Protein 2OM2 (pdb70)

GO terms:
  GO:0034695 response to prostaglandin E (P, IDA)
  GO:0003924 GTPase activity (F, IDA)
  GO:0003925 G protein activity (F, IDA)
  GO:0043303 mast cell degranulation (P, IDA)
  GO:0045542 positive regulation of cholesterol biosynthetic process (P, IDA)
  GO:0010855 adenylate cyclase inhibitor activity (F, IDA)
  GO:0007186 G protein-coupled receptor signaling pathway (P, IDA)
  GO:0007193 adenylate cyclase-inhibiting G protein-coupled receptor signaling pathway (P, IDA)
  GO:0072678 T cell migration (P, IDA)
  GO:0007218 neuropeptide signaling pathway (P, IDA)
  GO:0070098 chemokine-mediated signaling pathway (P, IDA)
  GO:0031749 D2 dopamine receptor binding (F, IPI)
  GO:0005525 GTP binding (F, IDA)
  GO:0005737 cytoplasm (C, IDA)
  GO:0005813 centrosome (C, IDA)
  GO:0005886 plasma membrane (C, IDA)
  GO:0005938 cell cortex (C, IDA)
  GO:0009898 cytoplasmic side of plasma membrane (C, IDA)
  GO:0030496 midbody (C, IDA)
  GO:0005834 heterotrimeric G-protein complex (C, IDA)

Sequence (710 aa):
GAREVKLLLLGAGESGKSTIVKQMKIIHEAGYSEEECKQYKAVVYSNTIQSIIAIIRAMGRLKIDFGDSARADDARQLFVLAGAAEEGFMTAELAGVIKRLWKDSGVQACFNRSREYQLNDSAAYYLNDLDRIAQPNYIPTQQDVLRTRVKTTGIVETHFTFKDLHFKMFDVGGQRSERKKWIHCFEGVTAIIFCVALSDYDLVLAEDEEMNRMHESMKLFDSICNNKWFTDTSIILFLNKKDLFEEKIKKSPLTICYPEYAGSNTYEEAAAYIQCQFEDLNKRKDTKEIYTHFTCATDTKNVQFVFDAVTDVIIKNNLKDIEGLVELLNRVQSSGAHDQRGLLRKEDLVLPEFLQGAREVKLLLLGAGESGKSTIVKQMKIIHEAGYSEEECKQYKAVVYSNTIQSIIAIIRAMGRLKIDFGDSARADDARQLFVLAGAAEEGFMTAELAGVIKRLWKDSGVQACFNRSREYQLNDSAAYYLNDLDRIAQPNYIPTQQDVLRTRVKTTGIVETHFTFKDLHFKMFDVGGQRSERKKWIHCFEGVTAIIFCVALSDYDLVLAEDEEMNRMHESMKLFDSICNNKWFTDTSIILFLNKKDLFEEKIKKSPLTICYPEYAGSNTYEEAAAYIQCQFEDLNKRKDTKEIYTHFTCATDTKNVQFVFDAVTDVIIKNNDIEGLVELLNRVQSSGAHDQRGLLRKEDLVLPEFLQ

Secondary structure (DSSP, 8-state):
---EEEEEEEESTTSSHHHHHHHHHHHHS----HHHHHTTHHHHHHHHHHHHHHHHHHHHHTT---SSTTHHHHHHHHHHHHHHSPTT---HHHHHHHHHHHH-HHHHHHHTTGGGS---TTHHHHHHTHHHHHSTT----HHHHHH------S-EEEEEESSS-EEEEEE-TTS---HHHHHHHHTT-SEEEEEEEGGGGGPPPPTT-SS-HHHHHHHHHHHHHH-GGGTTSEEEEEEE-HHHHHHHTTTS-GGGT-TT--S-SSHHHHHHHHHHHHHTT-S-TTT--EEEEE--TT-HHHHHHHHHHHHHHHHHHTT-/--HHHHHHHHHHHT-S--S-SSS--TTTTPPPGGG-/---EEEEEEE-STTSSTTHHHHHHHHHHS----HHHHHHTHHHHHHHHHHHHHHHHHHHHHTT---SSTTHHHHHHHHHHHHHH-BTTB--HHHHHHHHHHHHSHHHHHHHTTGGGS---TTHHHHHTTHHHHTSTT----HHHHHT------S-EEEEEEETTEEEEEEE-TTS---HHHHHHHHTT-SEEEEEE-SGGGGPPPPTT-SS-HHHHHHHHHHHHHH-GGGTTSEEEEEE--HHHHHHHTTTS-GGGT-TT--S---HHHHHHHHHHHHHTT-TTTTTS-EEEEE--TT-HHHHHHHHHHHHHHHHHT-/-HHHHHHHHHHHHH-S-SS-SSS--GGGGPPPGGG-

Solvent-accessible surface area: 33095 Å² total; per-residue (Å²): 117,54,81,86,0,26,0,0,0,0,0,12,13,36,1,12,12,47,22,2,14,30,0,0,61,27,34,37,66,108,2,23,58,110,107,66,8,84,118,52,45,24,11,0,10,5,1,0,7,3,0,0,6,12,0,0,60,0,1,21,159,45,170,21,114,29,53,70,102,47,42,22,86,7,0,80,61,0,11,106,42,3,47,87,35,128,110,19,82,6,63,95,91,2,10,21,0,0,79,101,0,29,172,10,77,5,0,51,44,0,46,92,94,32,74,64,12,68,25,5,56,8,0,31,48,0,1,96,44,5,99,84,1,12,87,87,112,9,73,2,65,74,68,0,0,2,44,5,18,68,140,48,111,19,60,55,71,14,112,15,75,38,84,120,8,86,3,70,0,39,4,2,6,35,78,192,4,110,89,146,61,2,38,113,11,6,86,60,18,40,0,0,0,0,2,2,6,0,3,28,2,0,40,74,90,38,187,124,16,134,57,28,44,2,52,8,6,18,93,0,0,41,42,0,4,30,41,159,126,3,58,135,10,4,0,0,0,4,0,5,24,59,53,44,0,95,102,38,5,165,132,8,49,0,60,60,1,1,111,105,23,105,34,49,76,68,49,118,89,0,4,49,53,0,56,65,44,0,48,83,32,10,128,96,129,153,90,20,105,24,31,27,43,50,1,16,4,29,60,37,171,27,3,88,141,4,2,54,27,2,0,66,14,3,63,129,51,69,167,104,144,62,74,33,17,2,116,13,0,21,94,2,5,55,21,9,15,114,93,9,64,16,75,33,137,117,110,14,34,95,53,11,147,85,4,173,126,71,88,112,0,40,0,0,0,0,0,7,8,26,2,10,16,29,21,3,13,27,0,0,48,30,29,33,56,108,6,28,63,114,133,71,7,88,140,54,46,21,9,0,11,4,1,0,5,2,0,0,3,13,0,0,61,0,1,23,162,44,186,25,127,33,41,76,104,55,41,22,86,10,0,82,56,0,11,104,30,5,51,72,34,122,111,18,93,5,48,95,98,2,17,27,0,0,59,103,0,11,137,10,78,5,0,47,42,0,46,111,91,33,69,58,18,59,27,6,60,10,1,31,50,0,1,103,45,3,98,89,0,15,89,103,112,12,69,1,60,73,59,0,0,2,45,8,21,52,120,37,94,34,60,42,67,15,102,13,80,40,84,132,10,87,2,66,0,35,3,0,8,46,74,202,10,111,125,144,110,1,38,124,8,10,78,77,7,43,0,0,0,0,1,2,4,0,2,14,2,4,30,73,75,36,190,124,55,143,46,24,25,3,54,16,4,23,84,0,0,53,37,0,1,46,33,168,119,2,65,146,13,28,0,4,0,4,0,4,26,55,59,55,0,82,103,59,4,140,189,18,51,0,56,71,3,5,110,113,15,102,31,53,70,61,53,122,77,0,3,50,48,0,40,52,32,0,45,68,38,5,155,71,119,153,103,14,58,26,58,32,36,63,1,12,4,27,60,40,172,23,4,95,153,7,2,49,34,3,0,63,28,12,76,140,66,143,136,35,91,30,8,10,89,15,0,23,134,0,4,42,24,1,12,112,61,6,83,0,60,38,117,184,117,2,30,103,67,17,160,82,4,191

Structure (mmCIF, N/CA/C/O backbone):
data_2OM2
#
_entry.id   2OM2
#
_cell.length_a   69.592
_cell.length_b   82.311
_cell.length_c   187.566
_cell.angle_alpha   90.000
_cell.angle_beta   90.000
_cell.angle_gamma   90.000
#
_symmetry.space_group_name_H-M   'P 2 2 21'
#
loop_
_entity.id
_entity.type
_entity.pdbx_description
1 polymer 'Guanine nucleotide-binding protein G(i), alpha-1 subunit'
2 polymer 'Regulator of G-protein signalling 14 GoLoco motif peptide'
3 non-polymer 'MAGNESIUM ION'
4 non-polymer "GUANOSINE-5'-DIPHOSPHATE"
5 water water
#
loop_
_atom_site.group_PDB
_atom_site.id
_atom_site.type_symbol
_atom_site.label_atom_id
_atom_site.label_alt_id
_atom_site.label_comp_id
_atom_site.label_asym_id
_atom_site.label_entity_id
_atom_site.label_seq_id
_atom_site.pdbx_PDB_ins_code
_atom_site.Cartn_x
_atom_site.Cartn_y
_atom_site.Cartn_z
_atom_site.occupancy
_atom_site.B_iso_or_equiv
_atom_site.auth_seq_id
_atom_site.auth_comp_id
_atom_site.auth_asym_id
_atom_site.auth_atom_id
_atom_site.pdbx_PDB_model_num
ATOM 1 N N . GLY A 1 1 ? 19.470 38.543 3.376 1.00 75.52 30 GLY A N 1
ATOM 2 C CA . GLY A 1 1 ? 20.145 38.422 4.703 1.00 75.35 30 GLY A CA 1
ATOM 3 C C . GLY A 1 1 ? 20.113 37.004 5.243 1.00 74.79 30 GLY A C 1
ATOM 4 O O . GLY A 1 1 ? 19.120 36.291 5.078 1.00 75.31 30 GLY A O 1
ATOM 5 N N . ALA A 1 2 ? 21.201 36.595 5.892 1.00 73.44 31 ALA A N 1
ATOM 6 C CA . ALA A 1 2 ? 21.303 35.254 6.459 1.00 71.87 31 ALA A CA 1
ATOM 7 C C . ALA A 1 2 ? 20.352 35.095 7.639 1.00 70.64 31 ALA A C 1
ATOM 8 O O . ALA A 1 2 ? 20.735 35.297 8.795 1.00 70.68 31 ALA A O 1
ATOM 10 N N . ARG A 1 3 ? 19.107 34.734 7.340 1.00 68.69 32 ARG A N 1
ATOM 11 C CA . ARG A 1 3 ? 18.103 34.548 8.379 1.00 65.42 32 ARG A CA 1
ATOM 12 C C . ARG A 1 3 ? 18.494 33.375 9.266 1.00 61.77 32 ARG A C 1
ATOM 13 O O . ARG A 1 3 ? 19.349 32.564 8.903 1.00 60.18 32 ARG A O 1
ATOM 21 N N . GLU A 1 4 ? 17.874 33.296 10.438 1.00 57.69 33 GLU A N 1
ATOM 22 C CA . GLU A 1 4 ? 18.150 32.199 11.347 1.00 53.51 33 GLU A CA 1
ATOM 23 C C . GLU A 1 4 ? 17.199 31.055 11.020 1.00 50.22 33 GLU A C 1
ATOM 24 O O . GLU A 1 4 ? 16.028 31.276 10.713 1.00 47.64 33 GLU A O 1
ATOM 30 N N . VAL A 1 5 ? 17.721 29.836 11.077 1.00 47.24 34 VAL A N 1
ATOM 31 C CA . VAL A 1 5 ? 16.931 28.641 10.823 1.00 43.75 34 VAL A CA 1
ATOM 32 C C . VAL A 1 5 ? 17.017 27.797 12.087 1.00 41.07 34 VAL A C 1
ATOM 33 O O . VAL A 1 5 ? 18.041 27.169 12.362 1.00 38.69 34 VAL A O 1
ATOM 37 N N . LYS A 1 6 ? 15.945 27.811 12.868 1.00 39.18 35 LYS A N 1
ATOM 38 C CA . LYS A 1 6 ? 15.905 27.050 14.107 1.00 37.95 35 LYS A CA 1
ATOM 39 C C . LYS A 1 6 ? 15.335 25.661 13.824 1.00 36.33 35 LYS A C 1
ATOM 40 O O . LYS A 1 6 ? 14.182 25.517 13.418 1.00 36.64 35 LYS A O 1
ATOM 46 N N . LEU A 1 7 ? 16.166 24.647 14.031 1.00 36.42 36 LEU A N 1
ATOM 47 C CA . LEU A 1 7 ? 15.787 23.258 13.794 1.00 34.61 36 LEU A CA 1
ATOM 48 C C . LEU A 1 7 ? 15.639 22.485 15.097 1.00 32.60 36 LEU A C 1
ATOM 49 O O . LEU A 1 7 ? 16.553 22.453 15.919 1.00 31.00 36 LEU A O 1
ATOM 54 N N . LEU A 1 8 ? 14.484 21.859 15.280 1.00 30.68 37 LEU A N 1
ATOM 55 C CA . LEU A 1 8 ? 14.239 21.077 16.480 1.00 30.62 37 LEU A CA 1
ATOM 56 C C . LEU A 1 8 ? 14.136 19.577 16.168 1.00 29.36 37 LEU A C 1
ATOM 57 O O . LEU A 1 8 ? 13.306 19.146 15.362 1.00 28.25 37 LEU A O 1
ATOM 62 N N . LEU A 1 9 ? 15.008 18.790 16.785 1.00 27.49 38 LEU A N 1
ATOM 63 C CA . LEU A 1 9 ? 14.987 17.346 16.597 1.00 27.21 38 LEU A CA 1
ATOM 64 C C . LEU A 1 9 ? 14.088 16.794 17.687 1.00 27.69 38 LEU A C 1
ATOM 65 O O . LEU A 1 9 ? 14.250 17.136 18.861 1.00 30.37 38 LEU A O 1
ATOM 70 N N . LEU A 1 10 ? 13.121 15.971 17.300 1.00 26.22 39 LEU A N 1
ATOM 71 C CA . LEU A 1 10 ? 12.210 15.352 18.256 1.00 24.98 39 LEU A CA 1
ATOM 72 C C . LEU A 1 10 ? 12.157 13.864 17.941 1.00 24.53 39 LEU A C 1
ATOM 73 O O . LEU A 1 10 ? 12.532 13.440 16.844 1.00 24.20 39 LEU A O 1
ATOM 78 N N . GLY A 1 11 ? 11.702 13.070 18.901 1.00 24.17 40 GLY A N 1
ATOM 79 C CA . GLY A 1 11 ? 11.615 11.637 18.688 1.00 23.60 40 GLY A CA 1
ATOM 80 C C . GLY A 1 11 ? 11.961 10.864 19.944 1.00 24.65 40 GLY A C 1
ATOM 81 O O . GLY A 1 11 ? 12.567 11.414 20.869 1.00 24.09 40 GLY A O 1
ATOM 82 N N . ALA A 1 12 ? 11.576 9.591 19.973 1.00 23.64 41 ALA A N 1
ATOM 83 C CA . ALA A 1 12 ? 11.837 8.722 21.117 1.00 20.66 41 ALA A CA 1
ATOM 84 C C . ALA A 1 12 ? 13.319 8.540 21.392 1.00 21.57 41 ALA A C 1
ATOM 85 O O . ALA A 1 12 ? 14.171 8.772 20.525 1.00 19.35 41 ALA A O 1
ATOM 87 N N . GLY A 1 13 ? 13.629 8.119 22.614 1.00 22.50 42 GLY A N 1
ATOM 88 C CA . GLY A 1 13 ? 15.019 7.883 22.954 1.00 20.01 42 GLY A CA 1
ATOM 89 C C . GLY A 1 13 ? 15.545 6.793 22.033 1.00 21.66 42 GLY A C 1
ATOM 90 O O . GLY A 1 13 ? 14.805 5.875 21.665 1.00 20.87 42 GLY A O 1
ATOM 91 N N . GLU A 1 14 ? 16.813 6.915 21.651 1.00 20.95 43 GLU A N 1
ATOM 92 C CA . GLU A 1 14 ? 17.488 5.961 20.781 1.00 23.04 43 GLU A CA 1
ATOM 93 C C . GLU A 1 14 ? 17.043 6.019 19.315 1.00 23.90 43 GLU A C 1
ATOM 94 O O . GLU A 1 14 ? 17.388 5.137 18.529 1.00 25.55 43 GLU A O 1
ATOM 100 N N . SER A 1 15 ? 16.308 7.064 18.940 1.00 22.84 44 SER A N 1
ATOM 101 C CA . SER A 1 15 ? 15.832 7.188 17.565 1.00 21.34 44 SER A CA 1
ATOM 102 C C . SER A 1 15 ? 16.875 7.760 16.602 1.00 21.43 44 SER A C 1
ATOM 103 O O . SER A 1 15 ? 16.684 7.737 15.374 1.00 18.17 44 SER A O 1
ATOM 106 N N . GLY A 1 16 ? 17.976 8.265 17.157 1.00 21.01 45 GLY A N 1
ATOM 107 C CA . GLY A 1 16 ? 19.052 8.805 16.337 1.00 20.43 45 GLY A CA 1
ATOM 108 C C . GLY A 1 16 ? 19.277 10.309 16.385 1.00 23.54 45 GLY A C 1
ATOM 109 O O . GLY A 1 16 ? 20.029 10.846 15.562 1.00 23.94 45 GLY A O 1
ATOM 110 N N . LYS A 1 17 ? 18.654 10.996 17.340 1.00 23.54 46 LYS A N 1
ATOM 111 C CA . LYS A 1 17 ? 18.805 12.452 17.444 1.00 24.71 46 LYS A CA 1
ATOM 112 C C . LYS A 1 17 ? 20.242 12.916 17.695 1.00 26.43 46 LYS A C 1
ATOM 113 O O . LYS A 1 17 ? 20.731 13.828 17.009 1.00 27.29 46 LYS A O 1
ATOM 119 N N . SER A 1 18 ? 20.915 12.298 18.667 1.00 23.77 47 SER A N 1
ATOM 120 C CA . SER A 1 18 ? 22.301 12.660 18.989 1.00 25.98 47 SER A CA 1
ATOM 121 C C . SER A 1 18 ? 23.204 12.442 17.780 1.00 25.99 47 SER A C 1
ATOM 122 O O . SER A 1 18 ? 24.109 13.240 17.511 1.00 26.76 47 SER A O 1
ATOM 125 N N . THR A 1 19 ? 22.955 11.345 17.069 1.00 24.96 48 THR A N 1
ATOM 126 C CA . THR A 1 19 ? 23.736 10.983 15.896 1.00 25.35 48 THR A CA 1
ATOM 127 C C . THR A 1 19 ? 23.616 12.022 14.787 1.00 26.51 48 THR A C 1
ATOM 128 O O . THR A 1 19 ? 24.609 12.371 14.155 1.00 26.51 48 THR A O 1
ATOM 132 N N . ILE A 1 20 ? 22.401 12.508 14.551 1.00 27.87 49 ILE A N 1
ATOM 133 C CA . ILE A 1 20 ? 22.181 13.520 13.527 1.00 28.80 49 ILE A CA 1
ATOM 134 C C . ILE A 1 20 ? 22.978 14.782 13.862 1.00 29.91 49 ILE A C 1
ATOM 135 O O . ILE A 1 20 ? 23.551 15.417 12.981 1.00 31.28 49 ILE A O 1
ATOM 140 N N . VAL A 1 21 ? 23.016 15.136 15.142 1.00 31.63 50 VAL A N 1
ATOM 141 C CA . VAL A 1 21 ? 23.755 16.309 15.585 1.00 31.83 50 VAL A CA 1
ATOM 142 C C . VAL A 1 21 ? 25.244 16.158 15.269 1.00 33.45 50 VAL A C 1
ATOM 143 O O . VAL A 1 21 ? 25.877 17.083 14.755 1.00 33.10 50 VAL A O 1
ATOM 147 N N . LYS A 1 22 ? 25.804 14.990 15.567 1.00 34.29 51 LYS A N 1
ATOM 148 C CA . LYS A 1 22 ? 27.219 14.756 15.300 1.00 34.63 51 LYS A CA 1
ATOM 149 C C . LYS A 1 22 ? 27.520 14.699 13.803 1.00 34.61 51 LYS A C 1
ATOM 150 O O . LYS A 1 22 ? 28.641 14.981 13.378 1.00 33.33 51 LYS A O 1
ATOM 156 N N . GLN A 1 23 ? 26.525 14.336 13.000 1.00 34.52 52 GLN A N 1
ATOM 157 C CA . GLN A 1 23 ? 26.736 14.280 11.561 1.00 34.44 52 GLN A CA 1
ATOM 158 C C . GLN A 1 23 ? 26.863 15.713 11.038 1.00 34.86 52 GLN A C 1
ATOM 159 O O . GLN A 1 23 ? 27.677 15.987 10.166 1.00 34.89 52 GLN A O 1
ATOM 165 N N . MET A 1 24 ? 26.070 16.629 11.588 1.00 35.93 53 MET A N 1
ATOM 166 C CA . MET A 1 24 ? 26.135 18.027 11.175 1.00 36.96 53 MET A CA 1
ATOM 167 C C . MET A 1 24 ? 27.541 18.560 11.427 1.00 39.90 53 MET A C 1
ATOM 168 O O . MET A 1 24 ? 28.110 19.272 10.596 1.00 38.52 53 MET A O 1
ATOM 173 N N . LYS A 1 25 ? 28.099 18.212 12.581 1.00 42.29 54 LYS A N 1
ATOM 174 C CA . LYS A 1 25 ? 29.443 18.647 12.931 1.00 44.60 54 LYS A CA 1
ATOM 175 C C . LYS A 1 25 ? 30.458 18.090 11.940 1.00 44.96 54 LYS A C 1
ATOM 176 O O . LYS A 1 25 ? 31.388 18.788 11.533 1.00 45.80 54 LYS A O 1
ATOM 182 N N . ILE A 1 26 ? 30.274 16.831 11.555 1.00 43.78 55 ILE A N 1
ATOM 183 C CA . ILE A 1 26 ? 31.175 16.176 10.611 1.00 43.75 55 ILE A CA 1
ATOM 184 C C . ILE A 1 26 ? 31.005 16.699 9.188 1.00 44.73 55 ILE A C 1
ATOM 185 O O . ILE A 1 26 ? 31.976 16.832 8.443 1.00 45.35 55 ILE A O 1
ATOM 190 N N . ILE A 1 27 ? 29.768 17.000 8.818 1.00 45.09 56 ILE A N 1
ATOM 191 C CA . ILE A 1 27 ? 29.470 17.469 7.473 1.00 46.61 56 ILE A CA 1
ATOM 192 C C . ILE A 1 27 ? 29.598 18.973 7.246 1.00 47.74 56 ILE A C 1
ATOM 193 O O . ILE A 1 27 ? 30.239 19.400 6.287 1.00 47.49 56 ILE A O 1
ATOM 198 N N . HIS A 1 28 ? 28.997 19.775 8.120 1.00 48.99 57 HIS A N 1
ATOM 199 C CA . HIS A 1 28 ? 29.033 21.225 7.956 1.00 50.22 57 HIS A CA 1
ATOM 200 C C . HIS A 1 28 ? 29.941 21.992 8.908 1.00 50.80 57 HIS A C 1
ATOM 201 O O . HIS A 1 28 ? 29.892 23.218 8.956 1.00 50.95 57 HIS A O 1
ATOM 208 N N . GLU A 1 29 ? 30.765 21.277 9.664 1.00 52.25 58 GLU A N 1
ATOM 209 C CA . GLU A 1 29 ? 31.685 21.918 10.594 1.00 52.74 58 GLU A CA 1
ATOM 210 C C . GLU A 1 29 ? 33.076 21.306 10.425 1.00 53.40 58 GLU A C 1
ATOM 211 O O . GLU A 1 29 ? 33.380 20.725 9.378 1.00 53.18 58 GLU A O 1
ATOM 217 N N . ALA A 1 30 ? 33.919 21.429 11.443 1.00 54.51 59 ALA A N 1
ATOM 218 C CA . ALA A 1 30 ? 35.278 20.895 11.361 1.00 56.50 59 ALA A CA 1
ATOM 219 C C . ALA A 1 30 ? 35.334 19.382 11.541 1.00 56.84 59 ALA A C 1
ATOM 220 O O . ALA A 1 30 ? 36.310 18.739 11.155 1.00 57.30 59 ALA A O 1
ATOM 222 N N . GLY A 1 31 ? 34.284 18.812 12.119 1.00 56.60 60 GLY A N 1
ATOM 223 C CA . GLY A 1 31 ? 34.275 17.380 12.337 1.00 57.02 60 GLY A CA 1
ATOM 224 C C . GLY A 1 31 ? 35.169 17.029 13.510 1.00 57.16 60 GLY A C 1
ATOM 225 O O . GLY A 1 31 ? 35.217 17.766 14.497 1.00 56.67 60 GLY A O 1
ATOM 226 N N . TYR A 1 32 ? 35.882 15.912 13.409 1.00 57.31 61 TYR A N 1
ATOM 227 C CA . TYR A 1 32 ? 36.764 15.487 14.489 1.00 58.12 61 TYR A CA 1
ATOM 228 C C . TYR A 1 32 ? 38.200 15.271 14.033 1.00 58.96 61 TYR A C 1
ATOM 229 O O . TYR A 1 32 ? 38.457 14.535 13.081 1.00 58.63 61 TYR A O 1
ATOM 238 N N . SER A 1 33 ? 39.131 15.921 14.721 1.00 60.48 62 SER A N 1
ATOM 239 C CA . SER A 1 33 ? 40.548 15.783 14.412 1.00 62.14 62 SER A CA 1
ATOM 240 C C . SER A 1 33 ? 41.029 14.528 15.130 1.00 63.52 62 SER A C 1
ATOM 241 O O . SER A 1 33 ? 40.364 14.040 16.047 1.00 63.21 62 SER A O 1
ATOM 244 N N . GLU A 1 34 ? 42.182 14.010 14.722 1.00 65.09 63 GLU A N 1
ATOM 245 C CA . GLU A 1 34 ? 42.717 12.808 15.345 1.00 66.61 63 GLU A CA 1
ATOM 246 C C . GLU A 1 34 ? 42.917 13.017 16.840 1.00 66.56 63 GLU A C 1
ATOM 247 O O . GLU A 1 34 ? 42.740 12.092 17.635 1.00 66.92 63 GLU A O 1
ATOM 253 N N . GLU A 1 35 ? 43.279 14.238 17.220 1.00 66.09 64 GLU A N 1
ATOM 254 C CA . GLU A 1 35 ? 43.498 14.561 18.623 1.00 65.31 64 GLU A CA 1
ATOM 255 C C . GLU A 1 35 ? 42.186 14.474 19.391 1.00 64.79 64 GLU A C 1
ATOM 256 O O . GLU A 1 35 ? 42.157 14.074 20.560 1.00 63.88 64 GLU A O 1
ATOM 262 N N . GLU A 1 36 ? 41.100 14.855 18.727 1.00 63.56 65 GLU A N 1
ATOM 263 C CA . GLU A 1 36 ? 39.781 14.807 19.341 1.00 62.58 65 GLU A CA 1
ATOM 264 C C . GLU A 1 36 ? 39.326 13.357 19.434 1.00 61.00 65 GLU A C 1
ATOM 265 O O . GLU A 1 36 ? 38.720 12.949 20.424 1.00 60.37 65 GLU A O 1
ATOM 271 N N . CYS A 1 37 ? 39.632 12.583 18.396 1.00 58.87 66 CYS A N 1
ATOM 272 C CA . CYS A 1 37 ? 39.265 11.176 18.354 1.00 57.44 66 CYS A CA 1
ATOM 273 C C . CYS A 1 37 ? 39.884 10.406 19.518 1.00 57.21 66 CYS A C 1
ATOM 274 O O . CYS A 1 37 ? 39.200 9.634 20.191 1.00 56.44 66 CYS A O 1
ATOM 277 N N . LYS A 1 38 ? 41.175 10.621 19.759 1.00 56.96 67 LYS A N 1
ATOM 278 C CA . LYS A 1 38 ? 41.859 9.934 20.848 1.00 56.52 67 LYS A CA 1
ATOM 279 C C . LYS A 1 38 ? 41.117 10.159 22.161 1.00 55.71 67 LYS A C 1
ATOM 280 O O . LYS A 1 38 ? 41.122 9.306 23.046 1.00 55.69 67 LYS A O 1
ATOM 286 N N . GLN A 1 39 ? 40.472 11.313 22.277 1.00 54.86 68 GLN A N 1
ATOM 287 C CA . GLN A 1 39 ? 39.735 11.651 23.487 1.00 54.85 68 GLN A CA 1
ATOM 288 C C . GLN A 1 39 ? 38.542 10.731 23.733 1.00 53.20 68 GLN A C 1
ATOM 289 O O . GLN A 1 39 ? 38.086 10.592 24.870 1.00 52.44 68 GLN A O 1
ATOM 295 N N . TYR A 1 40 ? 38.036 10.105 22.672 1.00 51.13 69 TYR A N 1
ATOM 296 C CA . TYR A 1 40 ? 36.881 9.216 22.799 1.00 51.03 69 TYR A CA 1
ATOM 297 C C . TYR A 1 40 ? 37.216 7.762 23.116 1.00 49.91 69 TYR A C 1
ATOM 298 O O . TYR A 1 40 ? 36.313 6.947 23.308 1.00 50.64 69 TYR A O 1
ATOM 307 N N . LYS A 1 41 ? 38.502 7.432 23.177 1.00 47.94 70 LYS A N 1
ATOM 308 C CA . LYS A 1 41 ? 38.897 6.061 23.468 1.00 46.75 70 LYS A CA 1
ATOM 309 C C . LYS A 1 41 ? 38.240 5.534 24.750 1.00 44.02 70 LYS A C 1
ATOM 310 O O . LYS A 1 41 ? 37.797 4.388 24.803 1.00 42.52 70 LYS A O 1
ATOM 316 N N . ALA A 1 42 ? 38.153 6.377 25.771 1.00 41.52 71 ALA A N 1
ATOM 317 C CA . ALA A 1 42 ? 37.559 5.966 27.038 1.00 40.53 71 ALA A CA 1
ATOM 318 C C . ALA A 1 42 ? 36.060 5.665 26.946 1.00 40.08 71 ALA A C 1
ATOM 319 O O . ALA A 1 42 ? 35.582 4.704 27.550 1.00 39.63 71 ALA A O 1
ATOM 321 N N . VAL A 1 43 ? 35.314 6.480 26.201 1.00 38.74 72 VAL A N 1
ATOM 322 C CA . VAL A 1 43 ? 33.875 6.248 26.067 1.00 36.63 72 VAL A CA 1
ATOM 323 C C . VAL A 1 43 ? 33.644 5.053 25.137 1.00 35.38 72 VAL A C 1
ATOM 324 O O . VAL A 1 43 ? 32.668 4.319 25.288 1.00 33.92 72 VAL A O 1
ATOM 328 N N . VAL A 1 44 ? 34.552 4.855 24.185 1.00 35.21 73 VAL A N 1
ATOM 329 C CA . VAL A 1 44 ? 34.451 3.723 23.269 1.00 35.37 73 VAL A CA 1
ATOM 330 C C . VAL A 1 44 ? 34.519 2.429 24.085 1.00 35.90 73 VAL A C 1
ATOM 331 O O . VAL A 1 44 ? 33.714 1.517 23.889 1.00 34.96 73 VAL A O 1
ATOM 335 N N . TYR A 1 45 ? 35.478 2.361 25.007 1.00 35.60 74 TYR A N 1
ATOM 336 C CA . TYR A 1 45 ? 35.634 1.182 25.852 1.00 35.21 74 TYR A CA 1
ATOM 337 C C . TYR A 1 45 ? 34.487 1.062 26.847 1.00 34.71 74 TYR A C 1
ATOM 338 O O . TYR A 1 45 ? 34.022 -0.039 27.147 1.00 34.37 74 TYR A O 1
ATOM 347 N N . SER A 1 46 ? 34.035 2.193 27.371 1.00 34.32 75 SER A N 1
ATOM 348 C CA . SER A 1 46 ? 32.938 2.165 28.325 1.00 34.08 75 SER A CA 1
ATOM 349 C C . SER A 1 46 ? 31.685 1.615 27.634 1.00 32.33 75 SER A C 1
ATOM 350 O O . SER A 1 46 ? 31.009 0.731 28.161 1.00 31.64 75 SER A O 1
ATOM 353 N N . ASN A 1 47 ? 31.394 2.135 26.446 1.00 30.73 76 ASN A N 1
ATOM 354 C CA . ASN A 1 47 ? 30.233 1.697 25.669 1.00 27.94 76 ASN A CA 1
ATOM 355 C C . ASN A 1 47 ? 30.360 0.224 25.297 1.00 28.14 76 ASN A C 1
ATOM 356 O O . ASN A 1 47 ? 29.381 -0.523 25.317 1.00 25.66 76 ASN A O 1
ATOM 361 N N . THR A 1 48 ? 31.573 -0.189 24.943 1.00 29.92 77 THR A N 1
ATOM 362 C CA . THR A 1 48 ? 31.810 -1.577 24.580 1.00 29.40 77 THR A CA 1
ATOM 363 C C . THR A 1 48 ? 31.484 -2.494 25.763 1.00 29.68 77 THR A C 1
ATOM 364 O O . THR A 1 48 ? 30.785 -3.493 25.609 1.00 28.47 77 THR A O 1
ATOM 368 N N . ILE A 1 49 ? 31.974 -2.136 26.947 1.00 30.42 78 ILE A N 1
ATOM 369 C CA . ILE A 1 49 ? 31.740 -2.928 28.156 1.00 30.62 78 ILE A CA 1
ATOM 370 C C . ILE A 1 49 ? 30.283 -2.875 28.622 1.00 30.84 78 ILE A C 1
ATOM 371 O O . ILE A 1 49 ? 29.735 -3.876 29.089 1.00 28.58 78 ILE A O 1
ATOM 376 N N . GLN A 1 50 ? 29.659 -1.707 28.507 1.00 29.74 79 GLN A N 1
ATOM 377 C CA . GLN A 1 50 ? 28.266 -1.570 28.916 1.00 30.79 79 GLN A CA 1
ATOM 378 C C . GLN A 1 50 ? 27.418 -2.500 28.052 1.00 28.93 79 GLN A C 1
ATOM 379 O O . GLN A 1 50 ? 26.465 -3.123 28.532 1.00 27.72 79 GLN A O 1
ATOM 385 N N . SER A 1 51 ? 27.791 -2.604 26.780 1.00 27.96 80 SER A N 1
ATOM 386 C CA . SER A 1 51 ? 27.077 -3.448 25.828 1.00 27.79 80 SER A CA 1
ATOM 387 C C . SER A 1 51 ? 27.128 -4.928 26.191 1.00 27.92 80 SER A C 1
ATOM 388 O O . SER A 1 51 ? 26.087 -5.583 26.262 1.00 26.80 80 SER A O 1
ATOM 391 N N . ILE A 1 52 ? 28.329 -5.459 26.422 1.00 27.81 81 ILE A N 1
ATOM 392 C CA . ILE A 1 52 ? 28.443 -6.871 26.771 1.00 28.29 81 ILE A CA 1
ATOM 393 C C . ILE A 1 52 ? 27.754 -7.137 28.109 1.00 25.71 81 ILE A C 1
ATOM 394 O O . ILE A 1 52 ? 27.146 -8.187 28.291 1.00 27.06 81 ILE A O 1
ATOM 399 N N . ILE A 1 53 ? 27.838 -6.189 29.040 1.00 25.54 82 ILE A N 1
ATOM 400 C CA . ILE A 1 53 ? 27.176 -6.338 30.341 1.00 25.87 82 ILE A CA 1
ATOM 401 C C . ILE A 1 53 ? 25.641 -6.376 30.178 1.00 26.25 82 ILE A C 1
ATOM 402 O O . ILE A 1 53 ? 24.952 -7.147 30.843 1.00 26.17 82 ILE A O 1
ATOM 407 N N . ALA A 1 54 ? 25.111 -5.535 29.297 1.00 27.15 83 ALA A N 1
ATOM 408 C CA . ALA A 1 54 ? 23.670 -5.499 29.063 1.00 27.35 83 ALA A CA 1
ATOM 409 C C . ALA A 1 54 ? 23.188 -6.881 28.611 1.00 27.49 83 ALA A C 1
ATOM 410 O O . ALA A 1 54 ? 22.186 -7.396 29.105 1.00 27.07 83 ALA A O 1
ATOM 412 N N . ILE A 1 55 ? 23.911 -7.475 27.666 1.00 27.01 84 ILE A N 1
ATOM 413 C CA . ILE A 1 55 ? 23.573 -8.801 27.162 1.00 28.18 84 ILE A CA 1
ATOM 414 C C . ILE A 1 55 ? 23.671 -9.859 28.277 1.00 29.61 84 ILE A C 1
ATOM 415 O O . ILE A 1 55 ? 22.820 -10.744 28.382 1.00 28.38 84 ILE A O 1
ATOM 420 N N . ILE A 1 56 ? 24.703 -9.759 29.113 1.00 31.53 85 ILE A N 1
ATOM 421 C CA . ILE A 1 56 ? 24.885 -10.708 30.213 1.00 33.68 85 ILE A CA 1
ATOM 422 C C . ILE A 1 56 ? 23.716 -10.621 31.190 1.00 33.68 85 ILE A C 1
ATOM 423 O O . ILE A 1 56 ? 23.178 -11.641 31.620 1.00 35.40 85 ILE A O 1
ATOM 428 N N . ARG A 1 57 ? 23.326 -9.400 31.543 1.00 34.73 86 ARG A N 1
ATOM 429 C CA . ARG A 1 57 ? 22.207 -9.203 32.460 1.00 34.39 86 ARG A CA 1
ATOM 430 C C . ARG A 1 57 ? 20.933 -9.833 31.894 1.00 32.19 86 ARG A C 1
ATOM 431 O O . ARG A 1 57 ? 20.172 -10.458 32.628 1.00 31.45 86 ARG A O 1
ATOM 439 N N . ALA A 1 58 ? 20.709 -9.674 30.591 1.00 30.49 87 ALA A N 1
ATOM 440 C CA . ALA A 1 58 ? 19.518 -10.225 29.942 1.00 29.57 87 ALA A CA 1
ATOM 441 C C . ALA A 1 58 ? 19.491 -11.759 30.005 1.00 29.87 87 ALA A C 1
ATOM 442 O O . ALA A 1 58 ? 18.422 -12.369 30.116 1.00 27.71 87 ALA A O 1
ATOM 444 N N . MET A 1 59 ? 20.666 -12.378 29.926 1.00 29.08 88 MET A N 1
ATOM 445 C CA . MET A 1 59 ? 20.756 -13.835 29.993 1.00 30.65 88 MET A CA 1
ATOM 446 C C . MET A 1 59 ? 20.200 -14.343 31.321 1.00 29.68 88 MET A C 1
ATOM 447 O O . MET A 1 59 ? 19.560 -15.393 31.373 1.00 29.89 88 MET A O 1
ATOM 452 N N . GLY A 1 60 ? 20.451 -13.587 32.387 1.00 30.32 89 GLY A N 1
ATOM 453 C CA . GLY A 1 60 ? 19.962 -13.966 33.698 1.00 31.29 89 GLY A CA 1
ATOM 454 C C . GLY A 1 60 ? 18.455 -13.798 33.767 1.00 33.33 89 GLY A C 1
ATOM 455 O O . GLY A 1 60 ? 17.752 -14.678 34.255 1.00 31.53 89 GLY A O 1
ATOM 456 N N . ARG A 1 61 ? 17.962 -12.665 33.273 1.00 34.45 90 ARG A N 1
ATOM 457 C CA . ARG A 1 61 ? 16.531 -12.377 33.266 1.00 35.79 90 ARG A CA 1
ATOM 458 C C . ARG A 1 61 ? 15.762 -13.348 32.365 1.00 34.55 90 ARG A C 1
ATOM 459 O O . ARG A 1 61 ? 14.757 -13.922 32.784 1.00 33.80 90 ARG A O 1
ATOM 467 N N . LEU A 1 62 ? 16.238 -13.531 31.133 1.00 34.30 91 LEU A N 1
ATOM 468 C CA . LEU A 1 62 ? 15.599 -14.436 30.169 1.00 33.19 91 LEU A CA 1
ATOM 469 C C . LEU A 1 62 ? 15.944 -15.903 30.417 1.00 32.73 91 LEU A C 1
ATOM 470 O O . LEU A 1 62 ? 15.425 -16.790 29.739 1.00 29.71 91 LEU A O 1
ATOM 475 N N . LYS A 1 63 ? 16.828 -16.154 31.379 1.00 35.08 92 LYS A N 1
ATOM 476 C CA . LYS A 1 63 ? 17.244 -17.518 31.711 1.00 36.41 92 LYS A CA 1
ATOM 477 C C . LYS A 1 63 ? 17.883 -18.226 30.513 1.00 36.53 92 LYS A C 1
ATOM 478 O O . LYS A 1 63 ? 17.443 -19.295 30.091 1.00 35.84 92 LYS A O 1
ATOM 484 N N . ILE A 1 64 ? 18.922 -17.617 29.960 1.00 36.93 93 ILE A N 1
ATOM 485 C CA . ILE A 1 64 ? 19.628 -18.198 28.827 1.00 37.29 93 ILE A CA 1
ATOM 486 C C . ILE A 1 64 ? 21.003 -18.609 29.331 1.00 38.48 93 ILE A C 1
ATOM 487 O O . ILE A 1 64 ? 21.764 -17.772 29.822 1.00 39.79 93 ILE A O 1
ATOM 492 N N . ASP A 1 65 ? 21.322 -19.894 29.221 1.00 38.67 94 ASP A N 1
ATOM 493 C CA . ASP A 1 65 ? 22.613 -20.380 29.692 1.00 40.16 94 ASP A CA 1
ATOM 494 C C . ASP A 1 65 ? 23.729 -20.162 28.682 1.00 37.71 94 ASP A C 1
ATOM 495 O O . ASP A 1 65 ? 23.483 -20.022 27.487 1.00 37.22 94 ASP A O 1
ATOM 500 N N . PHE A 1 66 ? 24.960 -20.133 29.185 1.00 38.04 95 PHE A N 1
ATOM 501 C CA . PHE A 1 66 ? 26.148 -19.964 28.349 1.00 37.46 95 PHE A CA 1
ATOM 502 C C . PHE A 1 66 ? 26.367 -21.246 27.557 1.00 37.99 95 PHE A C 1
ATOM 503 O O . PHE A 1 66 ? 26.042 -22.332 28.038 1.00 39.18 95 PHE A O 1
ATOM 511 N N . GLY A 1 67 ? 26.909 -21.126 26.348 1.00 38.22 96 GLY A N 1
ATOM 512 C CA . GLY A 1 67 ? 27.179 -22.309 25.549 1.00 40.04 96 GLY A CA 1
ATOM 513 C C . GLY A 1 67 ? 28.181 -23.178 26.294 1.00 43.19 96 GLY A C 1
ATOM 514 O O . GLY A 1 67 ? 28.115 -24.408 26.260 1.00 42.34 96 GLY A O 1
ATOM 515 N N . ASP A 1 68 ? 29.113 -22.523 26.984 1.00 45.50 97 ASP A N 1
ATOM 516 C CA . ASP A 1 68 ? 30.132 -23.214 27.764 1.00 46.36 97 ASP A CA 1
ATOM 517 C C . ASP A 1 68 ? 30.066 -22.745 29.210 1.00 46.39 97 ASP A C 1
ATOM 518 O O . ASP A 1 68 ? 30.144 -21.549 29.492 1.00 46.24 97 ASP A O 1
ATOM 523 N N . SER A 1 69 ? 29.934 -23.695 30.126 1.00 45.67 98 SER A N 1
ATOM 524 C CA . SER A 1 69 ? 29.842 -23.384 31.546 1.00 46.27 98 SER A CA 1
ATOM 525 C C . SER A 1 69 ? 30.974 -22.496 32.071 1.00 45.36 98 SER A C 1
ATOM 526 O O . SER A 1 69 ? 30.803 -21.777 33.056 1.00 44.37 98 SER A O 1
ATOM 529 N N . ALA A 1 70 ? 32.129 -22.547 31.417 1.00 45.56 99 ALA A N 1
ATOM 530 C CA . ALA A 1 70 ? 33.281 -21.754 31.838 1.00 46.22 99 ALA A CA 1
ATOM 531 C C . ALA A 1 70 ? 33.050 -20.247 31.738 1.00 45.90 99 ALA A C 1
ATOM 532 O O . ALA A 1 70 ? 33.604 -19.471 32.521 1.00 45.26 99 ALA A O 1
ATOM 534 N N . ARG A 1 71 ? 32.230 -19.837 30.778 1.00 46.18 100 ARG A N 1
ATOM 535 C CA . ARG A 1 71 ? 31.951 -18.419 30.572 1.00 46.00 100 ARG A CA 1
ATOM 536 C C . ARG A 1 71 ? 31.396 -17.713 31.805 1.00 46.55 100 ARG A C 1
ATOM 537 O O . ARG A 1 71 ? 31.486 -16.492 31.917 1.00 47.70 100 ARG A O 1
ATOM 545 N N . ALA A 1 72 ? 30.835 -18.475 32.738 1.00 47.87 101 ALA A N 1
ATOM 546 C CA . ALA A 1 72 ? 30.278 -17.888 33.955 1.00 48.95 101 ALA A CA 1
ATOM 547 C C . ALA A 1 72 ? 31.356 -17.164 34.762 1.00 49.88 101 ALA A C 1
ATOM 548 O O . ALA A 1 72 ? 31.121 -16.082 35.309 1.00 49.47 101 ALA A O 1
ATOM 550 N N . ASP A 1 73 ? 32.536 -17.770 34.844 1.00 50.80 102 ASP A N 1
ATOM 551 C CA . ASP A 1 73 ? 33.639 -17.171 35.582 1.00 50.72 102 ASP A CA 1
ATOM 552 C C . ASP A 1 73 ? 34.132 -15.945 34.826 1.00 49.31 102 ASP A C 1
ATOM 553 O O . ASP A 1 73 ? 34.562 -14.966 35.435 1.00 49.66 102 ASP A O 1
ATOM 558 N N . ASP A 1 74 ? 34.060 -15.997 33.497 1.00 47.66 103 ASP A N 1
ATOM 559 C CA . ASP A 1 74 ? 34.467 -14.859 32.678 1.00 47.50 103 ASP A CA 1
ATOM 560 C C . ASP A 1 74 ? 33.527 -13.689 32.953 1.00 47.20 103 ASP A C 1
ATOM 561 O O . ASP A 1 74 ? 33.970 -12.550 33.114 1.00 46.33 103 ASP A O 1
ATOM 566 N N . ALA A 1 75 ? 32.228 -13.978 33.014 1.00 46.17 104 ALA A N 1
ATOM 567 C CA . ALA A 1 75 ? 31.234 -12.943 33.274 1.00 46.61 104 ALA A CA 1
ATOM 568 C C . ALA A 1 75 ? 31.541 -12.227 34.585 1.00 47.25 104 ALA A C 1
ATOM 569 O O . ALA A 1 75 ? 31.535 -10.999 34.645 1.00 46.91 104 ALA A O 1
ATOM 571 N N . ARG A 1 76 ? 31.805 -12.997 35.637 1.00 48.23 105 ARG A N 1
ATOM 572 C CA . ARG A 1 76 ? 32.124 -12.410 36.932 1.00 50.04 105 ARG A CA 1
ATOM 573 C C . ARG A 1 76 ? 33.414 -11.607 36.815 1.00 50.30 105 ARG A C 1
ATOM 574 O O . ARG A 1 76 ? 33.524 -10.493 37.337 1.00 49.60 105 ARG A O 1
ATOM 582 N N . GLN A 1 77 ? 34.387 -12.184 36.119 1.00 50.54 106 GLN A N 1
ATOM 583 C CA . GLN A 1 77 ? 35.680 -11.540 35.924 1.00 52.01 106 GLN A CA 1
ATOM 584 C C . GLN A 1 77 ? 35.474 -10.241 35.146 1.00 51.07 106 GLN A C 1
ATOM 585 O O . GLN A 1 77 ? 36.133 -9.233 35.406 1.00 51.34 106 GLN A O 1
ATOM 591 N N . LEU A 1 78 ? 34.541 -10.276 34.199 1.00 49.79 107 LEU A N 1
ATOM 592 C CA . LEU A 1 78 ? 34.214 -9.112 33.388 1.00 48.12 107 LEU A CA 1
ATOM 593 C C . LEU A 1 78 ? 33.921 -7.931 34.298 1.00 47.92 107 LEU A C 1
ATOM 594 O O . LEU A 1 78 ? 34.445 -6.834 34.101 1.00 48.13 107 LEU A O 1
ATOM 599 N N . PHE A 1 79 ? 33.092 -8.172 35.307 1.00 47.32 108 PHE A N 1
ATOM 600 C CA . PHE A 1 79 ? 32.704 -7.136 36.254 1.00 47.35 108 PHE A CA 1
ATOM 601 C C . PHE A 1 79 ? 33.833 -6.632 37.153 1.00 47.79 108 PHE A C 1
ATOM 602 O O . PHE A 1 79 ? 33.884 -5.442 37.483 1.00 48.08 108 PHE A O 1
ATOM 610 N N . VAL A 1 80 ? 34.738 -7.520 37.552 1.00 46.89 109 VAL A N 1
ATOM 611 C CA . VAL A 1 80 ? 35.848 -7.104 38.404 1.00 46.61 109 VAL A CA 1
ATOM 612 C C . VAL A 1 80 ? 36.904 -6.361 37.587 1.00 46.10 109 VAL A C 1
ATOM 613 O O . VAL A 1 80 ? 37.344 -5.276 37.972 1.00 45.79 109 VAL A O 1
ATOM 617 N N . LEU A 1 81 ? 37.300 -6.939 36.457 1.00 45.62 110 LEU A N 1
ATOM 618 C CA . LEU A 1 81 ? 38.294 -6.313 35.589 1.00 46.90 110 LEU A CA 1
ATOM 619 C C . LEU A 1 81 ? 37.853 -4.916 35.150 1.00 48.06 110 LEU A C 1
ATOM 620 O O . LEU A 1 81 ? 38.635 -3.964 35.190 1.00 48.40 110 LEU A O 1
ATOM 625 N N . ALA A 1 82 ? 36.597 -4.800 34.730 1.00 48.37 111 ALA A N 1
ATOM 626 C CA . ALA A 1 82 ? 36.056 -3.525 34.283 1.00 49.51 111 ALA A CA 1
ATOM 627 C C . ALA A 1 82 ? 36.054 -2.507 35.415 1.00 50.79 111 ALA A C 1
ATOM 628 O O . ALA A 1 82 ? 36.349 -1.327 35.204 1.00 49.98 111 ALA A O 1
ATOM 630 N N . GLY A 1 83 ? 35.722 -2.970 36.616 1.00 52.01 112 GLY A N 1
ATOM 631 C CA . GLY A 1 83 ? 35.671 -2.085 37.767 1.00 54.37 112 GLY A CA 1
ATOM 632 C C . GLY A 1 83 ? 37.021 -1.577 38.241 1.00 56.27 112 GLY A C 1
ATOM 633 O O . GLY A 1 83 ? 37.093 -0.623 39.019 1.00 55.55 112 GLY A O 1
ATOM 634 N N . ALA A 1 84 ? 38.092 -2.209 37.773 1.00 57.76 113 ALA A N 1
ATOM 635 C CA . ALA A 1 84 ? 39.440 -1.817 38.166 1.00 59.67 113 ALA A CA 1
ATOM 636 C C . ALA A 1 84 ? 40.215 -1.235 36.994 1.00 60.77 113 ALA A C 1
ATOM 637 O O . ALA A 1 84 ? 41.292 -0.668 37.178 1.00 60.96 113 ALA A O 1
ATOM 639 N N . ALA A 1 85 ? 39.666 -1.379 35.791 1.00 61.55 114 ALA A N 1
ATOM 640 C CA . ALA A 1 85 ? 40.317 -0.867 34.592 1.00 62.26 114 ALA A CA 1
ATOM 641 C C . ALA A 1 85 ? 40.368 0.653 34.639 1.00 63.13 114 ALA A C 1
ATOM 642 O O . ALA A 1 85 ? 39.424 1.293 35.104 1.00 63.52 114 ALA A O 1
ATOM 644 N N . GLU A 1 86 ? 41.471 1.232 34.171 1.00 63.23 115 GLU A N 1
ATOM 645 C CA . GLU A 1 86 ? 41.598 2.686 34.161 1.00 63.82 115 GLU A CA 1
ATOM 646 C C . GLU A 1 86 ? 40.917 3.207 32.906 1.00 62.66 115 GLU A C 1
ATOM 647 O O . GLU A 1 86 ? 41.106 2.664 31.817 1.00 62.14 115 GLU A O 1
ATOM 653 N N . GLU A 1 87 ? 40.118 4.256 33.058 1.00 61.93 116 GLU A N 1
ATOM 654 C CA . GLU A 1 87 ? 39.421 4.820 31.915 1.00 61.12 116 GLU A CA 1
ATOM 655 C C . GLU A 1 87 ? 40.419 5.190 30.830 1.00 59.72 116 GLU A C 1
ATOM 656 O O . GLU A 1 87 ? 41.383 5.911 31.087 1.00 58.99 116 GLU A O 1
ATOM 662 N N . GLY A 1 88 ? 40.196 4.675 29.625 1.00 58.24 117 GLY A N 1
ATOM 663 C CA . GLY A 1 88 ? 41.081 4.988 28.519 1.00 56.57 117 GLY A CA 1
ATOM 664 C C . GLY A 1 88 ? 41.916 3.844 27.982 1.00 55.89 117 GLY A C 1
ATOM 665 O O . GLY A 1 88 ? 42.406 3.917 26.855 1.00 56.67 117 GLY A O 1
ATOM 666 N N . PHE A 1 89 ? 42.084 2.783 28.763 1.00 54.45 118 PHE A N 1
ATOM 667 C CA . PHE A 1 89 ? 42.896 1.658 28.310 1.00 52.95 118 PHE A CA 1
ATOM 668 C C . PHE A 1 89 ? 42.222 0.315 28.569 1.00 50.94 118 PHE A C 1
ATOM 669 O O . PHE A 1 89 ? 41.471 0.167 29.530 1.00 49.09 118 PHE A O 1
ATOM 677 N N . MET A 1 90 ? 42.495 -0.658 27.703 1.00 49.97 119 MET A N 1
ATOM 678 C CA . MET A 1 90 ? 41.927 -1.997 27.847 1.00 49.96 119 MET A CA 1
ATOM 679 C C . MET A 1 90 ? 43.021 -3.064 27.851 1.00 48.24 119 MET A C 1
ATOM 680 O O . MET A 1 90 ? 43.722 -3.259 26.858 1.00 46.81 119 MET A O 1
ATOM 685 N N . THR A 1 91 ? 43.149 -3.761 28.974 1.00 47.25 120 THR A N 1
ATOM 686 C CA . THR A 1 91 ? 44.161 -4.803 29.122 1.00 45.72 120 THR A CA 1
ATOM 687 C C . THR A 1 91 ? 43.859 -6.029 28.269 1.00 44.57 120 THR A C 1
ATOM 688 O O . THR A 1 91 ? 42.706 -6.284 27.923 1.00 44.83 120 THR A O 1
ATOM 692 N N . ALA A 1 92 ? 44.903 -6.780 27.932 1.00 42.53 121 ALA A N 1
ATOM 693 C CA . ALA A 1 92 ? 44.751 -7.994 27.139 1.00 42.28 121 ALA A CA 1
ATOM 694 C C . ALA A 1 92 ? 43.851 -8.969 27.897 1.00 41.74 121 ALA A C 1
ATOM 695 O O . ALA A 1 92 ? 43.207 -9.836 27.305 1.00 38.01 121 ALA A O 1
ATOM 697 N N . GLU A 1 93 ? 43.823 -8.818 29.216 1.00 41.44 122 GLU A N 1
ATOM 698 C CA . GLU A 1 93 ? 43.009 -9.675 30.067 1.00 42.58 122 GLU A CA 1
ATOM 699 C C . GLU A 1 93 ? 41.522 -9.404 29.812 1.00 40.61 122 GLU A C 1
ATOM 700 O O . GLU A 1 93 ? 40.766 -10.311 29.450 1.00 39.01 122 GLU A O 1
ATOM 706 N N . LEU A 1 94 ? 41.110 -8.152 29.992 1.00 38.93 123 LEU A N 1
ATOM 707 C CA . LEU A 1 94 ? 39.717 -7.789 29.776 1.00 37.83 123 LEU A CA 1
ATOM 708 C C . LEU A 1 94 ? 39.311 -8.055 28.328 1.00 36.48 123 LEU A C 1
ATOM 709 O O . LEU A 1 94 ? 38.207 -8.533 28.069 1.00 36.13 123 LEU A O 1
ATOM 714 N N . ALA A 1 95 ? 40.204 -7.756 27.389 1.00 34.23 124 ALA A N 1
ATOM 715 C CA . ALA A 1 95 ? 39.913 -7.980 25.975 1.00 34.12 124 ALA A CA 1
ATOM 716 C C . ALA A 1 95 ? 39.559 -9.442 25.740 1.00 34.43 124 ALA A C 1
ATOM 717 O O . ALA A 1 95 ? 38.594 -9.755 25.036 1.00 34.95 124 ALA A O 1
ATOM 719 N N . GLY A 1 96 ? 40.349 -10.339 26.329 1.00 34.04 125 GLY A N 1
ATOM 720 C CA . GLY A 1 96 ? 40.094 -11.759 26.172 1.00 31.94 125 GLY A CA 1
ATOM 721 C C . GLY A 1 96 ? 38.773 -12.165 26.802 1.00 31.66 125 GLY A C 1
ATOM 722 O O . GLY A 1 96 ? 37.996 -12.906 26.207 1.00 30.46 125 GLY A O 1
ATOM 723 N N . VAL A 1 97 ? 38.521 -11.681 28.013 1.00 32.85 126 VAL A N 1
ATOM 724 C CA . VAL A 1 97 ? 37.281 -11.997 28.710 1.00 36.89 126 VAL A CA 1
ATOM 725 C C . VAL A 1 97 ? 36.077 -11.620 27.846 1.00 38.05 126 VAL A C 1
ATOM 726 O O . VAL A 1 97 ? 35.135 -12.401 27.706 1.00 38.58 126 VAL A O 1
ATOM 730 N N . ILE A 1 98 ? 36.121 -10.423 27.264 1.00 37.87 127 ILE A N 1
ATOM 731 C CA . ILE A 1 98 ? 35.040 -9.939 26.419 1.00 36.28 127 ILE A CA 1
ATOM 732 C C . ILE A 1 98 ? 34.933 -10.742 25.128 1.00 37.25 127 ILE A C 1
ATOM 733 O O . ILE A 1 98 ? 33.835 -11.145 24.745 1.00 38.44 127 ILE A O 1
ATOM 738 N N . LYS A 1 99 ? 36.059 -10.982 24.457 1.00 38.14 128 LYS A N 1
ATOM 739 C CA . LYS A 1 99 ? 36.041 -11.762 23.217 1.00 38.08 128 LYS A CA 1
ATOM 740 C C . LYS A 1 99 ? 35.464 -13.167 23.427 1.00 38.11 128 LYS A C 1
ATOM 741 O O . LYS A 1 99 ? 34.735 -13.674 22.573 1.00 38.26 128 LYS A O 1
ATOM 747 N N . ARG A 1 100 ? 35.783 -13.797 24.556 1.00 37.46 129 ARG A N 1
ATOM 748 C CA . ARG A 1 100 ? 35.266 -15.140 24.826 1.00 38.52 129 ARG A CA 1
ATOM 749 C C . ARG A 1 100 ? 33.746 -15.133 25.072 1.00 38.81 129 ARG A C 1
ATOM 750 O O . ARG A 1 100 ? 33.029 -16.019 24.602 1.00 36.72 129 ARG A O 1
ATOM 758 N N . LEU A 1 101 ? 33.264 -14.130 25.802 1.00 38.41 130 LEU A N 1
ATOM 759 C CA . LEU A 1 101 ? 31.836 -14.006 26.080 1.00 38.38 130 LEU A CA 1
ATOM 760 C C . LEU A 1 101 ? 31.054 -13.703 24.796 1.00 38.26 130 LEU A C 1
ATOM 761 O O . LEU A 1 101 ? 30.065 -14.367 24.492 1.00 39.50 130 LEU A O 1
ATOM 766 N N . TRP A 1 102 ? 31.505 -12.704 24.042 1.00 38.48 131 TRP A N 1
ATOM 767 C CA . TRP A 1 102 ? 30.847 -12.318 22.790 1.00 37.40 131 TRP A CA 1
ATOM 768 C C . TRP A 1 102 ? 30.783 -13.508 21.837 1.00 39.09 131 TRP A C 1
ATOM 769 O O . TRP A 1 102 ? 29.859 -13.632 21.032 1.00 40.52 131 TRP A O 1
ATOM 780 N N . LYS A 1 103 ? 31.771 -14.388 21.951 1.00 41.06 132 LYS A N 1
ATOM 781 C CA . LYS A 1 103 ? 31.873 -15.578 21.112 1.00 42.00 132 LYS A CA 1
ATOM 782 C C . LYS A 1 103 ? 30.952 -16.721 21.552 1.00 39.49 132 LYS A C 1
ATOM 783 O O . LYS A 1 103 ? 30.529 -17.534 20.731 1.00 38.38 132 LYS A O 1
ATOM 789 N N . ASP A 1 104 ? 30.652 -16.777 22.846 1.00 38.51 133 ASP A N 1
ATOM 790 C CA . ASP A 1 104 ? 29.792 -17.823 23.403 1.00 38.55 133 ASP A CA 1
ATOM 791 C C . ASP A 1 104 ? 28.447 -17.919 22.680 1.00 37.59 133 ASP A C 1
ATOM 792 O O . ASP A 1 104 ? 27.810 -16.902 22.391 1.00 36.53 133 ASP A O 1
ATOM 797 N N . SER A 1 105 ? 28.016 -19.146 22.394 1.00 37.07 134 SER A N 1
ATOM 798 C CA . SER A 1 105 ? 26.755 -19.375 21.685 1.00 35.54 134 SER A CA 1
ATOM 799 C C . SER A 1 105 ? 25.543 -18.943 22.512 1.00 34.33 134 SER A C 1
ATOM 800 O O . SER A 1 105 ? 24.520 -18.541 21.961 1.00 34.63 134 SER A O 1
ATOM 803 N N . GLY A 1 106 ? 25.662 -19.044 23.831 1.00 34.47 135 GLY A N 1
ATOM 804 C CA . GLY A 1 106 ? 24.577 -18.640 24.708 1.00 34.15 135 GLY A CA 1
ATOM 805 C C . GLY A 1 106 ? 24.437 -17.126 24.668 1.00 34.36 135 GLY A C 1
ATOM 806 O O . GLY A 1 106 ? 23.327 -16.582 24.606 1.00 33.45 135 GLY A O 1
ATOM 807 N N . VAL A 1 107 ? 25.578 -16.445 24.705 1.00 32.28 136 VAL A N 1
ATOM 808 C CA . VAL A 1 107 ? 25.607 -14.993 24.651 1.00 30.76 136 VAL A CA 1
ATOM 809 C C . VAL A 1 107 ? 25.043 -14.542 23.310 1.00 29.13 136 VAL A C 1
ATOM 810 O O . VAL A 1 107 ? 24.265 -13.595 23.247 1.00 28.99 136 VAL A O 1
ATOM 814 N N . GLN A 1 108 ? 25.427 -15.226 22.237 1.00 28.44 137 GLN A N 1
ATOM 815 C CA . GLN A 1 108 ? 24.926 -14.871 20.917 1.00 28.58 137 GLN A CA 1
ATOM 816 C C . GLN A 1 108 ? 23.415 -15.101 20.827 1.00 29.83 137 GLN A C 1
ATOM 817 O O . GLN A 1 108 ? 22.701 -14.325 20.194 1.00 30.17 137 GLN A O 1
ATOM 823 N N . ALA A 1 109 ? 22.931 -16.158 21.472 1.00 29.28 138 ALA A N 1
ATOM 824 C CA . ALA A 1 109 ? 21.508 -16.467 21.463 1.00 29.14 138 ALA A CA 1
ATOM 825 C C . ALA A 1 109 ? 20.747 -15.321 22.118 1.00 29.07 138 ALA A C 1
ATOM 826 O O . ALA A 1 109 ? 19.682 -14.918 21.649 1.00 27.09 138 ALA A O 1
ATOM 828 N N . CYS A 1 110 ? 21.304 -14.795 23.204 1.00 28.29 139 CYS A N 1
ATOM 829 C CA . CYS A 1 110 ? 20.669 -13.689 23.905 1.00 27.74 139 CYS A CA 1
ATOM 830 C C . CYS A 1 110 ? 20.773 -12.433 23.042 1.00 27.53 139 CYS A C 1
ATOM 831 O O . CYS A 1 110 ? 19.822 -11.660 22.936 1.00 27.82 139 CYS A O 1
ATOM 834 N N . PHE A 1 111 ? 21.929 -12.230 22.422 1.00 24.83 140 PHE A N 1
ATOM 835 C CA . PHE A 1 111 ? 22.105 -11.067 21.567 1.00 24.97 140 PHE A CA 1
ATOM 836 C C . PHE A 1 111 ? 21.050 -11.073 20.467 1.00 23.82 140 PHE A C 1
ATOM 837 O O . PHE A 1 111 ? 20.513 -10.030 20.113 1.00 23.35 140 PHE A O 1
ATOM 845 N N . ASN A 1 112 ? 20.760 -12.254 19.927 1.00 24.49 141 ASN A N 1
ATOM 846 C CA . ASN A 1 112 ? 19.778 -12.365 18.855 1.00 26.14 141 ASN A CA 1
ATOM 847 C C . ASN A 1 112 ? 18.322 -12.204 19.300 1.00 26.19 141 ASN A C 1
ATOM 848 O O . ASN A 1 112 ? 17.417 -12.099 18.470 1.00 25.66 141 ASN A O 1
ATOM 853 N N . ARG A 1 113 ? 18.100 -12.167 20.608 1.00 24.37 142 ARG A N 1
ATOM 854 C CA . ARG A 1 113 ? 16.760 -11.968 21.140 1.00 23.78 142 ARG A CA 1
ATOM 855 C C . ARG A 1 113 ? 16.688 -10.586 21.800 1.00 24.10 142 ARG A C 1
ATOM 856 O O . ARG A 1 113 ? 15.911 -10.364 22.726 1.00 24.42 142 ARG A O 1
ATOM 864 N N . SER A 1 114 ? 17.506 -9.659 21.311 1.00 24.54 143 SER A N 1
ATOM 865 C CA . SER A 1 114 ? 17.556 -8.304 21.856 1.00 24.52 143 SER A CA 1
ATOM 866 C C . SER A 1 114 ? 16.212 -7.576 21.841 1.00 24.13 143 SER A C 1
ATOM 867 O O . SER A 1 114 ? 16.031 -6.606 22.584 1.00 24.24 143 SER A O 1
ATOM 870 N N . ARG A 1 115 ? 15.273 -8.026 21.010 1.00 22.24 144 ARG A N 1
ATOM 871 C CA . ARG A 1 115 ? 13.958 -7.377 20.962 1.00 22.76 144 ARG A CA 1
ATOM 872 C C . ARG A 1 115 ? 13.243 -7.517 22.307 1.00 20.91 144 ARG A C 1
ATOM 873 O O . ARG A 1 115 ? 12.330 -6.753 22.615 1.00 20.28 144 ARG A O 1
ATOM 881 N N . GLU A 1 116 ? 13.670 -8.491 23.105 1.00 21.76 145 GLU A N 1
ATOM 882 C CA . GLU A 1 116 ? 13.067 -8.748 24.416 1.00 22.37 145 GLU A CA 1
ATOM 883 C C . GLU A 1 116 ? 13.572 -7.879 25.564 1.00 21.27 145 GLU A C 1
ATOM 884 O O . GLU A 1 116 ? 13.002 -7.883 26.654 1.00 22.99 145 GLU A O 1
ATOM 890 N N . TYR A 1 117 ? 14.649 -7.146 25.330 1.00 21.05 146 TYR A N 1
ATOM 891 C CA . TYR A 1 117 ? 15.182 -6.247 26.345 1.00 21.14 146 TYR A CA 1
ATOM 892 C C . TYR A 1 117 ? 15.627 -4.996 25.612 1.00 20.87 146 TYR A C 1
ATOM 893 O O . TYR A 1 117 ? 15.228 -4.798 24.467 1.00 23.13 146 TYR A O 1
ATOM 902 N N . GLN A 1 118 ? 16.422 -4.141 26.241 1.00 23.14 147 GLN A N 1
ATOM 903 C CA . GLN A 1 118 ? 16.849 -2.914 25.574 1.00 26.14 147 GLN A CA 1
ATOM 904 C C . GLN A 1 118 ? 18.358 -2.815 25.389 1.00 26.40 147 GLN A C 1
ATOM 905 O O . GLN A 1 118 ? 19.081 -2.411 26.302 1.00 30.03 147 GLN A O 1
ATOM 911 N N . LEU A 1 119 ? 18.831 -3.176 24.200 1.00 23.39 148 LEU A N 1
ATOM 912 C CA . LEU A 1 119 ? 20.262 -3.144 23.907 1.00 22.49 148 LEU A CA 1
ATOM 913 C C . LEU A 1 119 ? 20.589 -2.035 22.914 1.00 20.85 148 LEU A C 1
ATOM 914 O O . LEU A 1 119 ? 19.995 -1.964 21.839 1.00 20.67 148 LEU A O 1
ATOM 919 N N . ASN A 1 120 ? 21.541 -1.175 23.263 1.00 21.89 149 ASN A N 1
ATOM 920 C CA . ASN A 1 120 ? 21.913 -0.074 22.376 1.00 23.27 149 ASN A CA 1
ATOM 921 C C . ASN A 1 120 ? 22.418 -0.615 21.037 1.00 24.49 149 ASN A C 1
ATOM 922 O O . ASN A 1 120 ? 23.018 -1.694 20.972 1.00 24.36 149 ASN A O 1
ATOM 927 N N . ASP A 1 121 ? 22.169 0.141 19.973 1.00 23.83 150 ASP A N 1
ATOM 928 C CA . ASP A 1 121 ? 22.570 -0.270 18.633 1.00 25.25 150 ASP A CA 1
ATOM 929 C C . ASP A 1 121 ? 24.031 -0.062 18.261 1.00 25.25 150 ASP A C 1
ATOM 930 O O . ASP A 1 121 ? 24.398 -0.181 17.093 1.00 27.01 150 ASP A O 1
ATOM 935 N N . SER A 1 122 ? 24.870 0.245 19.242 1.00 26.24 151 SER A N 1
ATOM 936 C CA . SER A 1 122 ? 26.293 0.404 18.968 1.00 27.57 151 SER A CA 1
ATOM 937 C C . SER A 1 122 ? 27.014 -0.844 19.484 1.00 28.20 151 SER A C 1
ATOM 938 O O . SER A 1 122 ? 28.191 -1.061 19.192 1.00 29.33 151 SER A O 1
ATOM 941 N N . ALA A 1 123 ? 26.289 -1.665 20.240 1.00 27.52 152 ALA A N 1
ATOM 942 C CA . ALA A 1 123 ? 26.841 -2.885 20.822 1.00 29.03 152 ALA A CA 1
ATOM 943 C C . ALA A 1 123 ? 27.564 -3.779 19.813 1.00 29.91 152 ALA A C 1
ATOM 944 O O . ALA A 1 123 ? 28.741 -4.094 19.988 1.00 27.37 152 ALA A O 1
ATOM 946 N N . ALA A 1 124 ? 26.855 -4.189 18.765 1.00 31.27 153 ALA A N 1
ATOM 947 C CA . ALA A 1 124 ? 27.437 -5.050 17.733 1.00 33.67 153 ALA A CA 1
ATOM 948 C C . ALA A 1 124 ? 28.613 -4.370 17.033 1.00 34.40 153 ALA A C 1
ATOM 949 O O . ALA A 1 124 ? 29.649 -4.991 16.807 1.00 36.28 153 ALA A O 1
ATOM 951 N N . TYR A 1 125 ? 28.439 -3.097 16.691 1.00 35.71 154 TYR A N 1
ATOM 952 C CA . TYR A 1 125 ? 29.474 -2.320 16.012 1.00 35.89 154 TYR A CA 1
ATOM 953 C C . TYR A 1 125 ? 30.828 -2.457 16.708 1.00 35.54 154 TYR A C 1
ATOM 954 O O . TYR A 1 125 ? 31.834 -2.790 16.082 1.00 35.68 154 TYR A O 1
ATOM 963 N N . TYR A 1 126 ? 30.849 -2.191 18.006 1.00 35.26 155 TYR A N 1
ATOM 964 C CA . TYR A 1 126 ? 32.078 -2.290 18.772 1.00 35.64 155 TYR A CA 1
ATOM 965 C C . TYR A 1 126 ? 32.489 -3.734 19.070 1.00 37.77 155 TYR A C 1
ATOM 966 O O . TYR A 1 126 ? 33.647 -4.115 18.860 1.00 38.20 155 TYR A O 1
ATOM 975 N N . LEU A 1 127 ? 31.548 -4.532 19.565 1.00 35.84 156 LEU A N 1
ATOM 976 C CA . LEU A 1 127 ? 31.846 -5.917 19.913 1.00 37.61 156 LEU A CA 1
ATOM 977 C C . LEU A 1 127 ? 32.448 -6.753 18.782 1.00 37.99 156 LEU A C 1
ATOM 978 O O . LEU A 1 127 ? 33.264 -7.632 19.037 1.00 37.73 156 LEU A O 1
ATOM 983 N N . ASN A 1 128 ? 32.058 -6.484 17.541 1.00 40.58 157 ASN A N 1
ATOM 984 C CA . ASN A 1 128 ? 32.609 -7.229 16.411 1.00 43.90 157 ASN A CA 1
ATOM 985 C C . ASN A 1 128 ? 34.024 -6.760 16.051 1.00 46.42 157 ASN A C 1
ATOM 986 O O . ASN A 1 128 ? 34.805 -7.516 15.470 1.00 48.06 157 ASN A O 1
ATOM 991 N N . ASP A 1 129 ? 34.352 -5.519 16.403 1.00 47.96 158 ASP A N 1
ATOM 992 C CA . ASP A 1 129 ? 35.668 -4.959 16.102 1.00 49.45 158 ASP A CA 1
ATOM 993 C C . ASP A 1 129 ? 36.630 -4.988 17.285 1.00 50.12 158 ASP A C 1
ATOM 994 O O . ASP A 1 129 ? 37.509 -4.131 17.395 1.00 51.18 158 ASP A O 1
ATOM 999 N N . LEU A 1 130 ? 36.477 -5.973 18.165 1.00 51.18 159 LEU A N 1
ATOM 1000 C CA . LEU A 1 130 ? 37.351 -6.079 19.329 1.00 51.87 159 LEU A CA 1
ATOM 1001 C C . LEU A 1 130 ? 38.823 -6.230 18.952 1.00 52.79 159 LEU A C 1
ATOM 1002 O O . LEU A 1 130 ? 39.702 -5.886 19.740 1.00 52.37 159 LEU A O 1
ATOM 1007 N N . ASP A 1 131 ? 39.096 -6.750 17.757 1.00 53.60 160 ASP A N 1
ATOM 1008 C CA . ASP A 1 131 ? 40.480 -6.910 17.324 1.00 54.87 160 ASP A CA 1
ATOM 1009 C C . ASP A 1 131 ? 41.118 -5.528 17.236 1.00 54.76 160 ASP A C 1
ATOM 1010 O O . ASP A 1 131 ? 42.120 -5.242 17.895 1.00 54.88 160 ASP A O 1
ATOM 1015 N N . ARG A 1 132 ? 40.507 -4.671 16.426 1.00 54.22 161 ARG A N 1
ATOM 1016 C CA . ARG A 1 132 ? 40.972 -3.308 16.214 1.00 52.57 161 ARG A CA 1
ATOM 1017 C C . ARG A 1 132 ? 40.923 -2.436 17.471 1.00 52.28 161 ARG A C 1
ATOM 1018 O O . ARG A 1 132 ? 41.917 -1.819 17.842 1.00 52.53 161 ARG A O 1
ATOM 1026 N N . ILE A 1 133 ? 39.770 -2.405 18.132 1.00 52.47 162 ILE A N 1
ATOM 1027 C CA . ILE A 1 133 ? 39.571 -1.582 19.324 1.00 51.27 162 ILE A CA 1
ATOM 1028 C C . ILE A 1 133 ? 40.416 -1.927 20.551 1.00 50.71 162 ILE A C 1
ATOM 1029 O O . ILE A 1 133 ? 40.865 -1.032 21.275 1.00 49.15 162 ILE A O 1
ATOM 1034 N N . ALA A 1 134 ? 40.626 -3.218 20.792 1.00 51.97 163 ALA A N 1
ATOM 1035 C CA . ALA A 1 134 ? 41.392 -3.669 21.957 1.00 53.81 163 ALA A CA 1
ATOM 1036 C C . ALA A 1 134 ? 42.884 -3.310 21.949 1.00 54.24 163 ALA A C 1
ATOM 1037 O O . ALA A 1 134 ? 43.465 -3.034 23.002 1.00 53.96 163 ALA A O 1
ATOM 1039 N N . GLN A 1 135 ? 43.497 -3.319 20.769 1.00 54.96 164 GLN A N 1
ATOM 1040 C CA . GLN A 1 135 ? 44.918 -3.005 20.636 1.00 56.57 164 GLN A CA 1
ATOM 1041 C C . GLN A 1 135 ? 45.304 -1.729 21.379 1.00 57.22 164 GLN A C 1
ATOM 1042 O O . GLN A 1 135 ? 44.644 -0.698 21.252 1.00 57.73 164 GLN A O 1
ATOM 1048 N N . PRO A 1 136 ? 46.394 -1.784 22.162 1.00 57.67 165 PRO A N 1
ATOM 1049 C CA . PRO A 1 136 ? 46.883 -0.638 22.939 1.00 57.27 165 PRO A CA 1
ATOM 1050 C C . PRO A 1 136 ? 47.202 0.614 22.112 1.00 56.53 165 PRO A C 1
ATOM 1051 O O . PRO A 1 136 ? 47.209 1.724 22.641 1.00 56.14 165 PRO A O 1
ATOM 1055 N N . ASN A 1 137 ? 47.464 0.438 20.820 1.00 56.35 166 ASN A N 1
ATOM 1056 C CA . ASN A 1 137 ? 47.761 1.576 19.951 1.00 56.14 166 ASN A CA 1
ATOM 1057 C C . ASN A 1 137 ? 46.508 2.021 19.192 1.00 54.44 166 ASN A C 1
ATOM 1058 O O . ASN A 1 137 ? 46.591 2.661 18.139 1.00 54.06 166 ASN A O 1
ATOM 1063 N N . TYR A 1 138 ? 45.347 1.686 19.748 1.00 51.57 167 TYR A N 1
ATOM 1064 C CA . TYR A 1 138 ? 44.065 2.023 19.140 1.00 46.99 167 TYR A CA 1
ATOM 1065 C C . TYR A 1 138 ? 43.754 3.514 19.084 1.00 44.79 167 TYR A C 1
ATOM 1066 O O . TYR A 1 138 ? 43.866 4.226 20.077 1.00 44.07 167 TYR A O 1
ATOM 1075 N N . ILE A 1 139 ? 43.365 3.977 17.902 1.00 44.43 168 ILE A N 1
ATOM 1076 C CA . ILE A 1 139 ? 42.988 5.371 17.707 1.00 43.40 168 ILE A CA 1
ATOM 1077 C C . ILE A 1 139 ? 41.598 5.348 17.085 1.00 40.89 168 ILE A C 1
ATOM 1078 O O . ILE A 1 139 ? 41.433 4.947 15.933 1.00 40.12 168 ILE A O 1
ATOM 1083 N N . PRO A 1 140 ? 40.578 5.764 17.847 1.00 39.61 169 PRO A N 1
ATOM 1084 C CA . PRO A 1 140 ? 39.195 5.785 17.359 1.00 38.77 169 PRO A CA 1
ATOM 1085 C C . PRO A 1 140 ? 39.050 6.548 16.045 1.00 38.96 169 PRO A C 1
ATOM 1086 O O . PRO A 1 140 ? 39.521 7.677 15.921 1.00 38.38 169 PRO A O 1
ATOM 1090 N N . THR A 1 141 ? 38.408 5.926 15.062 1.00 39.69 170 THR A N 1
ATOM 1091 C CA . THR A 1 141 ? 38.190 6.579 13.777 1.00 40.67 170 THR A CA 1
ATOM 1092 C C . THR A 1 141 ? 37.017 7.549 13.917 1.00 41.70 170 THR A C 1
ATOM 1093 O O . THR A 1 141 ? 36.390 7.633 14.976 1.00 41.82 170 THR A O 1
ATOM 1097 N N . GLN A 1 142 ? 36.719 8.285 12.855 1.00 42.32 171 GLN A N 1
ATOM 1098 C CA . GLN A 1 142 ? 35.614 9.231 12.904 1.00 43.17 171 GLN A CA 1
ATOM 1099 C C . GLN A 1 142 ? 34.307 8.465 13.082 1.00 42.57 171 GLN A C 1
ATOM 1100 O O . GLN A 1 142 ? 33.420 8.888 13.822 1.00 42.76 171 GLN A O 1
ATOM 1106 N N . GLN A 1 143 ? 34.198 7.327 12.405 1.00 41.45 172 GLN A N 1
ATOM 1107 C CA . GLN A 1 143 ? 33.004 6.511 12.508 1.00 40.97 172 GLN A CA 1
ATOM 1108 C C . GLN A 1 143 ? 32.865 5.982 13.936 1.00 40.51 172 GLN A C 1
ATOM 1109 O O . GLN A 1 143 ? 31.759 5.912 14.469 1.00 40.02 172 GLN A O 1
ATOM 1115 N N . ASP A 1 144 ? 33.986 5.619 14.558 1.00 39.45 173 ASP A N 1
ATOM 1116 C CA . ASP A 1 144 ? 33.956 5.117 15.930 1.00 38.76 173 ASP A CA 1
ATOM 1117 C C . ASP A 1 144 ? 33.399 6.197 16.852 1.00 38.42 173 ASP A C 1
ATOM 1118 O O . ASP A 1 144 ? 32.553 5.926 17.703 1.00 37.31 173 ASP A O 1
ATOM 1123 N N . VAL A 1 145 ? 33.884 7.423 16.677 1.00 38.45 174 VAL A N 1
ATOM 1124 C CA . VAL A 1 145 ? 33.441 8.554 17.488 1.00 38.98 174 VAL A CA 1
ATOM 1125 C C . VAL A 1 145 ? 31.946 8.795 17.288 1.00 38.84 174 VAL A C 1
ATOM 1126 O O . VAL A 1 145 ? 31.215 9.090 18.235 1.00 38.96 174 VAL A O 1
ATOM 1130 N N . LEU A 1 146 ? 31.501 8.658 16.044 1.00 38.38 175 LEU A N 1
ATOM 1131 C CA . LEU A 1 146 ? 30.098 8.855 15.699 1.00 37.42 175 LEU A CA 1
ATOM 1132 C C . LEU A 1 146 ? 29.235 7.869 16.472 1.00 35.97 175 LEU A C 1
ATOM 1133 O O . LEU A 1 146 ? 28.146 8.210 16.933 1.00 35.81 175 LEU A O 1
ATOM 1138 N N . ARG A 1 147 ? 29.744 6.648 16.617 1.00 34.64 176 ARG A N 1
ATOM 1139 C CA . ARG A 1 147 ? 29.045 5.580 17.321 1.00 32.49 176 ARG A CA 1
ATOM 1140 C C . ARG A 1 147 ? 29.088 5.675 18.843 1.00 31.95 176 ARG A C 1
ATOM 1141 O O . ARG A 1 147 ? 28.404 4.922 19.530 1.00 30.42 176 ARG A O 1
ATOM 1149 N N . THR A 1 148 ? 29.893 6.577 19.384 1.00 32.88 177 THR A N 1
ATOM 1150 C CA . THR A 1 148 ? 29.954 6.683 20.835 1.00 34.41 177 THR A CA 1
ATOM 1151 C C . THR A 1 148 ? 28.625 7.190 21.378 1.00 34.24 177 THR A C 1
ATOM 1152 O O . THR A 1 148 ? 27.854 7.849 20.677 1.00 31.55 177 THR A O 1
ATOM 1156 N N . ARG A 1 149 ? 28.360 6.850 22.631 1.00 34.09 178 ARG A N 1
ATOM 1157 C CA . ARG A 1 149 ? 27.144 7.262 23.308 1.00 36.56 178 ARG A CA 1
ATOM 1158 C C . ARG A 1 149 ? 27.649 7.975 24.551 1.00 40.07 178 ARG A C 1
ATOM 1159 O O . ARG A 1 149 ? 28.404 7.391 25.321 1.00 39.73 178 ARG A O 1
ATOM 1167 N N . VAL A 1 150 ? 27.262 9.236 24.733 1.00 43.75 179 VAL A N 1
ATOM 1168 C CA . VAL A 1 150 ? 27.710 10.002 25.894 1.00 47.88 179 VAL A CA 1
ATOM 1169 C C . VAL A 1 150 ? 26.584 10.505 26.786 1.00 51.40 179 VAL A C 1
ATOM 1170 O O . VAL A 1 150 ? 25.407 10.403 26.444 1.00 51.17 179 VAL A O 1
ATOM 1174 N N . LYS A 1 151 ? 26.972 11.050 27.936 1.00 57.43 180 LYS A N 1
ATOM 1175 C CA . LYS A 1 151 ? 26.041 11.591 28.927 1.00 62.86 180 LYS A CA 1
ATOM 1176 C C . LYS A 1 151 ? 25.314 12.820 28.383 1.00 65.03 180 LYS A C 1
ATOM 1177 O O . LYS A 1 151 ? 25.945 13.829 28.061 1.00 64.67 180 LYS A O 1
ATOM 1183 N N . THR A 1 152 ? 23.990 12.736 28.301 1.00 68.23 181 THR A N 1
ATOM 1184 C CA . THR A 1 152 ? 23.168 13.837 27.798 1.00 71.20 181 THR A CA 1
ATOM 1185 C C . THR A 1 152 ? 22.743 14.769 28.934 1.00 71.66 181 THR A C 1
ATOM 1186 O O . THR A 1 152 ? 21.720 14.540 29.584 1.00 72.19 181 THR A O 1
ATOM 1190 N N . THR A 1 153 ? 23.522 15.821 29.167 1.00 71.33 182 THR A N 1
ATOM 1191 C CA . THR A 1 153 ? 23.211 16.768 30.235 1.00 70.81 182 THR A CA 1
ATOM 1192 C C . THR A 1 153 ? 22.538 18.041 29.718 1.00 69.53 182 THR A C 1
ATOM 1193 O O . THR A 1 153 ? 23.209 18.970 29.264 1.00 69.54 182 THR A O 1
ATOM 1197 N N . GLY A 1 154 ? 21.210 18.077 29.795 1.00 67.56 183 GLY A N 1
ATOM 1198 C CA . GLY A 1 154 ? 20.474 19.241 29.336 1.00 63.60 183 GLY A CA 1
ATOM 1199 C C . GLY A 1 154 ? 20.371 19.306 27.825 1.00 61.15 183 GLY A C 1
ATOM 1200 O O . GLY A 1 154 ? 20.844 18.414 27.122 1.00 60.31 183 GLY A O 1
ATOM 1201 N N . ILE A 1 155 ? 19.753 20.370 27.325 1.00 58.79 184 ILE A N 1
ATOM 1202 C CA . ILE A 1 155 ? 19.583 20.551 25.890 1.00 56.83 184 ILE A CA 1
ATOM 1203 C C . ILE A 1 155 ? 20.918 20.634 25.166 1.00 55.41 184 ILE A C 1
ATOM 1204 O O . ILE A 1 155 ? 21.840 21.309 25.619 1.00 55.95 184 ILE A O 1
ATOM 1209 N N . VAL A 1 156 ? 21.013 19.932 24.043 1.00 53.36 185 VAL A N 1
ATOM 1210 C CA . VAL A 1 156 ? 22.220 19.926 23.235 1.00 51.84 185 VAL A CA 1
ATOM 1211 C C . VAL A 1 156 ? 21.969 20.797 22.013 1.00 52.80 185 VAL A C 1
ATOM 1212 O O . VAL A 1 156 ? 20.841 20.886 21.524 1.00 51.60 185 VAL A O 1
ATOM 1216 N N . GLU A 1 157 ? 23.021 21.436 21.518 1.00 53.80 186 GLU A N 1
ATOM 1217 C CA . GLU A 1 157 ? 22.883 22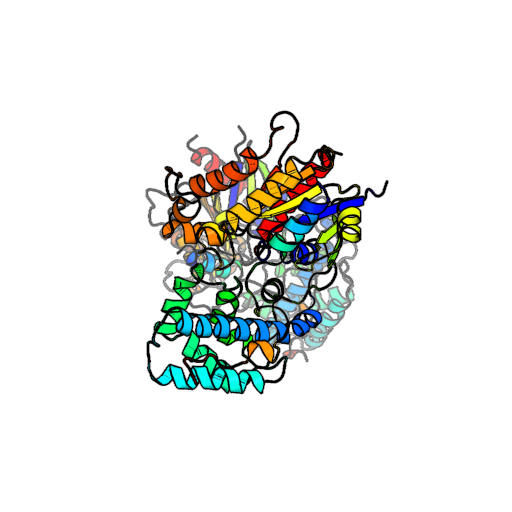.314 20.367 1.00 54.46 186 GLU A CA 1
ATOM 1218 C C . GLU A 1 157 ? 24.141 22.341 19.508 1.00 54.04 186 GLU A C 1
ATOM 1219 O O . GLU A 1 157 ? 25.239 22.040 19.980 1.00 55.06 186 GLU A O 1
ATOM 1225 N N . THR A 1 158 ? 23.974 22.700 18.239 1.00 52.30 187 THR A N 1
ATOM 1226 C CA . THR A 1 158 ? 25.098 22.794 17.323 1.00 50.95 187 THR A CA 1
ATOM 1227 C C . THR A 1 158 ? 24.842 23.903 16.309 1.00 50.93 187 THR A C 1
ATOM 1228 O O . THR A 1 158 ? 23.716 24.093 15.846 1.00 49.06 187 THR A O 1
ATOM 1232 N N . HIS A 1 159 ? 25.897 24.638 15.980 1.00 52.80 188 HIS A N 1
ATOM 1233 C CA . HIS A 1 159 ? 25.815 25.749 15.040 1.00 53.99 188 HIS A CA 1
ATOM 1234 C C . HIS A 1 159 ? 26.513 25.411 13.743 1.00 52.17 188 HIS A C 1
ATOM 1235 O O . HIS A 1 159 ? 27.500 24.687 13.741 1.00 52.39 188 HIS A O 1
ATOM 1242 N N . PHE A 1 160 ? 26.009 25.950 12.642 1.00 50.58 189 PHE A N 1
ATOM 1243 C CA . PHE A 1 160 ? 26.637 25.733 11.350 1.00 50.91 189 PHE A CA 1
ATOM 1244 C C . PHE A 1 160 ? 25.915 26.493 10.256 1.00 52.01 189 PHE A C 1
ATOM 1245 O O . PHE A 1 160 ? 24.702 26.686 10.311 1.00 53.00 189 PHE A O 1
ATOM 1253 N N . THR A 1 161 ? 26.680 26.954 9.275 1.00 54.19 190 THR A N 1
ATOM 1254 C CA . THR A 1 161 ? 26.117 27.693 8.159 1.00 56.01 190 THR A CA 1
ATOM 1255 C C . THR A 1 161 ? 26.112 26.797 6.935 1.00 56.42 190 THR A C 1
ATOM 1256 O O . THR A 1 161 ? 27.101 26.132 6.628 1.00 55.80 190 THR A O 1
ATOM 1260 N N . PHE A 1 162 ? 24.983 26.778 6.243 1.00 57.86 191 PHE A N 1
ATOM 1261 C CA . PHE A 1 162 ? 24.833 25.958 5.053 1.00 59.39 191 PHE A CA 1
ATOM 1262 C C . PHE A 1 162 ? 23.940 26.726 4.090 1.00 59.99 191 PHE A C 1
ATOM 1263 O O . PHE A 1 162 ? 22.820 27.102 4.436 1.00 60.29 191 PHE A O 1
ATOM 1271 N N . LYS A 1 163 ? 24.452 26.976 2.891 1.00 60.94 192 LYS A N 1
ATOM 1272 C CA . LYS A 1 163 ? 23.704 27.713 1.884 1.00 62.18 192 LYS A CA 1
ATOM 1273 C C . LYS A 1 163 ? 23.233 29.056 2.446 1.00 62.19 192 LYS A C 1
ATOM 1274 O O . LYS A 1 163 ? 22.052 29.395 2.384 1.00 61.68 192 LYS A O 1
ATOM 1280 N N . ASP A 1 164 ? 24.181 29.807 2.998 1.00 62.81 193 ASP A N 1
ATOM 1281 C CA . ASP A 1 164 ? 23.926 31.124 3.579 1.00 63.57 193 ASP A CA 1
ATOM 1282 C C . ASP A 1 164 ? 22.768 31.185 4.563 1.00 62.82 193 ASP A C 1
ATOM 1283 O O . ASP A 1 164 ? 22.008 32.157 4.593 1.00 63.12 193 ASP A O 1
ATOM 1288 N N . LEU A 1 165 ? 22.646 30.140 5.372 1.00 60.97 194 LEU A N 1
ATOM 1289 C CA . LEU A 1 165 ? 21.607 30.068 6.386 1.00 59.19 194 LEU A CA 1
ATOM 1290 C C . LEU A 1 165 ? 22.289 29.742 7.709 1.00 57.51 194 LEU A C 1
ATOM 1291 O O . LEU A 1 165 ? 23.177 28.892 7.760 1.00 56.55 194 LEU A O 1
ATOM 1296 N N . HIS A 1 166 ? 21.892 30.436 8.771 1.00 56.51 195 HIS A N 1
ATOM 1297 C CA . HIS A 1 166 ? 22.462 30.192 10.093 1.00 55.72 195 HIS A CA 1
ATOM 1298 C C . HIS A 1 166 ? 21.627 29.141 10.817 1.00 53.01 195 HIS A C 1
ATOM 1299 O O . HIS A 1 166 ? 20.628 29.468 11.463 1.00 52.19 195 HIS A O 1
ATOM 1306 N N . PHE A 1 167 ? 22.036 27.880 10.702 1.00 49.85 196 PHE A N 1
ATOM 1307 C CA . PHE A 1 167 ? 21.314 26.788 11.343 1.00 47.17 196 PHE A CA 1
ATOM 1308 C C . PHE A 1 167 ? 21.613 26.655 12.825 1.00 45.99 196 PHE A C 1
ATOM 1309 O O . PHE A 1 167 ? 22.765 26.692 13.247 1.00 44.35 196 PHE A O 1
ATOM 1317 N N . LYS A 1 168 ? 20.555 26.498 13.608 1.00 46.22 197 LYS A N 1
ATOM 1318 C CA . LYS A 1 168 ? 20.674 26.292 15.045 1.00 45.64 197 LYS A CA 1
ATOM 1319 C C . LYS A 1 168 ? 19.858 25.027 15.317 1.00 44.13 197 LYS A C 1
ATOM 1320 O O . LYS A 1 168 ? 18.628 25.072 15.384 1.00 42.25 197 LYS A O 1
ATOM 1326 N N . MET A 1 169 ? 20.554 23.899 15.446 1.00 43.26 198 MET A N 1
ATOM 1327 C CA . MET A 1 169 ? 19.914 22.602 15.678 1.00 41.61 198 MET A CA 1
ATOM 1328 C C . MET A 1 169 ? 19.841 22.240 17.159 1.00 40.21 198 MET A C 1
ATOM 1329 O O . MET A 1 169 ? 20.864 22.102 17.823 1.00 40.54 198 MET A O 1
ATOM 1334 N N . PHE A 1 170 ? 18.622 22.078 17.664 1.00 38.79 199 PHE A N 1
ATOM 1335 C CA . PHE A 1 170 ? 18.391 21.742 19.070 1.00 38.25 199 PHE A CA 1
ATOM 1336 C C . PHE A 1 170 ? 17.880 20.314 19.287 1.00 37.27 199 PHE A C 1
ATOM 1337 O O . PHE A 1 170 ? 17.087 19.795 18.495 1.00 36.40 199 PHE A O 1
ATOM 1345 N N . ASP A 1 171 ? 18.327 19.701 20.381 1.00 36.09 200 ASP A N 1
ATOM 1346 C CA . ASP A 1 171 ? 17.913 18.355 20.771 1.00 34.76 200 ASP A CA 1
ATOM 1347 C C . ASP A 1 171 ? 17.751 18.303 22.289 1.00 36.05 200 ASP A C 1
ATOM 1348 O O . ASP A 1 171 ? 18.733 18.222 23.023 1.00 36.80 200 ASP A O 1
ATOM 1353 N N . VAL A 1 172 ? 16.507 18.366 22.751 1.00 38.07 201 VAL A N 1
ATOM 1354 C CA . VAL A 1 172 ? 16.206 18.309 24.178 1.00 41.31 201 VAL A CA 1
ATOM 1355 C C . VAL A 1 172 ? 16.492 16.898 24.675 1.00 44.01 201 VAL A C 1
ATOM 1356 O O . VAL A 1 172 ? 16.937 16.693 25.804 1.00 43.36 201 VAL A O 1
ATOM 1360 N N . GLY A 1 173 ? 16.214 15.942 23.794 1.00 47.29 202 GLY A N 1
ATOM 1361 C CA . GLY A 1 173 ? 16.400 14.525 24.050 1.00 50.82 202 GLY A CA 1
ATOM 1362 C C . GLY A 1 173 ? 16.806 14.021 25.417 1.00 53.18 202 GLY A C 1
ATOM 1363 O O . GLY A 1 173 ? 17.875 14.358 25.926 1.00 57.46 202 GLY A O 1
ATOM 1364 N N . GLY A 1 174 ? 15.949 13.194 26.008 1.00 54.35 203 GLY A N 1
ATOM 1365 C CA . GLY A 1 174 ? 16.248 12.610 27.303 1.00 55.74 203 GLY A CA 1
ATOM 1366 C C . GLY A 1 174 ? 15.951 13.462 28.521 1.00 57.61 203 GLY A C 1
ATOM 1367 O O . GLY A 1 174 ? 15.119 13.099 29.351 1.00 56.56 203 GLY A O 1
ATOM 1368 N N . GLN A 1 175 ? 16.644 14.590 28.635 1.00 59.84 204 GLN A N 1
ATOM 1369 C CA . GLN A 1 175 ? 16.459 15.490 29.764 1.00 61.86 204 GLN A CA 1
ATOM 1370 C C . GLN A 1 175 ? 14.995 15.895 29.909 1.00 61.79 204 GLN A C 1
ATOM 1371 O O . GLN A 1 175 ? 14.470 16.657 29.097 1.00 61.12 204 GLN A O 1
ATOM 1377 N N . ARG A 1 176 ? 14.338 15.373 30.942 1.00 62.29 205 ARG A N 1
ATOM 1378 C CA . ARG A 1 176 ? 12.935 15.693 31.189 1.00 63.12 205 ARG A CA 1
ATOM 1379 C C . ARG A 1 176 ? 12.792 17.203 31.340 1.00 62.15 205 ARG A C 1
ATOM 1380 O O . ARG A 1 176 ? 13.453 17.816 32.181 1.00 61.30 205 ARG A O 1
ATOM 1388 N N . SER A 1 177 ? 11.927 17.798 30.526 1.00 60.84 206 SER A N 1
ATOM 1389 C CA . SER A 1 177 ? 11.730 19.238 30.567 1.00 60.11 206 SER A CA 1
ATOM 1390 C C . SER A 1 177 ? 10.329 19.667 30.984 1.00 60.04 206 SER A C 1
ATOM 1391 O O . SER A 1 177 ? 9.350 18.950 30.772 1.00 60.02 206 SER A O 1
ATOM 1394 N N . GLU A 1 178 ? 10.256 20.852 31.583 1.00 60.17 207 GLU A N 1
ATOM 1395 C CA . GLU A 1 178 ? 9.003 21.431 32.054 1.00 59.86 207 GLU A CA 1
ATOM 1396 C C . GLU A 1 178 ? 8.320 22.203 30.928 1.00 57.77 207 GLU A C 1
ATOM 1397 O O . GLU A 1 178 ? 8.978 22.678 30.005 1.00 55.64 207 GLU A O 1
ATOM 1403 N N . ARG A 1 179 ? 6.998 22.324 31.022 1.00 56.78 208 ARG A N 1
ATOM 1404 C CA . ARG A 1 179 ? 6.193 23.020 30.023 1.00 56.49 208 ARG A CA 1
ATOM 1405 C C . ARG A 1 179 ? 6.839 24.313 29.525 1.00 55.72 208 ARG A C 1
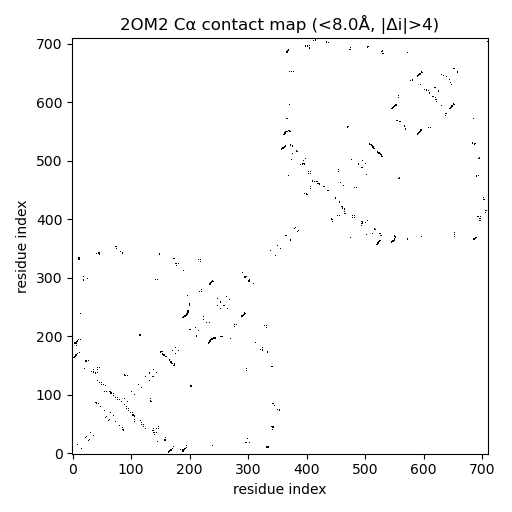ATOM 1406 O O . ARG A 1 179 ? 6.859 24.583 28.323 1.00 54.62 208 ARG A O 1
ATOM 1414 N N . LYS A 1 180 ? 7.373 25.101 30.453 1.00 54.53 209 LYS A N 1
ATOM 1415 C CA . LYS A 1 180 ? 8.023 26.368 30.120 1.00 54.01 209 LYS A CA 1
ATOM 1416 C C . LYS A 1 180 ? 9.179 26.169 29.144 1.00 51.94 209 LYS A C 1
ATOM 1417 O O . LYS A 1 180 ? 9.261 26.829 28.106 1.00 51.41 209 LYS A O 1
ATOM 1423 N N . LYS A 1 181 ? 10.077 25.259 29.502 1.00 50.31 210 LYS A N 1
ATOM 1424 C CA . LYS A 1 181 ? 11.247 24.952 28.692 1.00 49.16 210 LYS A CA 1
ATOM 1425 C C . LYS A 1 181 ? 10.839 24.538 27.272 1.00 46.49 210 LYS A C 1
ATOM 1426 O O . LYS A 1 181 ? 11.418 25.012 26.293 1.00 44.95 210 LYS A O 1
ATOM 1432 N N . TRP A 1 182 ? 9.834 23.670 27.164 1.00 43.93 211 TRP A N 1
ATOM 1433 C CA . TRP A 1 182 ? 9.361 23.212 25.858 1.00 43.02 211 TRP A CA 1
ATOM 1434 C C . TRP A 1 182 ? 8.791 24.351 25.011 1.00 42.67 211 TRP A C 1
ATOM 1435 O O . TRP A 1 182 ? 9.077 24.445 23.814 1.00 39.95 211 TRP A O 1
ATOM 1446 N N . ILE A 1 183 ? 7.983 25.209 25.630 1.00 42.24 212 ILE A N 1
ATOM 1447 C CA . ILE A 1 183 ? 7.402 26.342 24.920 1.00 42.80 212 ILE A CA 1
ATOM 1448 C C . ILE A 1 183 ? 8.527 27.180 24.328 1.00 42.26 212 ILE A C 1
ATOM 1449 O O . ILE A 1 183 ? 8.437 27.646 23.192 1.00 41.54 212 ILE A O 1
ATOM 1454 N N . HIS A 1 184 ? 9.588 27.367 25.109 1.00 41.88 213 HIS A N 1
ATOM 1455 C CA . HIS A 1 184 ? 10.725 28.152 24.657 1.00 43.05 213 HIS A CA 1
ATOM 1456 C C . HIS A 1 184 ? 11.429 27.460 23.502 1.00 41.60 213 HIS A C 1
ATOM 1457 O O . HIS A 1 184 ? 11.906 28.112 22.579 1.00 41.98 213 HIS A O 1
ATOM 1464 N N . CYS A 1 185 ? 11.489 26.135 23.553 1.00 41.14 214 CYS A N 1
ATOM 1465 C CA . CYS A 1 185 ? 12.122 25.373 22.489 1.00 41.25 214 CYS A CA 1
ATOM 1466 C C . CYS A 1 185 ? 11.330 25.525 21.193 1.00 39.69 214 CYS A C 1
ATOM 1467 O O . CYS A 1 185 ? 11.907 25.733 20.126 1.00 39.35 214 CYS A O 1
ATOM 1470 N N . PHE A 1 186 ? 10.008 25.431 21.302 1.00 38.67 215 PHE A N 1
ATOM 1471 C CA . PHE A 1 186 ? 9.109 25.540 20.152 1.00 39.23 215 PHE A CA 1
ATOM 1472 C C . PHE A 1 186 ? 9.055 26.929 19.516 1.00 38.71 215 PHE A C 1
ATOM 1473 O O . PHE A 1 186 ? 9.118 27.053 18.296 1.00 38.04 215 PHE A O 1
ATOM 1481 N N . GLU A 1 187 ? 8.930 27.969 20.337 1.00 38.84 216 GLU A N 1
ATOM 1482 C CA . GLU A 1 187 ? 8.877 29.336 19.823 1.00 38.23 216 GLU A CA 1
ATOM 1483 C C . GLU A 1 187 ? 10.077 29.599 18.924 1.00 37.13 216 GLU A C 1
ATOM 1484 O O . GLU A 1 187 ? 11.222 29.412 19.334 1.00 37.09 216 GLU A O 1
ATOM 1490 N N . GLY A 1 188 ? 9.807 30.019 17.694 1.00 35.48 217 GLY A N 1
ATOM 1491 C CA . GLY A 1 188 ? 10.876 30.304 16.759 1.00 35.42 217 GLY A CA 1
ATOM 1492 C C . GLY A 1 188 ? 11.284 29.131 15.882 1.00 37.43 217 GLY A C 1
ATOM 1493 O O . GLY A 1 188 ? 12.092 29.303 14.969 1.00 37.86 217 GLY A O 1
ATOM 1494 N N . VAL A 1 189 ? 10.736 27.943 16.132 1.00 35.91 218 VAL A N 1
ATOM 1495 C CA . VAL A 1 189 ? 11.117 26.787 15.325 1.00 36.88 218 VAL A CA 1
ATOM 1496 C C . VAL A 1 189 ? 10.718 26.969 13.862 1.00 36.14 218 VAL A C 1
ATOM 1497 O O . VAL A 1 189 ? 9.571 27.299 13.548 1.00 36.27 218 VAL A O 1
ATOM 1501 N N . THR A 1 190 ? 11.686 26.771 12.974 1.00 34.99 219 THR A N 1
ATOM 1502 C CA . THR A 1 190 ? 11.463 26.913 11.540 1.00 36.76 219 THR A CA 1
ATOM 1503 C C . THR A 1 190 ? 11.145 25.553 10.921 1.00 35.87 219 THR A C 1
ATOM 1504 O O . THR A 1 190 ? 10.469 25.459 9.897 1.00 34.88 219 THR A O 1
ATOM 1508 N N . ALA A 1 191 ? 11.643 24.498 11.554 1.00 34.44 220 ALA A N 1
ATOM 1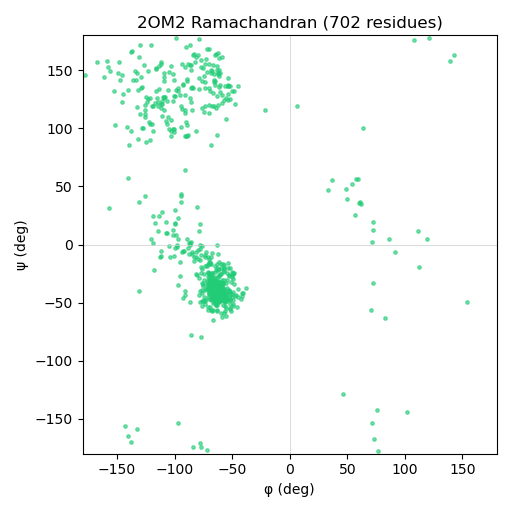509 C CA . ALA A 1 191 ? 11.424 23.150 11.060 1.00 32.86 220 ALA A CA 1
ATOM 1510 C C . ALA A 1 191 ? 11.688 22.134 12.154 1.00 32.36 220 ALA A C 1
ATOM 1511 O O . ALA A 1 191 ? 12.577 22.307 12.994 1.00 30.75 220 ALA A O 1
ATOM 1513 N N . ILE A 1 192 ? 10.890 21.077 12.130 1.00 30.99 221 ILE A N 1
ATOM 1514 C CA . ILE A 1 192 ? 10.992 19.995 13.088 1.00 29.39 221 ILE A CA 1
ATOM 1515 C C . ILE A 1 192 ? 11.402 18.726 12.361 1.00 29.88 221 ILE A C 1
ATOM 1516 O O . ILE A 1 192 ? 10.773 18.333 11.370 1.00 28.06 221 ILE A O 1
ATOM 1521 N N . ILE A 1 193 ? 12.473 18.102 12.841 1.00 29.98 222 ILE A N 1
ATOM 1522 C CA . ILE A 1 193 ? 12.933 16.847 12.275 1.00 28.39 222 ILE A CA 1
ATOM 1523 C C . ILE A 1 193 ? 12.567 15.770 13.287 1.00 28.24 222 ILE A C 1
ATOM 1524 O O . ILE A 1 193 ? 13.216 15.625 14.331 1.00 29.56 222 ILE A O 1
ATOM 1529 N N . PHE A 1 194 ? 11.507 15.033 12.973 1.00 25.69 223 PHE A N 1
ATOM 1530 C CA . PHE A 1 194 ? 11.009 13.969 13.833 1.00 24.40 223 PHE A CA 1
ATOM 1531 C C . PHE A 1 194 ? 11.653 12.640 13.471 1.00 24.07 223 PHE A C 1
ATOM 1532 O O . PHE A 1 194 ? 11.413 12.105 12.390 1.00 22.39 223 PHE A O 1
ATOM 1540 N N . CYS A 1 195 ? 12.461 12.110 14.386 1.00 22.18 224 CYS A N 1
ATOM 1541 C CA . CYS A 1 195 ? 13.151 10.849 14.172 1.00 24.37 224 CYS A CA 1
ATOM 1542 C C . CYS A 1 195 ? 12.395 9.643 14.701 1.00 24.65 224 CYS A C 1
ATOM 1543 O O . CYS A 1 195 ? 11.827 9.672 15.799 1.00 25.97 224 CYS A O 1
ATOM 1546 N N . VAL A 1 196 ? 12.406 8.576 13.907 1.00 23.13 225 VAL A N 1
ATOM 1547 C CA . VAL A 1 196 ? 11.745 7.322 14.255 1.00 20.77 225 VAL A CA 1
ATOM 1548 C C . VAL A 1 196 ? 12.715 6.158 14.011 1.00 20.32 225 VAL A C 1
ATOM 1549 O O . VAL A 1 196 ? 13.351 6.093 12.968 1.00 20.11 225 VAL A O 1
ATOM 1553 N N . ALA A 1 197 ? 12.840 5.249 14.971 1.00 18.42 226 ALA A N 1
ATOM 1554 C CA . ALA A 1 197 ? 13.707 4.089 14.780 1.00 18.71 226 ALA A CA 1
ATOM 1555 C C . ALA A 1 197 ? 12.818 3.009 14.167 1.00 19.12 226 ALA A C 1
ATOM 1556 O O . ALA A 1 197 ? 11.989 2.436 14.863 1.00 18.62 226 ALA A O 1
ATOM 1558 N N . LEU A 1 198 ? 12.977 2.755 12.864 1.00 18.57 227 LEU A N 1
ATOM 1559 C CA . LEU A 1 198 ? 12.169 1.749 12.169 1.00 20.27 227 LEU A CA 1
ATOM 1560 C C . LEU A 1 198 ? 12.326 0.379 12.805 1.00 19.78 227 LEU A C 1
ATOM 1561 O O . LEU A 1 198 ? 11.365 -0.385 12.893 1.00 20.02 227 LEU A O 1
ATOM 1566 N N . SER A 1 199 ? 13.542 0.075 13.251 1.00 21.12 228 SER A N 1
ATOM 1567 C CA . SER A 1 199 ? 13.842 -1.220 13.859 1.00 22.30 228 SER A CA 1
ATOM 1568 C C . SER A 1 199 ? 13.154 -1.457 15.204 1.00 22.53 228 SER A C 1
ATOM 1569 O O . SER A 1 199 ? 13.214 -2.556 15.750 1.00 22.33 228 SER A O 1
ATOM 1572 N N . ASP A 1 200 ? 12.500 -0.431 15.736 1.00 20.93 229 ASP A N 1
ATOM 1573 C CA . ASP A 1 200 ? 11.792 -0.570 17.009 1.00 20.95 229 ASP A CA 1
ATOM 1574 C C . ASP A 1 200 ? 10.459 -1.288 16.837 1.00 20.42 229 ASP A C 1
ATOM 1575 O O . ASP A 1 200 ? 9.769 -1.557 17.823 1.00 21.23 229 ASP A O 1
ATOM 1580 N N . TYR A 1 201 ? 10.094 -1.605 15.593 1.00 18.68 230 TYR A N 1
ATOM 1581 C CA . TYR A 1 201 ? 8.804 -2.251 15.325 1.00 16.35 230 TYR A CA 1
ATOM 1582 C C . TYR A 1 201 ? 8.604 -3.621 15.973 1.00 16.50 230 TYR A C 1
ATOM 1583 O O . TYR A 1 201 ? 7.465 -4.025 16.227 1.00 18.40 230 TYR A O 1
ATOM 1592 N N . ASP A 1 202 ? 9.687 -4.345 16.226 1.00 14.06 231 ASP A N 1
ATOM 1593 C CA . ASP A 1 202 ? 9.553 -5.667 16.821 1.00 15.74 231 ASP A CA 1
ATOM 1594 C C . ASP A 1 202 ? 9.844 -5.736 18.329 1.00 16.83 231 ASP A C 1
ATOM 1595 O O . ASP A 1 202 ? 9.965 -6.831 18.883 1.00 16.42 231 ASP A O 1
ATOM 1600 N N . LEU A 1 203 ? 9.936 -4.583 18.990 1.00 16.82 232 LEU A N 1
ATOM 1601 C CA . LEU A 1 203 ? 10.225 -4.553 20.426 1.00 19.09 232 LEU A CA 1
ATOM 1602 C C . LEU A 1 203 ? 9.086 -5.085 21.295 1.00 18.51 232 LEU A C 1
ATOM 1603 O O . LEU A 1 203 ? 7.926 -4.710 21.132 1.00 20.57 232 LEU A O 1
ATOM 1608 N N . VAL A 1 204 ? 9.427 -5.965 22.222 1.00 21.71 233 VAL A N 1
ATOM 1609 C CA . VAL A 1 204 ? 8.439 -6.540 23.129 1.00 22.78 233 VAL A CA 1
ATOM 1610 C C . VAL A 1 204 ? 7.895 -5.442 24.028 1.00 24.59 233 VAL A C 1
ATOM 1611 O O . VAL A 1 204 ? 8.630 -4.568 24.468 1.00 26.83 233 VAL A O 1
ATOM 1615 N N . LEU A 1 205 ? 6.593 -5.485 24.276 1.00 27.86 234 LEU A N 1
ATOM 1616 C CA . LEU A 1 205 ? 5.923 -4.500 25.116 1.00 31.65 234 LEU A CA 1
ATOM 1617 C C . LEU A 1 205 ? 6.502 -4.507 26.539 1.00 33.13 234 LEU A C 1
ATOM 1618 O O . LEU A 1 205 ? 6.769 -5.569 27.104 1.00 32.99 234 LEU A O 1
ATOM 1623 N N . ALA A 1 206 ? 6.720 -3.322 27.102 1.00 34.74 235 ALA A N 1
ATOM 1624 C CA . ALA A 1 206 ? 7.248 -3.197 28.460 1.00 38.52 235 ALA A CA 1
ATOM 1625 C C . ALA A 1 206 ? 6.107 -3.418 29.461 1.00 39.81 235 ALA A C 1
ATOM 1626 O O . ALA A 1 206 ? 4.936 -3.336 29.099 1.00 39.28 235 ALA A O 1
ATOM 1628 N N . GLU A 1 207 ? 6.443 -3.683 30.720 1.00 44.79 236 GLU A N 1
ATOM 1629 C CA . GLU A 1 207 ? 5.418 -3.937 31.735 1.00 48.85 236 GLU A CA 1
ATOM 1630 C C . GLU A 1 207 ? 4.395 -2.806 31.876 1.00 49.21 236 GLU A C 1
ATOM 1631 O O . GLU A 1 207 ? 3.192 -3.051 31.990 1.00 47.78 236 GLU A O 1
ATOM 1637 N N . ASP A 1 208 ? 4.867 -1.566 31.838 1.00 50.94 237 ASP A N 1
ATOM 1638 C CA . ASP A 1 208 ? 3.977 -0.427 32.020 1.00 53.60 237 ASP A CA 1
ATOM 1639 C C . ASP A 1 208 ? 3.492 0.314 30.775 1.00 53.21 237 ASP A C 1
ATOM 1640 O O . ASP A 1 208 ? 3.028 1.453 30.889 1.00 54.07 237 ASP A O 1
ATOM 1645 N N . GLU A 1 209 ? 3.589 -0.291 29.592 1.00 50.94 238 GLU A N 1
ATOM 1646 C CA . GLU A 1 209 ? 3.114 0.417 28.407 1.00 49.45 238 GLU A CA 1
ATOM 1647 C C . GLU A 1 209 ? 1.899 -0.211 27.741 1.00 46.91 238 GLU A C 1
ATOM 1648 O O . GLU A 1 209 ? 1.821 -1.422 27.541 1.00 45.62 238 GLU A O 1
ATOM 1654 N N . GLU A 1 210 ? 0.940 0.647 27.419 1.00 46.34 239 GLU A N 1
ATOM 1655 C CA . GLU A 1 210 ? -0.304 0.240 26.783 1.00 45.86 239 GLU A CA 1
ATOM 1656 C C . GLU A 1 210 ? -0.105 -0.075 25.300 1.00 42.80 239 GLU A C 1
ATOM 1657 O O . GLU A 1 210 ? -0.743 -0.979 24.765 1.00 44.39 239 GLU A O 1
ATOM 1663 N N . MET A 1 211 ? 0.781 0.667 24.640 1.00 38.57 240 MET A N 1
ATOM 1664 C CA . MET A 1 211 ? 1.046 0.450 23.219 1.00 34.32 240 MET A CA 1
ATOM 1665 C C . MET A 1 211 ? 2.534 0.255 22.940 1.00 30.87 240 MET A C 1
ATOM 1666 O O . MET A 1 211 ? 3.378 0.735 23.699 1.00 30.29 240 MET A O 1
ATOM 1671 N N . ASN A 1 212 ? 2.859 -0.443 21.853 1.00 26.15 241 ASN A N 1
ATOM 1672 C CA . ASN A 1 212 ? 4.260 -0.681 21.513 1.00 23.05 241 ASN A CA 1
ATOM 1673 C C . ASN A 1 212 ? 4.988 0.632 21.206 1.00 19.83 241 ASN A C 1
ATOM 1674 O O . ASN A 1 212 ? 4.354 1.658 20.986 1.00 18.40 241 ASN A O 1
ATOM 1679 N N . ARG A 1 213 ? 6.319 0.592 21.212 1.00 18.93 242 ARG A N 1
ATOM 1680 C CA . ARG A 1 213 ? 7.144 1.774 20.961 1.00 21.49 242 ARG A CA 1
ATOM 1681 C C . ARG A 1 213 ? 6.783 2.533 19.681 1.00 22.90 242 ARG A C 1
ATOM 1682 O O . ARG A 1 213 ? 6.759 3.766 19.671 1.00 20.17 242 ARG A O 1
ATOM 1690 N N . MET A 1 214 ? 6.510 1.794 18.608 1.00 21.85 243 MET A N 1
ATOM 1691 C CA . MET A 1 214 ? 6.167 2.410 17.334 1.00 23.28 243 MET A CA 1
ATOM 1692 C C . MET A 1 214 ? 4.885 3.227 17.438 1.00 23.51 243 MET A C 1
ATOM 1693 O O . MET A 1 214 ? 4.809 4.337 16.922 1.00 23.61 243 MET A O 1
ATOM 1698 N N . HIS A 1 215 ? 3.873 2.689 18.108 1.00 24.26 244 HIS A N 1
ATOM 1699 C CA . HIS A 1 215 ? 2.626 3.430 18.243 1.00 26.20 244 HIS A CA 1
ATOM 1700 C C . HIS A 1 215 ? 2.741 4.627 19.181 1.00 26.84 244 HIS A C 1
ATOM 1701 O O . HIS A 1 215 ? 2.014 5.607 19.026 1.00 27.48 244 HIS A O 1
ATOM 1708 N N . GLU A 1 216 ? 3.651 4.555 20.149 1.00 26.63 245 GLU A N 1
ATOM 1709 C CA . GLU A 1 216 ? 3.862 5.679 21.051 1.00 26.66 245 GLU A CA 1
ATOM 1710 C C . GLU A 1 216 ? 4.479 6.795 20.210 1.00 25.88 245 GLU A C 1
ATOM 1711 O O . GLU A 1 216 ? 4.141 7.967 20.357 1.00 25.18 245 GLU A O 1
ATOM 1717 N N . SER A 1 217 ? 5.392 6.413 19.323 1.00 23.67 246 SER A N 1
ATOM 1718 C CA . SER A 1 217 ? 6.050 7.366 18.446 1.00 23.57 246 SER A CA 1
ATOM 1719 C C . SER A 1 217 ? 5.003 7.981 17.510 1.00 22.75 246 SER A C 1
ATOM 1720 O O . SER A 1 217 ? 5.018 9.188 17.247 1.00 22.90 246 SER A O 1
ATOM 1723 N N . MET A 1 218 ? 4.085 7.152 17.025 1.00 20.89 247 MET A N 1
ATOM 1724 C CA . MET A 1 218 ? 3.024 7.636 16.146 1.00 22.94 247 MET A CA 1
ATOM 1725 C C . MET A 1 218 ? 2.118 8.623 16.880 1.00 23.18 247 MET A C 1
ATOM 1726 O O . MET A 1 218 ? 1.685 9.631 16.310 1.00 21.19 247 MET A O 1
ATOM 1731 N N . LYS A 1 219 ? 1.840 8.329 18.147 1.00 24.86 248 LYS A N 1
ATOM 1732 C CA . LYS A 1 219 ? 0.976 9.179 18.952 1.00 25.64 248 LYS A CA 1
ATOM 1733 C C . LYS A 1 219 ? 1.573 10.582 19.057 1.00 24.72 248 LYS A C 1
ATOM 1734 O O . LYS A 1 219 ? 0.873 11.575 18.905 1.00 25.86 248 LYS A O 1
ATOM 1740 N N . LEU A 1 220 ? 2.872 10.651 19.309 1.00 25.50 249 LEU A N 1
ATOM 1741 C CA . LEU A 1 220 ? 3.576 11.922 19.417 1.00 24.74 249 LEU A CA 1
ATOM 1742 C C . LEU A 1 220 ? 3.656 12.644 18.070 1.00 26.80 249 LEU A C 1
ATOM 1743 O O . LEU A 1 220 ? 3.485 13.862 18.002 1.00 26.90 249 LEU A O 1
ATOM 1748 N N . PHE A 1 221 ? 3.935 11.903 16.999 1.00 26.66 250 PHE A N 1
ATOM 1749 C CA . PHE A 1 221 ? 4.021 12.524 15.680 1.00 27.88 250 PHE A CA 1
ATOM 1750 C C . PHE A 1 221 ? 2.664 13.108 15.308 1.00 28.33 250 PHE A C 1
ATOM 1751 O O . PHE A 1 221 ? 2.572 14.130 14.630 1.00 28.32 250 PHE A O 1
ATOM 1759 N N . ASP A 1 222 ? 1.612 12.441 15.762 1.00 30.30 251 ASP A N 1
ATOM 1760 C CA . ASP A 1 222 ? 0.251 12.878 15.500 1.00 31.03 251 ASP A CA 1
ATOM 1761 C C . ASP A 1 222 ? -0.009 14.244 16.156 1.00 32.54 251 ASP A C 1
ATOM 1762 O O . ASP A 1 222 ? -0.548 15.152 15.517 1.00 29.82 251 ASP A O 1
ATOM 1767 N N . SER A 1 223 ? 0.387 14.391 17.422 1.00 32.15 252 SER A N 1
ATOM 1768 C CA . SER A 1 223 ? 0.184 15.649 18.141 1.00 32.81 252 SER A CA 1
ATOM 1769 C C . SER A 1 223 ? 0.986 16.767 17.499 1.00 32.27 252 SER A C 1
ATOM 1770 O O . SER A 1 223 ? 0.487 17.879 17.318 1.00 32.98 252 SER A O 1
ATOM 1773 N N . ILE A 1 224 ? 2.233 16.465 17.151 1.00 31.36 253 ILE A N 1
ATOM 1774 C CA . ILE A 1 224 ? 3.115 17.448 16.543 1.00 30.97 253 ILE A CA 1
ATOM 1775 C C . ILE A 1 224 ? 2.694 17.998 15.178 1.00 33.80 253 ILE A C 1
ATOM 1776 O O . ILE A 1 224 ? 2.567 19.215 15.010 1.00 34.20 253 ILE A O 1
ATOM 1781 N N . CYS A 1 225 ? 2.494 17.122 14.197 1.00 35.05 254 CYS A N 1
ATOM 1782 C CA . CYS A 1 225 ? 2.143 17.596 12.860 1.00 36.64 254 CYS A CA 1
ATOM 1783 C C . CYS A 1 225 ? 0.741 18.178 12.721 1.00 35.78 254 CYS A C 1
ATOM 1784 O O . CYS A 1 225 ? 0.493 18.975 11.820 1.00 35.67 254 CYS A O 1
ATOM 1787 N N . ASN A 1 226 ? -0.181 17.792 13.595 1.00 34.76 255 ASN A N 1
ATOM 1788 C CA . ASN A 1 226 ? -1.529 18.343 13.510 1.00 37.39 255 ASN A CA 1
ATOM 1789 C C . ASN A 1 226 ? -1.725 19.569 14.408 1.00 38.49 255 ASN A C 1
ATOM 1790 O O . ASN A 1 226 ? -2.764 20.227 14.351 1.00 38.22 255 ASN A O 1
ATOM 1795 N N . ASN A 1 227 ? -0.724 19.879 15.228 1.00 40.99 256 ASN A N 1
ATOM 1796 C CA . ASN A 1 227 ? -0.800 21.031 16.122 1.00 43.79 256 ASN A CA 1
ATOM 1797 C C . ASN A 1 227 ? -0.728 22.324 15.314 1.00 44.35 256 ASN A C 1
ATOM 1798 O O . ASN A 1 227 ? 0.256 22.583 14.620 1.00 43.35 256 ASN A O 1
ATOM 1803 N N . LYS A 1 228 ? -1.784 23.126 15.423 1.00 46.38 257 LYS A N 1
ATOM 1804 C CA . LYS A 1 228 ? -1.918 24.402 14.713 1.00 47.14 257 LYS A CA 1
ATOM 1805 C C . LYS A 1 228 ? -0.693 25.310 14.805 1.00 44.90 257 LYS A C 1
ATOM 1806 O O . LYS A 1 228 ? -0.377 26.032 13.864 1.00 44.84 257 LYS A O 1
ATOM 1812 N N . TRP A 1 229 ? -0.004 25.270 15.937 1.00 44.24 258 TRP A N 1
ATOM 1813 C CA . TRP A 1 229 ? 1.172 26.107 16.146 1.00 44.14 258 TRP A CA 1
ATOM 1814 C C . TRP A 1 229 ? 2.298 25.879 15.136 1.00 43.22 258 TRP A C 1
ATOM 1815 O O . TRP A 1 229 ? 3.154 26.749 14.955 1.00 41.99 258 TRP A O 1
ATOM 1826 N N . PHE A 1 230 ? 2.299 24.723 14.473 1.00 42.89 259 PHE A N 1
ATOM 1827 C CA . PHE A 1 230 ? 3.352 24.409 13.506 1.00 42.98 259 PHE A CA 1
ATOM 1828 C C . PHE A 1 230 ? 2.890 24.464 12.048 1.00 44.33 259 PHE A C 1
ATOM 1829 O O . PHE A 1 230 ? 3.617 24.056 11.140 1.00 44.58 259 PHE A O 1
ATOM 1837 N N . THR A 1 231 ? 1.683 24.980 11.837 1.00 45.41 260 THR A N 1
ATOM 1838 C CA . THR A 1 231 ? 1.090 25.102 10.509 1.00 45.68 260 THR A CA 1
ATOM 1839 C C . THR A 1 231 ? 2.072 25.543 9.429 1.00 45.70 260 THR A C 1
ATOM 1840 O O . THR A 1 231 ? 2.050 25.026 8.312 1.00 46.29 260 THR A O 1
ATOM 1844 N N . ASP A 1 232 ? 2.928 26.499 9.768 1.00 46.18 261 ASP A N 1
ATOM 1845 C CA . ASP A 1 232 ? 3.912 27.032 8.832 1.00 46.59 261 ASP A CA 1
ATOM 1846 C C . ASP A 1 232 ? 5.280 26.370 8.950 1.00 45.85 261 ASP A C 1
ATOM 1847 O O . ASP A 1 232 ? 6.130 26.513 8.067 1.00 47.01 261 ASP A O 1
ATOM 1852 N N . THR A 1 233 ? 5.493 25.655 10.049 1.00 43.26 262 THR A N 1
ATOM 1853 C CA . THR A 1 233 ? 6.758 24.972 10.283 1.00 40.08 262 THR A CA 1
ATOM 1854 C C . THR A 1 233 ? 6.886 23.742 9.379 1.00 37.67 262 THR A C 1
ATOM 1855 O O . THR A 1 233 ? 5.913 23.017 9.163 1.00 36.86 262 THR A O 1
ATOM 1859 N N . SER A 1 234 ? 8.083 23.519 8.843 1.00 34.51 263 SER A N 1
ATOM 1860 C CA . SER A 1 234 ? 8.328 22.369 7.982 1.00 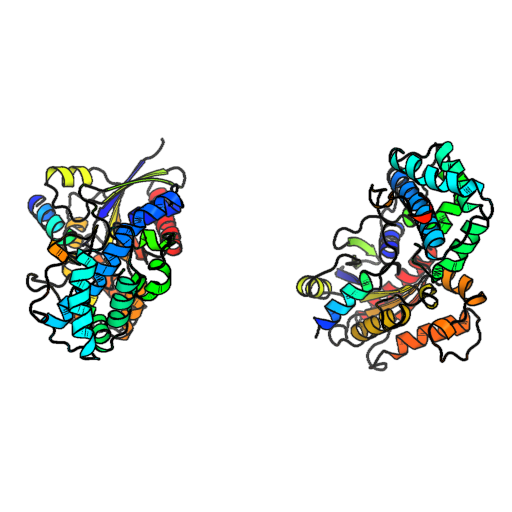35.16 263 SER A CA 1
ATOM 1861 C C . SER A 1 234 ? 8.458 21.099 8.828 1.00 34.14 263 SER A C 1
ATOM 1862 O O . SER A 1 234 ? 9.360 20.983 9.655 1.00 32.43 263 SER A O 1
ATOM 1865 N N . ILE A 1 235 ? 7.555 20.149 8.615 1.00 31.08 264 ILE A N 1
ATOM 1866 C CA . ILE A 1 235 ? 7.591 18.898 9.360 1.00 29.97 264 ILE A CA 1
ATOM 1867 C C . ILE A 1 235 ? 8.356 17.828 8.569 1.00 28.75 264 ILE A C 1
ATOM 1868 O O . ILE A 1 235 ? 7.823 17.240 7.626 1.00 25.19 264 ILE A O 1
ATOM 1873 N N . ILE A 1 236 ? 9.612 17.600 8.947 1.00 28.71 265 ILE A N 1
ATOM 1874 C CA . ILE A 1 236 ? 10.447 16.598 8.289 1.00 27.93 265 ILE A CA 1
ATOM 1875 C C . ILE A 1 236 ? 10.392 15.305 9.103 1.00 28.37 265 ILE A C 1
ATOM 1876 O O . ILE A 1 236 ? 10.547 15.328 10.327 1.00 26.90 265 ILE A O 1
ATOM 1881 N N . LEU A 1 237 ? 10.166 14.182 8.426 1.00 26.19 266 LEU A N 1
ATOM 1882 C CA . LEU A 1 237 ? 10.093 12.893 9.105 1.00 25.00 266 LEU A CA 1
ATOM 1883 C C . LEU A 1 237 ? 11.243 11.988 8.679 1.00 26.29 266 LEU A C 1
ATOM 1884 O O . LEU A 1 237 ? 11.391 11.670 7.494 1.00 25.08 266 LEU A O 1
ATOM 1889 N N . PHE A 1 238 ? 12.068 11.589 9.643 1.00 24.96 267 PHE A N 1
ATOM 1890 C CA . PHE A 1 238 ? 13.188 10.695 9.367 1.00 25.35 267 PHE A CA 1
ATOM 1891 C C . PHE A 1 238 ? 12.851 9.283 9.835 1.00 25.82 267 PHE A C 1
ATOM 1892 O O . PHE A 1 238 ? 12.804 9.019 11.040 1.00 26.07 267 PHE A O 1
ATOM 1900 N N . LEU A 1 239 ? 12.586 8.387 8.889 1.00 24.05 268 LEU A N 1
ATOM 1901 C CA . LEU A 1 239 ? 12.313 6.993 9.229 1.00 23.27 268 LEU A CA 1
ATOM 1902 C C . LEU A 1 239 ? 13.716 6.426 9.213 1.00 21.06 268 LEU A C 1
ATOM 1903 O O . LEU A 1 239 ? 14.252 6.066 8.163 1.00 20.90 268 LEU A O 1
ATOM 1908 N N . ASN A 1 240 ? 14.307 6.400 10.406 1.00 18.23 269 ASN A N 1
ATOM 1909 C CA . ASN A 1 240 ? 15.689 6.000 10.621 1.00 16.16 269 ASN A CA 1
ATOM 1910 C C . ASN A 1 240 ? 15.972 4.514 10.905 1.00 16.52 269 ASN A C 1
ATOM 1911 O O . ASN A 1 240 ? 15.059 3.734 11.123 1.00 16.95 269 ASN A O 1
ATOM 1916 N N . LYS A 1 241 ? 17.255 4.148 10.895 1.00 15.80 270 LYS A N 1
ATOM 1917 C CA . LYS A 1 241 ? 17.699 2.772 11.124 1.00 21.03 270 LYS A CA 1
ATOM 1918 C C . LYS A 1 241 ? 17.125 1.843 10.068 1.00 21.17 270 LYS A C 1
ATOM 1919 O O . LYS A 1 241 ? 16.771 0.700 10.356 1.00 18.83 270 LYS A O 1
ATOM 1925 N N . LYS A 1 242 ? 17.034 2.349 8.840 1.00 22.30 271 LYS A N 1
ATOM 1926 C CA . LYS A 1 242 ? 16.491 1.559 7.740 1.00 23.42 271 LYS A CA 1
ATOM 1927 C C . LYS A 1 242 ? 17.366 0.336 7.511 1.00 22.03 271 LYS A C 1
ATOM 1928 O O . LYS A 1 242 ? 16.881 -0.692 7.066 1.00 24.60 271 LYS A O 1
ATOM 1934 N N . ASP A 1 243 ? 18.650 0.459 7.840 1.00 20.56 272 ASP A N 1
ATOM 1935 C CA . ASP A 1 243 ? 19.608 -0.631 7.689 1.00 22.59 272 ASP A CA 1
ATOM 1936 C C . ASP A 1 243 ? 19.319 -1.778 8.674 1.00 23.86 272 ASP A C 1
ATOM 1937 O O . ASP A 1 243 ? 19.447 -2.959 8.331 1.00 23.60 272 ASP A O 1
ATOM 1942 N N . LEU A 1 244 ? 18.927 -1.431 9.896 1.00 22.67 273 LEU A N 1
ATOM 1943 C CA . LEU A 1 244 ? 18.607 -2.444 10.906 1.00 21.83 273 LEU A CA 1
ATOM 1944 C C . LEU A 1 244 ? 17.235 -3.043 10.588 1.00 20.30 273 LEU A C 1
ATOM 1945 O O . LEU A 1 244 ? 17.010 -4.246 10.716 1.00 20.07 273 LEU A O 1
ATOM 1950 N N . PHE A 1 245 ? 16.313 -2.191 10.161 1.00 21.80 274 PHE A N 1
ATOM 1951 C CA . PHE A 1 245 ? 14.975 -2.647 9.811 1.00 22.73 274 PHE A CA 1
ATOM 1952 C C . PHE A 1 245 ? 15.088 -3.718 8.719 1.00 24.87 274 PHE A C 1
ATOM 1953 O O . PHE A 1 245 ? 14.492 -4.790 8.820 1.00 22.16 274 PHE A O 1
ATOM 1961 N N . GLU A 1 246 ? 15.872 -3.413 7.685 1.00 25.54 275 GLU A N 1
ATOM 1962 C CA . GLU A 1 246 ? 16.071 -4.320 6.560 1.00 28.33 275 GLU A CA 1
ATOM 1963 C C . GLU A 1 246 ? 16.610 -5.677 7.002 1.00 27.79 275 GLU A C 1
ATOM 1964 O O . GLU A 1 246 ? 16.212 -6.706 6.472 1.00 26.27 275 GLU A O 1
ATOM 1970 N N . GLU A 1 247 ? 17.532 -5.668 7.957 1.00 29.63 276 GLU A N 1
ATOM 1971 C CA . GLU A 1 247 ? 18.106 -6.906 8.469 1.00 33.14 276 GLU A CA 1
ATOM 1972 C C . GLU A 1 247 ? 17.084 -7.687 9.284 1.00 31.23 276 GLU A C 1
ATOM 1973 O O . GLU A 1 247 ? 17.051 -8.910 9.231 1.00 32.80 276 GLU A O 1
ATOM 1979 N N . LYS A 1 248 ? 16.252 -6.970 10.030 1.00 32.14 277 LYS A N 1
ATOM 1980 C CA . LYS A 1 248 ? 15.237 -7.586 10.887 1.00 32.67 277 LYS A CA 1
ATOM 1981 C C . LYS A 1 248 ? 14.002 -8.120 10.174 1.00 30.95 277 LYS A C 1
ATOM 1982 O O . LYS A 1 248 ? 13.493 -9.189 10.519 1.00 30.29 277 LYS A O 1
ATOM 1988 N N . ILE A 1 249 ? 13.507 -7.357 9.205 1.00 28.76 278 ILE A N 1
ATOM 1989 C CA . ILE A 1 249 ? 12.287 -7.720 8.504 1.00 29.61 278 ILE A CA 1
ATOM 1990 C C . ILE A 1 249 ? 12.307 -9.150 8.001 1.00 32.60 278 ILE A C 1
ATOM 1991 O O . ILE A 1 249 ? 11.260 -9.778 7.850 1.00 33.34 278 ILE A O 1
ATOM 1996 N N . LYS A 1 250 ? 13.505 -9.670 7.772 1.00 35.78 279 LYS A N 1
ATOM 1997 C CA . LYS A 1 250 ? 13.660 -11.037 7.309 1.00 40.50 279 LYS A CA 1
ATOM 1998 C C . LYS A 1 250 ? 13.113 -12.050 8.320 1.00 41.24 279 LYS A C 1
ATOM 1999 O O . LYS A 1 250 ? 12.347 -12.945 7.956 1.00 41.96 279 LYS A O 1
ATOM 2005 N N . LYS A 1 251 ? 13.480 -11.892 9.589 1.00 40.42 280 LYS A N 1
ATOM 2006 C CA . LYS A 1 251 ? 13.039 -12.822 10.629 1.00 39.67 280 LYS A CA 1
ATOM 2007 C C . LYS A 1 251 ? 11.824 -12.413 11.470 1.00 36.74 280 LYS A C 1
ATOM 2008 O O . LYS A 1 251 ? 11.033 -13.269 11.860 1.00 38.34 280 LYS A O 1
ATOM 2014 N N . SER A 1 252 ? 11.672 -11.124 11.760 1.00 32.11 281 SER A N 1
ATOM 2015 C CA . SER A 1 252 ? 10.543 -10.671 12.568 1.00 27.67 281 SER A CA 1
ATOM 2016 C C . SER A 1 252 ? 9.498 -9.963 11.718 1.00 24.12 281 SER A C 1
ATOM 2017 O O . SER A 1 252 ? 9.713 -8.850 11.266 1.00 26.31 281 SER A O 1
ATOM 2020 N N . PRO A 1 253 ? 8.338 -10.590 11.517 1.00 23.36 282 PRO A N 1
ATOM 2021 C CA . PRO A 1 253 ? 7.270 -9.990 10.711 1.00 21.35 282 PRO A CA 1
ATOM 2022 C C . PRO A 1 253 ? 6.753 -8.681 11.298 1.00 22.76 282 PRO A C 1
ATOM 2023 O O . PRO A 1 253 ? 6.703 -8.504 12.529 1.00 20.74 282 PRO A O 1
ATOM 2027 N N . LEU A 1 254 ? 6.361 -7.774 10.405 1.00 19.14 283 LEU A N 1
ATOM 2028 C CA . LEU A 1 254 ? 5.853 -6.468 10.781 1.00 20.54 283 LEU A CA 1
ATOM 2029 C C . LEU A 1 254 ? 4.542 -6.624 11.534 1.00 21.35 283 LEU A C 1
ATOM 2030 O O . LEU A 1 254 ? 4.083 -5.718 12.237 1.00 21.22 283 LEU A O 1
ATOM 2035 N N . THR A 1 255 ? 3.944 -7.789 11.365 1.00 21.55 284 THR A N 1
ATOM 2036 C CA . THR A 1 255 ? 2.685 -8.100 12.005 1.00 24.45 284 THR A CA 1
ATOM 2037 C C . THR A 1 255 ? 2.832 -8.054 13.541 1.00 24.38 284 THR A C 1
ATOM 2038 O O . THR A 1 255 ? 1.845 -8.003 14.270 1.00 23.00 284 THR A O 1
ATOM 2042 N N . ILE A 1 256 ? 4.074 -8.052 14.020 1.00 23.06 285 ILE A N 1
ATOM 2043 C CA . ILE A 1 256 ? 4.358 -7.954 15.449 1.00 24.03 285 ILE A CA 1
ATOM 2044 C C . ILE A 1 256 ? 3.932 -6.567 15.935 1.00 25.38 285 ILE A C 1
ATOM 2045 O O . ILE A 1 256 ? 3.420 -6.403 17.046 1.00 24.30 285 ILE A O 1
ATOM 2050 N N . CYS A 1 257 ? 4.162 -5.568 15.087 1.00 23.82 286 CYS A N 1
ATOM 2051 C CA . CYS A 1 257 ? 3.860 -4.183 15.415 1.00 23.96 286 CYS A CA 1
ATOM 2052 C C . CYS A 1 257 ? 2.461 -3.735 14.997 1.00 25.35 286 CYS A C 1
ATOM 2053 O O . CYS A 1 257 ? 1.794 -2.986 15.713 1.00 26.61 286 CYS A O 1
ATOM 2056 N N . TYR A 1 258 ? 2.043 -4.188 13.820 1.00 26.21 287 TYR A N 1
ATOM 2057 C CA . TYR A 1 258 ? 0.743 -3.865 13.248 1.00 26.07 287 TYR A CA 1
ATOM 2058 C C . TYR A 1 258 ? 0.066 -5.197 12.950 1.00 28.04 287 TYR A C 1
ATOM 2059 O O . TYR A 1 258 ? 0.185 -5.730 11.846 1.00 28.40 287 TYR A O 1
ATOM 2068 N N . PRO A 1 259 ? -0.657 -5.752 13.933 1.00 28.83 288 PRO A N 1
ATOM 2069 C CA . PRO A 1 259 ? -1.328 -7.036 13.718 1.00 28.26 288 PRO A CA 1
ATOM 2070 C C . PRO A 1 259 ? -2.188 -7.091 12.467 1.00 28.86 288 PRO A C 1
ATOM 2071 O O . PRO A 1 259 ? -2.462 -8.171 11.957 1.00 28.70 288 PRO A O 1
ATOM 2075 N N . GLU A 1 260 ? -2.588 -5.937 11.944 1.00 29.72 289 GLU A N 1
ATOM 2076 C CA . GLU A 1 260 ? -3.432 -5.945 10.757 1.00 31.10 289 GLU A CA 1
ATOM 2077 C C . GLU A 1 260 ? -2.681 -5.984 9.425 1.00 31.80 289 GLU A C 1
ATOM 2078 O O . GLU A 1 260 ? -3.295 -6.164 8.370 1.00 33.02 289 GLU A O 1
ATOM 2084 N N . TYR A 1 261 ? -1.358 -5.841 9.466 1.00 30.26 290 TYR A N 1
ATOM 2085 C CA . TYR A 1 261 ? -0.561 -5.852 8.237 1.00 28.05 290 TYR A CA 1
ATOM 2086 C C . TYR A 1 261 ? -0.730 -7.141 7.449 1.00 28.31 290 TYR A C 1
ATOM 2087 O O . TYR A 1 261 ? -0.444 -8.230 7.950 1.00 25.94 290 TYR A O 1
ATOM 2096 N N . ALA A 1 262 ? -1.179 -7.010 6.205 1.00 30.12 291 ALA A N 1
ATOM 2097 C CA . ALA A 1 262 ? -1.384 -8.169 5.341 1.00 32.94 291 ALA A CA 1
ATOM 2098 C C . ALA A 1 262 ? -0.430 -8.179 4.142 1.00 33.80 291 ALA A C 1
ATOM 2099 O O . ALA A 1 262 ? -0.610 -8.961 3.210 1.00 33.90 291 ALA A O 1
ATOM 2101 N N . GLY A 1 263 ? 0.585 -7.320 4.166 1.00 33.18 292 GLY A N 1
ATOM 2102 C CA . GLY A 1 263 ? 1.519 -7.271 3.052 1.00 30.74 292 GLY A CA 1
ATOM 2103 C C . GLY A 1 263 ? 2.622 -8.306 3.157 1.00 30.73 292 GLY A C 1
ATOM 2104 O O . GLY A 1 263 ? 2.616 -9.148 4.058 1.00 30.11 292 GLY A O 1
ATOM 2105 N N . SER A 1 264 ? 3.575 -8.249 2.235 1.00 28.64 293 SER A N 1
ATOM 2106 C CA . SER A 1 264 ? 4.684 -9.191 2.250 1.00 28.94 293 SER A CA 1
ATOM 2107 C C . SER A 1 264 ? 5.755 -8.709 3.218 1.00 28.34 293 SER A C 1
ATOM 2108 O O . SER A 1 264 ? 5.774 -7.543 3.617 1.00 27.54 293 SER A O 1
ATOM 2111 N N . ASN A 1 265 ? 6.657 -9.604 3.588 1.00 29.80 294 ASN A N 1
ATOM 2112 C CA . ASN A 1 265 ? 7.712 -9.229 4.504 1.00 31.21 294 ASN A CA 1
ATOM 2113 C C . ASN A 1 265 ? 9.002 -8.799 3.814 1.00 31.59 294 ASN A C 1
ATOM 2114 O O . ASN A 1 265 ? 10.099 -9.183 4.218 1.00 33.12 294 ASN A O 1
ATOM 2119 N N . THR A 1 266 ? 8.864 -8.002 2.760 1.00 29.19 295 THR A N 1
ATOM 2120 C CA . THR A 1 266 ? 10.031 -7.480 2.068 1.00 27.57 295 THR A CA 1
ATOM 2121 C C . THR A 1 266 ? 10.295 -6.119 2.720 1.00 27.87 295 THR A C 1
ATOM 2122 O O . THR A 1 266 ? 9.389 -5.507 3.296 1.00 23.90 295 THR A O 1
ATOM 2126 N N . TYR A 1 267 ? 11.539 -5.665 2.649 1.00 26.17 296 TYR A N 1
ATOM 2127 C CA . TYR A 1 267 ? 11.902 -4.377 3.205 1.00 25.53 296 TYR A CA 1
ATOM 2128 C C . TYR A 1 267 ? 10.974 -3.308 2.633 1.00 24.19 296 TYR A C 1
ATOM 2129 O O . TYR A 1 267 ? 10.432 -2.473 3.362 1.00 20.97 296 TYR A O 1
ATOM 2138 N N . GLU A 1 268 ? 10.794 -3.361 1.314 1.00 21.79 297 GLU A N 1
ATOM 2139 C CA . GLU A 1 268 ? 9.977 -2.403 0.575 1.00 20.18 297 GLU A CA 1
ATOM 2140 C C . GLU A 1 268 ? 8.524 -2.225 1.025 1.00 20.08 297 GLU A C 1
ATOM 2141 O O . GLU A 1 268 ? 8.083 -1.101 1.280 1.00 19.45 297 GLU A O 1
ATOM 2147 N N . GLU A 1 269 ? 7.769 -3.315 1.097 1.00 19.53 298 GLU A N 1
ATOM 2148 C CA . GLU A 1 269 ? 6.378 -3.201 1.500 1.00 22.16 298 GLU A CA 1
ATOM 2149 C C . GLU A 1 269 ? 6.190 -2.876 2.971 1.00 20.32 298 GLU A C 1
ATOM 2150 O O . GLU A 1 269 ? 5.240 -2.186 3.328 1.00 19.11 298 GLU A O 1
ATOM 2156 N N . ALA A 1 270 ? 7.093 -3.369 3.815 1.00 20.52 299 ALA A N 1
ATOM 2157 C CA . ALA A 1 270 ? 7.000 -3.128 5.250 1.00 20.90 299 ALA A CA 1
ATOM 2158 C C . ALA A 1 270 ? 7.303 -1.667 5.526 1.00 19.78 299 ALA A C 1
ATOM 2159 O O . ALA A 1 270 ? 6.570 -0.997 6.253 1.00 20.75 299 ALA A O 1
ATOM 2161 N N . ALA A 1 271 ? 8.381 -1.174 4.927 1.00 21.69 300 ALA A N 1
ATOM 2162 C CA . ALA A 1 271 ? 8.777 0.222 5.087 1.00 20.10 300 ALA A CA 1
ATOM 2163 C C . ALA A 1 271 ? 7.686 1.141 4.561 1.00 20.77 300 ALA A C 1
ATOM 2164 O O . ALA A 1 271 ? 7.304 2.109 5.227 1.00 21.58 300 ALA A O 1
ATOM 2166 N N . ALA A 1 272 ? 7.177 0.845 3.366 1.00 19.42 301 ALA A N 1
ATOM 2167 C CA . ALA A 1 272 ? 6.112 1.668 2.785 1.00 19.88 301 ALA A CA 1
ATOM 2168 C C . ALA A 1 272 ? 4.914 1.690 3.725 1.00 20.20 301 ALA A C 1
ATOM 2169 O O . ALA A 1 272 ? 4.295 2.729 3.946 1.00 20.99 301 ALA A O 1
ATOM 2171 N N . TYR A 1 273 ? 4.579 0.528 4.270 1.00 18.93 302 TYR A N 1
ATOM 2172 C CA . TYR A 1 273 ? 3.440 0.453 5.170 1.00 20.32 302 TYR A CA 1
ATOM 2173 C C . TYR A 1 273 ? 3.654 1.388 6.366 1.00 18.87 302 TYR A C 1
ATOM 2174 O O . TYR A 1 273 ? 2.732 2.072 6.795 1.00 21.26 302 TYR A O 1
ATOM 2183 N N . ILE A 1 274 ? 4.870 1.412 6.905 1.00 17.75 303 ILE A N 1
ATOM 2184 C CA . ILE A 1 274 ? 5.170 2.281 8.038 1.00 18.00 303 ILE A CA 1
ATOM 2185 C C . ILE A 1 274 ? 5.125 3.761 7.622 1.00 19.63 303 ILE A C 1
ATOM 2186 O O . ILE A 1 274 ? 4.640 4.602 8.384 1.00 21.04 303 ILE A O 1
ATOM 2191 N N . GLN A 1 275 ? 5.617 4.081 6.423 1.00 19.43 304 GLN A N 1
ATOM 2192 C CA . GLN A 1 275 ? 5.571 5.466 5.948 1.00 21.45 304 GLN A CA 1
ATOM 2193 C C . GLN A 1 275 ? 4.115 5.937 5.916 1.00 20.88 304 GLN A C 1
ATOM 2194 O O . GLN A 1 275 ? 3.805 7.050 6.354 1.00 22.61 304 GLN A O 1
ATOM 2200 N N . CYS A 1 276 ? 3.225 5.086 5.409 1.00 18.59 305 CYS A N 1
ATOM 2201 C CA . CYS A 1 276 ? 1.807 5.419 5.337 1.00 20.84 305 CYS A CA 1
ATOM 2202 C C . CYS A 1 276 ? 1.150 5.565 6.713 1.00 21.42 305 CYS A C 1
ATOM 2203 O O . CYS A 1 276 ? 0.312 6.444 6.914 1.00 19.60 305 CYS A O 1
ATOM 2206 N N . GLN A 1 277 ? 1.514 4.697 7.655 1.00 22.28 306 GLN A N 1
ATOM 2207 C CA . GLN A 1 277 ? 0.944 4.779 8.999 1.00 21.26 306 GLN A CA 1
ATOM 2208 C C . GLN A 1 277 ? 1.208 6.158 9.605 1.00 20.75 306 GLN A C 1
ATOM 2209 O O . GLN A 1 277 ? 0.304 6.781 10.143 1.00 23.47 306 GLN A O 1
ATOM 2215 N N . PHE A 1 278 ? 2.442 6.637 9.511 1.00 21.16 307 PHE A N 1
ATOM 2216 C CA . PHE A 1 278 ? 2.772 7.949 10.042 1.00 21.29 307 PHE A CA 1
ATOM 2217 C C . PHE A 1 278 ? 2.134 9.091 9.231 1.00 24.08 307 PHE A C 1
ATOM 2218 O O . PHE A 1 278 ? 1.448 9.948 9.796 1.00 22.82 307 PHE A O 1
ATOM 2226 N N . GLU A 1 279 ? 2.359 9.103 7.916 1.00 22.95 308 GLU A N 1
ATOM 2227 C CA . GLU A 1 279 ? 1.818 10.158 7.059 1.00 23.70 308 GLU A CA 1
ATOM 2228 C C . GLU A 1 279 ? 0.294 10.281 7.084 1.00 25.35 308 GLU A C 1
ATOM 2229 O O . GLU A 1 279 ? -0.237 11.385 6.972 1.00 25.21 308 GLU A O 1
ATOM 2235 N N . ASP A 1 280 ? -0.409 9.166 7.248 1.00 26.62 309 ASP A N 1
ATOM 2236 C CA . ASP A 1 280 ? -1.871 9.199 7.282 1.00 27.87 309 ASP A CA 1
ATOM 2237 C C . ASP A 1 280 ? -2.454 9.853 8.533 1.00 28.21 309 ASP A C 1
ATOM 2238 O O . ASP A 1 280 ? -3.650 10.139 8.585 1.00 29.46 309 ASP A O 1
ATOM 2243 N N . LEU A 1 281 ? -1.621 10.078 9.543 1.00 28.97 310 LEU A N 1
ATOM 2244 C CA . LEU A 1 281 ? -2.072 10.725 10.775 1.00 28.93 310 LEU A CA 1
ATOM 2245 C C . LEU A 1 281 ? -2.326 12.215 10.514 1.00 30.21 310 LEU A C 1
ATOM 2246 O O . LEU A 1 281 ? -2.998 12.889 11.295 1.00 30.93 310 LEU A O 1
ATOM 2251 N N . ASN A 1 282 ? -1.777 12.724 9.414 1.00 31.55 311 ASN A N 1
ATOM 2252 C CA . ASN A 1 282 ? -1.949 14.124 9.020 1.00 34.08 311 ASN A CA 1
ATOM 2253 C C . ASN A 1 282 ? -3.430 14.385 8.724 1.00 36.70 311 ASN A C 1
ATOM 2254 O O . ASN A 1 282 ? -3.998 13.781 7.816 1.00 36.60 311 ASN A O 1
ATOM 2259 N N . LYS A 1 283 ? -4.054 15.280 9.489 1.00 39.24 312 LYS A N 1
ATOM 2260 C CA . LYS A 1 283 ? -5.477 15.572 9.299 1.00 43.00 312 LYS A CA 1
ATOM 2261 C C . LYS A 1 283 ? -5.758 16.689 8.288 1.00 44.21 312 LYS A C 1
ATOM 2262 O O . LYS A 1 283 ? -6.907 17.086 8.104 1.00 44.41 312 LYS A O 1
ATOM 2268 N N . ARG A 1 284 ? -4.715 17.195 7.639 1.00 45.33 313 ARG A N 1
ATOM 2269 C CA . ARG A 1 284 ? -4.877 18.265 6.656 1.00 46.66 313 ARG A CA 1
ATOM 2270 C C . ARG A 1 284 ? -3.949 18.039 5.470 1.00 46.58 313 ARG A C 1
ATOM 2271 O O . ARG A 1 284 ? -3.123 18.890 5.146 1.00 44.78 313 ARG A O 1
ATOM 2279 N N . LYS A 1 285 ? -4.087 16.889 4.822 1.00 48.90 314 LYS A N 1
ATOM 2280 C CA . LYS A 1 285 ? -3.244 16.565 3.680 1.00 52.88 314 LYS A CA 1
ATOM 2281 C C . LYS A 1 285 ? -3.269 17.644 2.596 1.00 55.11 314 LYS A C 1
ATOM 2282 O O . LYS A 1 285 ? -2.360 17.719 1.770 1.00 55.79 314 LYS A O 1
ATOM 2288 N N . ASP A 1 286 ? -4.306 18.479 2.600 1.00 57.87 315 ASP A N 1
ATOM 2289 C CA . ASP A 1 286 ? -4.415 19.558 1.623 1.00 59.27 315 ASP A CA 1
ATOM 2290 C C . ASP A 1 286 ? -3.517 20.714 2.042 1.00 59.33 315 ASP A C 1
ATOM 2291 O O . ASP A 1 286 ? -2.807 21.298 1.221 1.00 60.17 315 ASP A O 1
ATOM 2296 N N . THR A 1 287 ? -3.550 21.031 3.332 1.00 58.23 316 THR A N 1
ATOM 2297 C CA . THR A 1 287 ? -2.747 22.114 3.883 1.00 57.58 316 THR A CA 1
ATOM 2298 C C . THR A 1 287 ? -1.285 21.711 4.059 1.00 55.81 316 THR A C 1
ATOM 2299 O O . THR A 1 287 ? -0.440 22.060 3.237 1.00 56.07 316 THR A O 1
ATOM 2303 N N . LYS A 1 288 ? -0.995 20.972 5.131 1.00 52.98 317 LYS A N 1
ATOM 2304 C CA . LYS A 1 288 ? 0.371 20.545 5.422 1.00 50.22 317 LYS A CA 1
ATOM 2305 C C . LYS A 1 288 ? 0.902 19.363 4.627 1.00 48.34 317 LYS A C 1
ATOM 2306 O O . LYS A 1 288 ? 0.193 18.402 4.324 1.00 45.76 317 LYS A O 1
ATOM 2312 N N . GLU A 1 289 ? 2.187 19.458 4.319 1.00 46.75 318 GLU A N 1
ATOM 2313 C CA . GLU A 1 289 ? 2.905 18.437 3.587 1.00 44.96 318 GLU A CA 1
ATOM 2314 C C . GLU A 1 289 ? 3.986 17.887 4.517 1.00 42.20 318 GLU A C 1
ATOM 2315 O O . GLU A 1 289 ? 4.692 18.649 5.177 1.00 40.92 318 GLU A O 1
ATOM 2321 N N . ILE A 1 290 ? 4.087 16.566 4.598 1.00 38.45 319 ILE A N 1
ATOM 2322 C CA . ILE A 1 290 ? 5.104 15.942 5.436 1.00 34.65 319 ILE A CA 1
ATOM 2323 C C . ILE A 1 290 ? 6.259 15.552 4.519 1.00 33.22 319 ILE A C 1
ATOM 2324 O O . ILE A 1 290 ? 6.037 14.995 3.446 1.00 34.42 319 ILE A O 1
ATOM 2329 N N . TYR A 1 291 ? 7.483 15.869 4.931 1.00 30.67 320 TYR A N 1
ATOM 2330 C CA . TYR A 1 291 ? 8.673 15.566 4.139 1.00 30.46 320 TYR A CA 1
ATOM 2331 C C . TYR A 1 291 ? 9.390 14.350 4.713 1.00 30.66 320 TYR A C 1
ATOM 2332 O O . TYR A 1 291 ? 10.225 14.463 5.616 1.00 29.03 320 TYR A O 1
ATOM 2341 N N . THR A 1 292 ? 9.061 13.184 4.173 1.00 28.98 321 THR A N 1
ATOM 2342 C CA . THR A 1 292 ? 9.628 11.936 4.650 1.00 27.40 321 THR A CA 1
ATOM 2343 C C . THR A 1 292 ? 10.878 11.467 3.924 1.00 28.21 321 THR A C 1
ATOM 2344 O O . THR A 1 292 ? 10.965 11.532 2.695 1.00 27.58 321 THR A O 1
ATOM 2348 N N . HIS A 1 293 ? 11.840 10.990 4.708 1.00 25.23 322 HIS A N 1
ATOM 2349 C CA . HIS A 1 293 ? 13.101 10.460 4.199 1.00 26.06 322 HIS A CA 1
ATOM 2350 C C . HIS A 1 293 ? 13.475 9.228 5.020 1.00 26.61 322 HIS A C 1
ATOM 2351 O O . HIS A 1 293 ? 13.387 9.251 6.256 1.00 25.24 322 HIS A O 1
ATOM 2358 N N . PHE A 1 294 ? 13.850 8.147 4.337 1.00 24.04 323 PHE A N 1
ATOM 2359 C CA . PHE A 1 294 ? 14.291 6.937 5.013 1.00 22.55 323 PHE A CA 1
ATOM 2360 C C . PHE A 1 294 ? 15.780 7.160 5.233 1.00 24.12 323 PHE A C 1
ATOM 2361 O O . PHE A 1 294 ? 16.513 7.459 4.286 1.00 25.16 323 PHE A O 1
ATOM 2369 N N . THR A 1 295 ? 16.235 7.022 6.476 1.00 23.08 324 THR A N 1
ATOM 2370 C CA . THR A 1 295 ? 17.635 7.278 6.772 1.00 21.94 324 THR A CA 1
ATOM 2371 C C . THR A 1 295 ? 18.362 6.213 7.551 1.00 23.09 324 THR A C 1
ATOM 2372 O O . THR A 1 295 ? 17.782 5.248 8.045 1.00 23.41 324 THR A O 1
ATOM 2376 N N . CYS A 1 296 ? 19.666 6.436 7.634 1.00 25.01 325 CYS A N 1
ATOM 2377 C CA . CYS A 1 296 ? 20.604 5.626 8.381 1.00 25.87 325 CYS A CA 1
ATOM 2378 C C . CYS A 1 296 ? 21.481 6.724 8.964 1.00 26.53 325 CYS A C 1
ATOM 2379 O O . CYS A 1 296 ? 22.498 7.093 8.374 1.00 29.04 325 CYS A O 1
ATOM 2382 N N . ALA A 1 297 ? 21.058 7.265 10.104 1.00 25.79 326 ALA A N 1
ATOM 2383 C CA . ALA A 1 297 ? 21.768 8.357 10.764 1.00 25.59 326 ALA A CA 1
ATOM 2384 C C . ALA A 1 297 ? 23.267 8.146 10.935 1.00 25.68 326 ALA A C 1
ATOM 2385 O O . ALA A 1 297 ? 24.022 9.113 11.018 1.00 25.17 326 ALA A O 1
ATOM 2387 N N . THR A 1 298 ? 23.710 6.894 10.985 1.00 27.19 327 THR A N 1
ATOM 2388 C CA . THR A 1 298 ? 25.136 6.635 11.153 1.00 27.11 327 THR A CA 1
ATOM 2389 C C . THR A 1 298 ? 25.891 6.616 9.825 1.00 29.02 327 THR A C 1
ATOM 2390 O O . THR A 1 298 ? 27.105 6.404 9.792 1.00 29.87 327 THR A O 1
ATOM 2394 N N . ASP A 1 299 ? 25.174 6.857 8.733 1.00 28.10 328 ASP A N 1
ATOM 2395 C CA . ASP A 1 299 ? 25.788 6.881 7.408 1.00 31.44 328 ASP A CA 1
ATOM 2396 C C . ASP A 1 299 ? 25.943 8.344 6.976 1.00 31.91 328 ASP A C 1
ATOM 2397 O O . ASP A 1 299 ? 24.997 8.954 6.467 1.00 32.15 328 ASP A O 1
ATOM 2402 N N . THR A 1 300 ? 27.134 8.899 7.175 1.00 33.07 329 THR A N 1
ATOM 2403 C CA . THR A 1 300 ? 27.397 10.294 6.833 1.00 34.46 329 THR A CA 1
ATOM 2404 C C . THR A 1 300 ? 26.962 10.674 5.421 1.00 35.22 329 THR A C 1
ATOM 2405 O O . THR A 1 300 ? 26.345 11.719 5.213 1.00 35.11 329 THR A O 1
ATOM 2409 N N . LYS A 1 301 ? 27.284 9.827 4.450 1.00 35.74 330 LYS A N 1
ATOM 2410 C CA . LYS A 1 301 ? 26.913 10.093 3.067 1.00 36.78 330 LYS A CA 1
ATOM 2411 C C . LYS A 1 301 ? 25.397 10.230 2.933 1.00 36.18 330 LYS A C 1
ATOM 2412 O O . LYS A 1 301 ? 24.896 11.177 2.317 1.00 37.16 330 LYS A O 1
ATOM 2418 N N . ASN A 1 302 ? 24.662 9.288 3.515 1.00 33.71 331 ASN A N 1
ATOM 2419 C CA . ASN A 1 302 ? 23.206 9.329 3.447 1.00 30.01 331 ASN A CA 1
ATOM 2420 C C . ASN A 1 302 ? 22.671 10.579 4.141 1.00 28.54 331 ASN A C 1
ATOM 2421 O O . ASN A 1 302 ? 21.841 11.290 3.589 1.00 29.18 331 ASN A O 1
ATOM 2426 N N . VAL A 1 303 ? 23.148 10.850 5.351 1.00 29.88 332 VAL A N 1
ATOM 2427 C CA . VAL A 1 303 ? 22.697 12.030 6.084 1.00 31.13 332 VAL A CA 1
ATOM 2428 C C . VAL A 1 303 ? 22.977 13.310 5.291 1.00 33.32 332 VAL A C 1
ATOM 2429 O O . VAL A 1 303 ? 22.125 14.198 5.202 1.00 32.39 332 VAL A O 1
ATOM 2433 N N . GLN A 1 304 ? 24.173 13.400 4.718 1.00 34.72 333 GLN A N 1
ATOM 2434 C CA . GLN A 1 304 ? 24.555 14.564 3.929 1.00 36.14 333 GLN A CA 1
ATOM 2435 C C . GLN A 1 304 ? 23.550 14.782 2.802 1.00 34.66 333 GLN A C 1
ATOM 2436 O O . GLN A 1 304 ? 22.998 15.872 2.648 1.00 34.06 333 GLN A O 1
ATOM 2442 N N . PHE A 1 305 ? 23.309 13.730 2.026 1.00 34.25 334 PHE A N 1
ATOM 2443 C CA . PHE A 1 305 ? 22.367 13.791 0.917 1.00 34.79 334 PHE A CA 1
ATOM 2444 C C . PHE A 1 305 ? 20.992 14.239 1.392 1.00 34.96 334 PHE A C 1
ATOM 2445 O O . PHE A 1 305 ? 20.373 15.130 0.798 1.00 34.39 334 PHE A O 1
ATOM 2453 N N . VAL A 1 306 ? 20.518 13.611 2.464 1.00 33.04 335 VAL A N 1
ATOM 2454 C CA . VAL A 1 306 ? 19.207 13.925 3.019 1.00 32.09 335 VAL A CA 1
ATOM 2455 C C . VAL A 1 306 ? 19.118 15.325 3.607 1.00 31.99 335 VAL A C 1
ATOM 2456 O O . VAL A 1 306 ? 18.127 16.024 3.385 1.00 30.13 335 VAL A O 1
ATOM 2460 N N . PHE A 1 307 ? 20.133 15.744 4.359 1.00 33.22 336 PHE A N 1
ATOM 2461 C CA . PHE A 1 307 ? 20.073 17.079 4.936 1.00 36.95 336 PHE A CA 1
ATOM 2462 C C . PHE A 1 307 ? 20.162 18.119 3.831 1.00 38.15 336 PHE A C 1
ATOM 2463 O O . PHE A 1 307 ? 19.715 19.253 3.995 1.00 36.48 336 PHE A O 1
ATOM 2471 N N . ASP A 1 308 ? 20.753 17.727 2.710 1.00 39.57 337 ASP A N 1
ATOM 2472 C CA . ASP A 1 308 ? 20.865 18.624 1.575 1.00 43.09 337 ASP A CA 1
ATOM 2473 C C . ASP A 1 308 ? 19.449 18.850 1.044 1.00 42.19 337 ASP A C 1
ATOM 2474 O O . ASP A 1 308 ? 19.052 19.985 0.769 1.00 43.69 337 ASP A O 1
ATOM 2479 N N . ALA A 1 309 ? 18.683 17.765 0.931 1.00 39.01 338 ALA A N 1
ATOM 2480 C CA . ALA A 1 309 ? 17.311 17.840 0.437 1.00 37.05 338 ALA A CA 1
ATOM 2481 C C . ALA A 1 309 ? 16.381 18.541 1.424 1.00 37.21 338 ALA A C 1
ATOM 2482 O O . ALA A 1 309 ? 15.404 19.170 1.022 1.00 36.10 338 ALA A O 1
ATOM 2484 N N . VAL A 1 310 ? 16.668 18.423 2.716 1.00 36.69 339 VAL A N 1
ATOM 2485 C CA . VAL A 1 310 ? 15.837 19.079 3.716 1.00 37.63 339 VAL A CA 1
ATOM 2486 C C . VAL A 1 310 ? 16.043 20.592 3.597 1.00 38.29 339 VAL A C 1
ATOM 2487 O O . VAL A 1 310 ? 15.105 21.372 3.757 1.00 37.16 339 VAL A O 1
ATOM 2491 N N . THR A 1 311 ? 17.275 20.996 3.306 1.00 39.30 340 THR A N 1
ATOM 2492 C CA . THR A 1 311 ? 17.597 22.406 3.161 1.00 41.48 340 THR A CA 1
ATOM 2493 C C . THR A 1 311 ? 16.851 23.019 1.973 1.00 42.79 340 THR A C 1
ATOM 2494 O O . THR A 1 311 ? 16.305 24.115 2.083 1.00 42.56 340 THR A O 1
ATOM 2498 N N . ASP A 1 312 ? 16.814 22.317 0.843 1.00 44.47 341 ASP A N 1
ATOM 2499 C CA . ASP A 1 312 ? 16.102 22.840 -0.319 1.00 46.71 341 ASP A CA 1
ATOM 2500 C C . ASP A 1 312 ? 14.643 23.093 0.054 1.00 47.72 341 ASP A C 1
ATOM 2501 O O . ASP A 1 312 ? 14.040 24.077 -0.380 1.00 48.47 341 ASP A O 1
ATOM 2506 N N . VAL A 1 313 ? 14.082 22.208 0.873 1.00 47.33 342 VAL A N 1
ATOM 2507 C CA . VAL A 1 313 ? 12.702 22.351 1.315 1.00 47.43 342 VAL A CA 1
ATOM 2508 C C . VAL A 1 313 ? 12.527 23.574 2.213 1.00 48.84 342 VAL A C 1
ATOM 2509 O O . VAL A 1 313 ? 11.561 24.319 2.065 1.00 49.34 342 VAL A O 1
ATOM 2513 N N . ILE A 1 314 ? 13.452 23.774 3.148 1.00 50.03 343 ILE A N 1
ATOM 2514 C CA . ILE A 1 314 ? 13.390 24.920 4.054 1.00 51.67 343 ILE A CA 1
ATOM 2515 C C . ILE A 1 314 ? 13.408 26.212 3.234 1.00 53.15 343 ILE A C 1
ATOM 2516 O O . ILE A 1 314 ? 12.644 27.140 3.495 1.00 52.09 343 ILE A O 1
ATOM 2521 N N . ILE A 1 315 ? 14.298 26.258 2.247 1.00 55.34 344 ILE A N 1
ATOM 2522 C CA . ILE A 1 315 ? 14.435 27.421 1.382 1.00 58.10 344 ILE A CA 1
ATOM 2523 C C . ILE A 1 315 ? 13.139 27.750 0.647 1.00 60.63 344 ILE A C 1
ATOM 2524 O O . ILE A 1 315 ? 12.564 28.822 0.841 1.00 60.69 344 ILE A O 1
ATOM 2529 N N . LYS A 1 316 ? 12.675 26.830 -0.193 1.00 62.85 345 LYS A N 1
ATOM 2530 C CA . LYS A 1 316 ? 11.454 27.075 -0.948 1.00 65.63 345 LYS A CA 1
ATOM 2531 C C . LYS A 1 316 ? 10.222 27.201 -0.059 1.00 66.53 345 LYS A C 1
ATOM 2532 O O . LYS A 1 316 ? 9.268 27.890 -0.417 1.00 66.94 345 LYS A O 1
ATOM 2538 N N . ASN A 1 317 ? 10.233 26.550 1.099 1.00 68.33 346 ASN A N 1
ATOM 2539 C CA . ASN A 1 317 ? 9.091 26.646 2.004 1.00 70.88 346 ASN A CA 1
ATOM 2540 C C . ASN A 1 317 ? 9.028 28.058 2.567 1.00 71.82 346 ASN A C 1
ATOM 2541 O O . ASN A 1 317 ? 8.007 28.482 3.104 1.00 72.21 346 ASN A O 1
ATOM 2546 N N . ASN A 1 318 ? 10.134 28.781 2.429 1.00 72.90 347 ASN A N 1
ATOM 2547 C CA . ASN A 1 318 ? 10.226 30.155 2.902 1.00 74.56 347 ASN A CA 1
ATOM 2548 C C . ASN A 1 318 ? 9.567 31.052 1.855 1.00 75.21 347 ASN A C 1
ATOM 2549 O O . ASN A 1 318 ? 9.972 32.199 1.664 1.00 74.33 347 ASN A O 1
ATOM 2554 N N . LEU A 1 319 ? 8.550 30.512 1.183 1.00 76.39 348 LEU A N 1
ATOM 2555 C CA . LEU A 1 319 ? 7.821 31.227 0.135 1.00 76.63 348 LEU A CA 1
ATOM 2556 C C . LEU A 1 319 ? 8.735 32.172 -0.631 1.00 76.33 348 LEU A C 1
ATOM 2557 O O . LEU A 1 319 ? 8.393 33.331 -0.860 1.00 76.38 348 LEU A O 1
ATOM 2562 N N . LYS A 1 320 ? 9.902 31.666 -1.019 1.00 76.17 349 LYS A N 1
ATOM 2563 C CA . LYS A 1 320 ? 10.878 32.453 -1.761 1.00 76.24 349 LYS A CA 1
ATOM 2564 C C . LYS A 1 320 ? 11.981 31.558 -2.312 1.00 76.11 349 LYS A C 1
ATOM 2565 O O . LYS A 1 320 ? 11.878 30.328 -2.142 1.00 76.43 349 LYS A O 1
ATOM 2567 N N . ASP B 2 1 ? -3.401 19.473 25.766 1.00 76.51 496 ASP B N 1
ATOM 2568 C CA . ASP B 2 1 ? -3.407 20.748 26.547 1.00 77.36 496 ASP B CA 1
ATOM 2569 C C . ASP B 2 1 ? -2.020 21.367 26.499 1.00 76.55 496 ASP B C 1
ATOM 2570 O O . ASP B 2 1 ? -1.722 22.298 27.250 1.00 76.75 496 ASP B O 1
ATOM 2575 N N . ILE B 2 2 ? -1.178 20.843 25.613 1.00 75.16 497 ILE B N 1
ATOM 2576 C CA . ILE B 2 2 ? 0.203 21.298 25.488 1.00 73.68 497 ILE B CA 1
ATOM 2577 C C . ILE B 2 2 ? 0.925 20.777 26.722 1.00 72.47 497 ILE B C 1
ATOM 2578 O O . ILE B 2 2 ? 2.108 20.449 26.673 1.00 72.83 497 ILE B O 1
ATOM 2583 N N . GLU B 2 3 ? 0.194 20.698 27.830 1.00 70.72 498 GLU B N 1
ATOM 2584 C CA . GLU B 2 3 ? 0.736 20.172 29.072 1.00 69.21 498 GLU B CA 1
ATOM 2585 C C . GLU B 2 3 ? 0.648 18.664 28.888 1.00 67.14 498 GLU B C 1
ATOM 2586 O O . GLU B 2 3 ? 1.413 17.899 29.479 1.00 66.01 498 GLU B O 1
ATOM 2592 N N . GLY B 2 4 ? -0.303 18.253 28.054 1.00 64.96 499 GLY B N 1
ATOM 2593 C CA . GLY B 2 4 ? -0.480 16.846 27.758 1.00 62.38 499 GLY B CA 1
ATOM 2594 C C . GLY B 2 4 ? 0.594 16.443 26.767 1.00 60.74 499 GLY B C 1
ATOM 2595 O O . GLY B 2 4 ? 1.168 15.360 26.865 1.00 61.75 499 GLY B O 1
ATOM 2596 N N . LEU B 2 5 ? 0.867 17.326 25.810 1.00 57.91 500 LEU B N 1
ATOM 2597 C CA . LEU B 2 5 ? 1.892 17.073 24.807 1.00 55.14 500 LEU B CA 1
ATOM 2598 C C . LEU B 2 5 ? 3.250 17.025 25.494 1.00 53.82 500 LEU B C 1
ATOM 2599 O O . LEU B 2 5 ? 4.073 16.155 25.213 1.00 54.39 500 LEU B O 1
ATOM 2604 N N . VAL B 2 6 ? 3.477 17.974 26.393 1.00 51.44 501 VAL B N 1
ATOM 2605 C CA . VAL B 2 6 ? 4.726 18.037 27.134 1.00 50.45 501 VAL B CA 1
ATOM 2606 C C . VAL B 2 6 ? 4.940 16.717 27.867 1.00 49.67 501 VAL B C 1
ATOM 2607 O O . VAL B 2 6 ? 6.052 16.182 27.896 1.00 48.84 501 VAL B O 1
ATOM 2611 N N . GLU B 2 7 ? 3.868 16.192 28.452 1.00 48.64 502 GLU B N 1
ATOM 2612 C CA . GLU B 2 7 ? 3.947 14.931 29.175 1.00 49.31 502 GLU B CA 1
ATOM 2613 C C . GLU B 2 7 ? 4.342 13.834 28.192 1.00 46.53 502 GLU B C 1
ATOM 2614 O O . GLU B 2 7 ? 5.224 13.022 28.471 1.00 45.86 502 GLU B O 1
ATOM 2620 N N . LEU B 2 8 ? 3.688 13.827 27.034 1.00 42.96 503 LEU B N 1
ATOM 2621 C CA . LEU B 2 8 ? 3.967 12.839 26.001 1.00 40.02 503 LEU B CA 1
ATOM 2622 C C . LEU B 2 8 ? 5.421 12.917 25.522 1.00 38.37 503 LEU B C 1
ATOM 2623 O O . LEU B 2 8 ? 6.055 11.890 25.290 1.00 38.19 503 LEU B O 1
ATOM 2628 N N . LEU B 2 9 ? 5.944 14.131 25.379 1.00 35.91 504 LEU B N 1
ATOM 2629 C CA . LEU B 2 9 ? 7.322 14.318 24.939 1.00 36.49 504 LEU B CA 1
ATOM 2630 C C . LEU B 2 9 ? 8.319 13.748 25.945 1.00 38.07 504 LEU B C 1
ATOM 2631 O O . LEU B 2 9 ? 9.255 13.035 25.570 1.00 37.05 504 LEU B O 1
ATOM 2636 N N . ASN B 2 10 ? 8.125 14.067 27.223 1.00 38.58 505 ASN B N 1
ATOM 2637 C CA . ASN B 2 10 ? 9.021 13.569 28.263 1.00 38.69 505 ASN B CA 1
ATOM 2638 C C . ASN B 2 10 ? 8.957 12.051 28.358 1.00 37.82 505 ASN B C 1
ATOM 2639 O O . ASN B 2 10 ? 9.972 11.392 28.563 1.00 37.95 505 ASN B O 1
ATOM 2644 N N . ARG B 2 11 ? 7.755 11.504 28.214 1.00 37.38 506 ARG B N 1
ATOM 2645 C CA . ARG B 2 11 ? 7.559 10.066 28.277 1.00 38.84 506 ARG B CA 1
ATOM 2646 C C . ARG B 2 11 ? 8.229 9.350 27.094 1.00 38.53 506 ARG B C 1
ATOM 2647 O O . ARG B 2 11 ? 8.935 8.359 27.284 1.00 40.11 506 ARG B O 1
ATOM 2655 N N . VAL B 2 12 ? 8.018 9.857 25.880 1.00 34.79 507 VAL B N 1
ATOM 2656 C CA . VAL B 2 12 ? 8.583 9.240 24.679 1.00 31.71 507 VAL B CA 1
ATOM 2657 C C . VAL B 2 12 ? 10.088 9.448 24.494 1.00 31.31 507 VAL B C 1
ATOM 2658 O O . VAL B 2 12 ? 10.820 8.498 24.227 1.00 30.48 507 VAL B O 1
ATOM 2662 N N . GLN B 2 13 ? 10.549 10.686 24.645 1.00 31.57 508 GLN B N 1
ATOM 2663 C CA . GLN B 2 13 ? 11.964 11.001 24.476 1.00 30.81 508 GLN B CA 1
ATOM 2664 C C . GLN B 2 13 ? 12.899 10.477 25.574 1.00 31.29 508 GLN B C 1
ATOM 2665 O O . GLN B 2 13 ? 14.122 10.507 25.413 1.00 27.45 508 GLN B O 1
ATOM 2671 N N . SER B 2 14 ? 12.344 9.986 26.680 1.00 33.79 509 SER B N 1
ATOM 2672 C CA . SER B 2 14 ? 13.194 9.479 27.762 1.00 36.28 509 SER B CA 1
ATOM 2673 C C . SER B 2 14 ? 13.324 7.958 27.779 1.00 38.20 509 SER B C 1
ATOM 2674 O O . SER B 2 14 ? 14.143 7.412 28.518 1.00 37.92 509 SER B O 1
ATOM 2677 N N . SER B 2 15 ? 12.518 7.273 26.974 1.00 40.45 510 SER B N 1
ATOM 2678 C CA . SER B 2 15 ? 12.568 5.812 26.926 1.00 42.11 510 SER B CA 1
ATOM 2679 C C . SER B 2 15 ? 13.845 5.347 26.234 1.00 44.09 510 SER B C 1
ATOM 2680 O O . SER B 2 15 ? 14.555 6.148 25.630 1.00 45.10 510 SER B O 1
ATOM 2683 N N . GLY B 2 16 ? 14.140 4.054 26.330 1.00 45.74 511 GLY B N 1
ATOM 2684 C CA . GLY B 2 16 ? 15.325 3.530 25.677 1.00 47.20 511 GLY B CA 1
ATOM 2685 C C . GLY B 2 16 ? 16.346 2.856 26.571 1.00 49.01 511 GLY B C 1
ATOM 2686 O O . GLY B 2 16 ? 16.193 2.808 27.794 1.00 49.67 511 GLY B O 1
ATOM 2687 N N . ALA B 2 17 ? 17.397 2.334 25.944 1.00 48.94 512 ALA B N 1
ATOM 2688 C CA . ALA B 2 17 ? 18.475 1.645 26.644 1.00 48.94 512 ALA B CA 1
ATOM 2689 C C . ALA B 2 17 ? 19.015 2.452 27.824 1.00 49.07 512 ALA B C 1
ATOM 2690 O O . ALA B 2 17 ? 19.298 3.641 27.691 1.00 49.17 512 ALA B O 1
ATOM 2692 N N . HIS B 2 18 ? 19.15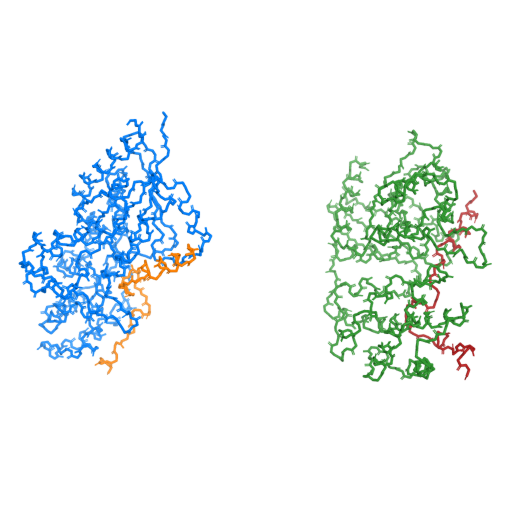7 1.794 28.974 1.00 49.14 513 HIS B N 1
ATOM 2693 C CA . HIS B 2 18 ? 19.665 2.433 30.190 1.00 49.58 513 HIS B CA 1
ATOM 2694 C C . HIS B 2 18 ? 21.043 1.877 30.578 1.00 48.91 513 HIS B C 1
ATOM 2695 O O . HIS B 2 18 ? 21.399 0.756 30.200 1.00 48.31 513 HIS B O 1
ATOM 2702 N N . ASP B 2 19 ? 21.810 2.661 31.336 1.00 47.07 514 ASP B N 1
ATOM 2703 C CA . ASP B 2 19 ? 23.142 2.249 31.790 1.00 44.59 514 ASP B CA 1
ATOM 2704 C C . ASP B 2 19 ? 24.065 1.878 30.637 1.00 42.91 514 ASP B C 1
ATOM 2705 O O . ASP B 2 19 ? 25.010 1.099 30.810 1.00 40.76 514 ASP B O 1
ATOM 2710 N N . GLN B 2 20 ? 23.795 2.438 29.463 1.00 39.18 515 GLN B N 1
ATOM 2711 C CA . GLN B 2 20 ? 24.598 2.144 28.287 1.00 37.44 515 GLN B CA 1
ATOM 2712 C C . GLN B 2 20 ? 25.018 3.424 27.582 1.00 38.33 515 GLN B C 1
ATOM 2713 O O . GLN B 2 20 ? 25.107 3.457 26.355 1.00 36.37 515 GLN B O 1
ATOM 2719 N N . ARG B 2 21 ? 25.302 4.475 28.341 1.00 39.74 516 ARG B N 1
ATOM 2720 C CA . ARG B 2 21 ? 25.660 5.719 27.686 1.00 43.14 516 ARG B CA 1
ATOM 2721 C C . ARG B 2 21 ? 26.905 6.491 28.128 1.00 44.84 516 ARG B C 1
ATOM 2722 O O . ARG B 2 21 ? 27.630 7.011 27.287 1.00 46.12 516 ARG B O 1
ATOM 2730 N N . GLY B 2 22 ? 27.184 6.582 29.418 1.00 44.49 517 GLY B N 1
ATOM 2731 C CA . GLY B 2 22 ? 28.354 7.361 29.791 1.00 47.07 517 GLY B CA 1
ATOM 2732 C C . GLY B 2 22 ? 29.617 6.565 30.023 1.00 48.32 517 GLY B C 1
ATOM 2733 O O . GLY B 2 22 ? 29.809 5.490 29.450 1.00 47.72 517 GLY B O 1
ATOM 2734 N N . LEU B 2 23 ? 30.502 7.114 30.848 1.00 49.45 518 LEU B N 1
ATOM 2735 C CA . LEU B 2 23 ? 31.730 6.418 31.189 1.00 50.58 518 LEU B CA 1
ATOM 2736 C C . LEU B 2 23 ? 31.287 5.379 32.199 1.00 52.06 518 LEU B C 1
ATOM 2737 O O . LEU B 2 23 ? 30.230 5.520 32.816 1.00 51.13 518 LEU B O 1
ATOM 2742 N N . LEU B 2 24 ? 32.085 4.336 32.366 1.00 55.06 519 LEU B N 1
ATOM 2743 C CA . LEU B 2 24 ? 31.744 3.275 33.295 1.00 58.41 519 LEU B CA 1
ATOM 2744 C C . LEU B 2 24 ? 31.515 3.831 34.700 1.00 60.99 519 LEU B C 1
ATOM 2745 O O . LEU B 2 24 ? 32.266 4.685 35.168 1.00 61.75 519 LEU B O 1
ATOM 2750 N N . ARG B 2 25 ? 30.465 3.357 35.364 1.00 64.39 520 ARG B N 1
ATOM 2751 C CA . ARG B 2 25 ? 30.161 3.809 36.716 1.00 68.49 520 ARG B CA 1
ATOM 2752 C C . ARG B 2 25 ? 29.867 2.626 37.637 1.00 69.90 520 ARG B C 1
ATOM 2753 O O . ARG B 2 25 ? 29.329 1.610 37.198 1.00 69.86 520 ARG B O 1
ATOM 2761 N N . LYS B 2 26 ? 30.221 2.766 38.913 1.00 71.65 521 LYS B N 1
ATOM 2762 C CA . LYS B 2 26 ? 30.027 1.702 39.899 1.00 72.96 521 LYS B CA 1
ATOM 2763 C C . LYS B 2 26 ? 28.629 1.094 39.871 1.00 73.32 521 LYS B C 1
ATOM 2764 O O . LYS B 2 26 ? 28.429 -0.046 40.287 1.00 73.26 521 LYS B O 1
ATOM 2770 N N . GLU B 2 27 ? 27.665 1.859 39.379 1.00 74.48 522 GLU B N 1
ATOM 2771 C CA . GLU B 2 27 ? 26.289 1.393 39.305 1.00 76.02 522 GLU B CA 1
ATOM 2772 C C . GLU B 2 27 ? 26.082 0.389 38.174 1.00 75.91 522 GLU B C 1
ATOM 2773 O O . GLU B 2 27 ? 25.279 -0.537 38.297 1.00 76.78 522 GLU B O 1
ATOM 2779 N N . ASP B 2 28 ? 26.806 0.570 37.074 1.00 74.67 523 ASP B N 1
ATOM 2780 C CA . ASP B 2 28 ? 26.685 -0.335 35.937 1.00 73.48 523 ASP B CA 1
ATOM 2781 C C . ASP B 2 28 ? 27.508 -1.596 36.166 1.00 72.11 523 ASP B C 1
ATOM 2782 O O . ASP B 2 28 ? 27.444 -2.535 35.374 1.00 72.01 523 ASP B O 1
ATOM 2787 N N . LEU B 2 29 ? 28.275 -1.619 37.252 1.00 70.10 524 LEU B N 1
ATOM 2788 C CA . LEU B 2 29 ? 29.133 -2.760 37.547 1.00 67.99 524 LEU B CA 1
ATOM 2789 C C . LEU B 2 29 ? 28.578 -3.770 38.539 1.00 66.80 524 LEU B C 1
ATOM 2790 O O . LEU B 2 29 ? 29.219 -4.783 38.812 1.00 66.42 524 LEU B O 1
ATOM 2795 N N . VAL B 2 30 ? 27.395 -3.502 39.082 1.00 66.04 525 VAL B N 1
ATOM 2796 C CA . VAL B 2 30 ? 26.787 -4.431 40.029 1.00 65.38 525 VAL B CA 1
ATOM 2797 C C . VAL B 2 30 ? 26.741 -5.803 39.361 1.00 64.91 525 VAL B C 1
ATOM 2798 O O . VAL B 2 30 ? 26.518 -5.900 38.157 1.00 65.29 525 VAL B O 1
ATOM 2802 N N . LEU B 2 31 ? 26.959 -6.862 40.132 1.00 64.08 526 LEU B N 1
ATOM 2803 C CA . LEU B 2 31 ? 26.956 -8.210 39.571 1.00 63.38 526 LEU B CA 1
ATOM 2804 C C . LEU B 2 31 ? 25.560 -8.821 39.495 1.00 62.96 526 LEU B C 1
ATOM 2805 O O . LEU B 2 31 ? 24.874 -8.942 40.506 1.00 63.52 526 LEU B O 1
ATOM 2810 N N . PRO B 2 32 ? 25.121 -9.222 38.289 1.00 62.79 527 PRO B N 1
ATOM 2811 C CA . PRO B 2 32 ? 23.788 -9.818 38.166 1.00 61.74 527 PRO B CA 1
ATOM 2812 C C . PRO B 2 32 ? 23.637 -10.988 39.131 1.00 61.50 527 PRO B C 1
ATOM 2813 O O . PRO B 2 32 ? 24.540 -11.816 39.270 1.00 60.49 527 PRO B O 1
ATOM 2817 N N . GLU B 2 33 ? 22.487 -11.044 39.795 1.00 61.95 528 GLU B N 1
ATOM 2818 C CA . GLU B 2 33 ? 22.203 -12.080 40.780 1.00 61.57 528 GLU B CA 1
ATOM 2819 C C . GLU B 2 33 ? 22.511 -13.509 40.347 1.00 60.32 528 GLU B C 1
ATOM 2820 O O . GLU B 2 33 ? 23.093 -14.272 41.117 1.00 60.45 528 GLU B O 1
ATOM 2826 N N . PHE B 2 34 ? 22.133 -13.880 39.127 1.00 58.67 529 PHE B N 1
ATOM 2827 C CA . PHE B 2 34 ? 22.370 -15.244 38.662 1.00 58.16 529 PHE B CA 1
ATOM 2828 C C . PHE B 2 34 ? 23.851 -15.623 38.593 1.00 59.97 529 PHE B C 1
ATOM 2829 O O . PHE B 2 34 ? 24.189 -16.784 38.363 1.00 59.94 529 PHE B O 1
ATOM 2837 N N . LEU B 2 35 ? 24.734 -14.651 38.797 1.00 61.22 530 LEU B N 1
ATOM 2838 C CA . LEU B 2 35 ? 26.165 -14.924 38.748 1.00 63.03 530 LEU B CA 1
ATOM 2839 C C . LEU B 2 35 ? 26.800 -14.968 40.133 1.00 65.30 530 LEU B C 1
ATOM 2840 O O . LEU B 2 35 ? 28.001 -15.209 40.268 1.00 65.36 530 LEU B O 1
ATOM 2845 N N . GLN B 2 36 ? 25.992 -14.732 41.161 1.00 67.76 531 GLN B N 1
ATOM 2846 C CA . GLN B 2 36 ? 26.483 -14.759 42.533 1.00 69.95 531 GLN B CA 1
ATOM 2847 C C . GLN B 2 36 ? 26.556 -16.207 43.012 1.00 70.54 531 GLN B C 1
ATOM 2848 O O . GLN B 2 36 ? 27.658 -16.654 43.396 1.00 70.65 531 GLN B O 1
ATOM 2855 N N . GLY C 1 1 ? 38.935 59.703 55.114 1.00 73.63 1030 GLY C N 1
ATOM 2856 C CA . GLY C 1 1 ? 38.376 59.618 56.495 1.00 73.81 1030 GLY C CA 1
ATOM 2857 C C . GLY C 1 1 ? 37.239 58.614 56.603 1.00 73.40 1030 GLY C C 1
ATOM 2858 O O . GLY C 1 1 ? 36.582 58.306 55.605 1.00 73.79 1030 GLY C O 1
ATOM 2859 N N . ALA C 1 2 ? 37.012 58.101 57.813 1.00 72.09 1031 ALA C N 1
ATOM 2860 C CA . ALA C 1 2 ? 35.946 57.130 58.060 1.00 70.28 1031 ALA C CA 1
ATOM 2861 C C . ALA C 1 2 ? 34.590 57.753 57.740 1.00 68.98 1031 ALA C C 1
ATOM 2862 O O . ALA C 1 2 ? 33.677 57.078 57.261 1.00 69.54 1031 ALA C O 1
ATOM 2864 N N . ARG C 1 3 ? 34.477 59.051 58.001 1.00 66.09 1032 ARG C N 1
ATOM 2865 C CA . ARG C 1 3 ? 33.254 59.807 57.758 1.00 62.98 1032 ARG C CA 1
ATOM 2866 C C . ARG C 1 3 ? 32.113 59.284 58.626 1.00 60.61 1032 ARG C C 1
ATOM 2867 O O . ARG C 1 3 ? 31.492 58.262 58.327 1.00 58.88 1032 ARG C O 1
ATOM 2875 N N . GLU C 1 4 ? 31.857 59.998 59.713 1.00 57.06 1033 GLU C N 1
ATOM 2876 C CA . GLU C 1 4 ? 30.805 59.636 60.645 1.00 54.21 1033 GLU C CA 1
ATOM 2877 C C . GLU C 1 4 ? 29.606 60.536 60.369 1.00 51.17 1033 GLU C C 1
ATOM 2878 O O . GLU C 1 4 ? 29.771 61.686 59.967 1.00 49.70 1033 GLU C O 1
ATOM 2884 N N . VAL C 1 5 ? 28.401 60.006 60.564 1.00 48.00 1034 VAL C N 1
ATOM 2885 C CA . VAL C 1 5 ? 27.182 60.778 60.328 1.00 44.20 1034 VAL C CA 1
ATOM 2886 C C . VAL C 1 5 ? 26.271 60.785 61.552 1.00 40.50 1034 VAL C C 1
ATOM 2887 O O . VAL C 1 5 ? 25.819 59.736 62.010 1.00 38.95 1034 VAL C O 1
ATOM 2891 N N . LYS C 1 6 ? 26.006 61.976 62.076 1.00 37.65 1035 LYS C N 1
ATOM 2892 C CA . LYS C 1 6 ? 25.146 62.122 63.245 1.00 36.00 1035 LYS C CA 1
ATOM 2893 C C . LYS C 1 6 ? 23.702 62.398 62.798 1.00 33.23 1035 LYS C C 1
ATOM 2894 O O . LYS C 1 6 ? 23.418 63.414 62.162 1.00 30.84 1035 LYS C O 1
ATOM 2900 N N . LEU C 1 7 ? 22.803 61.475 63.126 1.00 31.82 1036 LEU C N 1
ATOM 2901 C CA . LEU C 1 7 ? 21.385 61.599 62.782 1.00 32.17 1036 LEU C CA 1
ATOM 2902 C C . LEU C 1 7 ? 20.528 61.734 64.047 1.00 30.86 1036 LEU C C 1
ATOM 2903 O O . LEU C 1 7 ? 20.557 60.869 64.929 1.00 29.95 1036 LEU C O 1
ATOM 2908 N N . LEU C 1 8 ? 19.767 62.819 64.142 1.00 28.94 1037 LEU C N 1
ATOM 2909 C CA . LEU C 1 8 ? 18.900 63.012 65.300 1.00 27.33 1037 LEU C CA 1
ATOM 2910 C C . LEU C 1 8 ? 17.419 62.914 64.922 1.00 25.34 1037 LEU C C 1
ATOM 2911 O O . LEU C 1 8 ? 16.924 63.700 64.122 1.00 24.04 1037 LEU C O 1
ATOM 2916 N N . LEU C 1 9 ? 16.729 61.933 65.491 1.00 24.76 1038 LEU C N 1
ATOM 2917 C CA . LEU C 1 9 ? 15.299 61.741 65.251 1.00 25.66 1038 LEU C CA 1
ATOM 2918 C C . LEU C 1 9 ? 14.522 62.612 66.224 1.00 27.50 1038 LEU C C 1
ATOM 2919 O O . LEU C 1 9 ? 14.848 62.657 67.410 1.00 31.04 1038 LEU C O 1
ATOM 2924 N N . LEU C 1 10 ? 13.512 63.314 65.722 1.00 25.67 1039 LEU C N 1
ATOM 2925 C CA . LEU C 1 10 ? 12.660 64.161 66.550 1.00 25.78 1039 LEU C CA 1
ATOM 2926 C C . LEU C 1 10 ? 11.223 63.940 66.092 1.00 26.30 1039 LEU C C 1
ATOM 2927 O O . LEU C 1 10 ? 10.992 63.361 65.031 1.00 24.83 1039 LEU C O 1
ATOM 2932 N N . GLY C 1 11 ? 10.261 64.391 66.893 1.00 25.33 1040 GLY C N 1
ATOM 2933 C CA . GLY C 1 11 ? 8.865 64.224 66.529 1.00 24.23 1040 GLY C CA 1
ATOM 2934 C C . GLY C 1 11 ? 8.001 63.830 67.711 1.00 26.84 1040 GLY C C 1
ATOM 2935 O O . GLY C 1 11 ? 8.498 63.286 68.705 1.00 24.30 1040 GLY C O 1
ATOM 2936 N N . ALA C 1 12 ? 6.702 64.098 67.605 1.00 26.49 1041 ALA C N 1
ATOM 2937 C CA . ALA C 1 12 ? 5.766 63.769 68.673 1.00 26.36 1041 ALA C CA 1
ATOM 2938 C C . ALA C 1 12 ? 5.770 62.283 68.981 1.00 27.05 1041 ALA C C 1
ATOM 2939 O O . ALA C 1 12 ? 6.216 61.464 68.168 1.00 26.87 1041 ALA C O 1
ATOM 2941 N N . GLY C 1 13 ? 5.271 61.935 70.163 1.00 25.64 1042 GLY C N 1
ATOM 2942 C CA . GLY C 1 13 ? 5.202 60.537 70.540 1.00 22.68 1042 GLY C CA 1
ATOM 2943 C C . GLY C 1 13 ? 4.310 59.803 69.555 1.00 21.50 1042 GLY C C 1
ATOM 2944 O O . GLY C 1 13 ? 3.393 60.396 68.998 1.00 23.44 1042 GLY C O 1
ATOM 2945 N N . GLU C 1 14 ? 4.577 58.518 69.345 1.00 19.30 1043 GLU C N 1
ATOM 2946 C CA . GLU C 1 14 ? 3.820 57.684 68.418 1.00 21.45 1043 GLU C CA 1
ATOM 2947 C C . GLU C 1 14 ? 4.071 58.024 66.940 1.00 21.41 1043 GLU C C 1
ATOM 2948 O O . GLU C 1 14 ? 3.474 57.408 66.055 1.00 22.00 1043 GLU C O 1
ATOM 2954 N N . SER C 1 15 ? 4.959 58.978 66.668 1.00 20.49 1044 SER C N 1
ATOM 2955 C CA . SER C 1 15 ? 5.225 59.374 65.280 1.00 21.37 1044 SER C CA 1
ATOM 2956 C C . SER C 1 15 ? 5.998 58.336 64.470 1.00 20.58 1044 SER C C 1
ATOM 2957 O O . SER C 1 15 ? 5.983 58.368 63.236 1.00 18.77 1044 SER C O 1
ATOM 2960 N N . GLY C 1 16 ? 6.658 57.412 65.159 1.00 17.85 1045 GLY C N 1
ATOM 2961 C CA . GLY C 1 16 ? 7.414 56.381 64.471 1.00 20.00 1045 GLY C CA 1
ATOM 2962 C C . GLY C 1 16 ? 8.907 56.367 64.766 1.00 21.27 1045 GLY C C 1
ATOM 2963 O O . GLY C 1 16 ? 9.640 55.589 64.149 1.00 19.10 1045 GLY C O 1
ATOM 2964 N N . LYS C 1 17 ? 9.359 57.224 65.684 1.00 23.68 1046 LYS C N 1
ATOM 2965 C CA . LYS C 1 17 ? 10.782 57.282 66.069 1.00 28.89 1046 LYS C CA 1
ATOM 2966 C C . LYS C 1 17 ? 10.974 56.155 67.065 1.00 32.85 1046 LYS C C 1
ATOM 2967 O O . LYS C 1 17 ? 10.695 56.329 68.248 1.00 39.50 1046 LYS C O 1
ATOM 2973 N N . SER C 1 18 ? 11.468 55.016 66.626 1.00 33.00 1047 SER C N 1
ATOM 2974 C CA . SER C 1 18 ? 11.636 53.895 67.548 1.00 30.97 1047 SER C CA 1
ATOM 2975 C C . SER C 1 18 ? 11.557 52.738 66.597 1.00 29.24 1047 SER C C 1
ATOM 2976 O O . SER C 1 18 ? 12.411 51.855 66.591 1.00 29.88 1047 SER C O 1
ATOM 2979 N N . THR C 1 19 ? 10.518 52.789 65.770 1.00 25.43 1048 THR C N 1
ATOM 2980 C CA . THR C 1 19 ? 10.293 51.795 64.747 1.00 26.07 1048 THR C CA 1
ATOM 2981 C C . THR C 1 19 ? 11.407 51.996 63.724 1.00 26.07 1048 THR C C 1
ATOM 2982 O O . THR C 1 19 ? 11.928 51.032 63.168 1.00 25.16 1048 THR C O 1
ATOM 2986 N N . ILE C 1 20 ? 11.747 53.264 63.480 1.00 27.49 1049 ILE C N 1
ATOM 2987 C CA . ILE C 1 20 ? 12.793 53.627 62.524 1.00 27.85 1049 ILE C CA 1
ATOM 2988 C C . ILE C 1 20 ? 14.147 53.157 63.060 1.00 28.64 1049 ILE C C 1
ATOM 2989 O O . ILE C 1 20 ? 14.956 52.595 62.327 1.00 27.87 1049 ILE C O 1
ATOM 2994 N N . VAL C 1 21 ? 14.383 53.389 64.346 1.00 30.33 1050 VAL C N 1
ATOM 2995 C CA . VAL C 1 21 ? 15.625 52.963 64.973 1.00 31.76 1050 VAL C CA 1
ATOM 2996 C C . VAL C 1 21 ? 15.720 51.448 64.860 1.00 32.61 1050 VAL C C 1
ATOM 2997 O O . VAL C 1 21 ? 16.770 50.907 64.517 1.00 32.98 1050 VAL C O 1
ATOM 3001 N N . LYS C 1 22 ? 14.610 50.768 65.128 1.00 33.27 1051 LYS C N 1
ATOM 3002 C CA . LYS C 1 22 ? 14.584 49.313 65.048 1.00 35.27 1051 LYS C CA 1
ATOM 3003 C C . LYS C 1 22 ? 14.695 48.811 63.610 1.00 35.92 1051 LYS C C 1
ATOM 3004 O O . LYS C 1 22 ? 15.174 47.700 63.371 1.00 36.49 1051 LYS C O 1
ATOM 3010 N N . GLN C 1 23 ? 14.266 49.625 62.648 1.00 36.06 1052 GLN C N 1
ATOM 3011 C CA . GLN C 1 23 ? 14.368 49.234 61.244 1.00 34.76 1052 GLN C CA 1
ATOM 3012 C C . GLN C 1 23 ? 15.835 49.306 60.832 1.00 35.67 1052 GLN C C 1
ATOM 3013 O O . GLN C 1 23 ? 16.322 48.462 60.083 1.00 35.65 1052 GLN C O 1
ATOM 3019 N N . MET C 1 24 ? 16.543 50.312 61.330 1.00 37.07 1053 MET C N 1
ATOM 3020 C CA . MET C 1 24 ? 17.959 50.443 61.006 1.00 38.90 1053 MET C CA 1
ATOM 3021 C C . MET C 1 24 ? 18.692 49.166 61.403 1.00 39.51 1053 MET C C 1
ATOM 3022 O O . MET C 1 24 ? 19.508 48.652 60.642 1.00 39.64 1053 MET C O 1
ATOM 3027 N N . LYS C 1 25 ? 18.390 48.647 62.589 1.00 41.14 1054 LYS C N 1
ATOM 3028 C CA . LYS C 1 25 ? 19.029 47.423 63.049 1.00 43.04 1054 LYS C CA 1
ATOM 3029 C C . LYS C 1 25 ? 18.696 46.257 62.129 1.00 43.16 1054 LYS C C 1
ATOM 3030 O O . LYS C 1 25 ? 19.565 45.462 61.784 1.00 44.83 1054 LYS C O 1
ATOM 3036 N N . ILE C 1 26 ? 17.433 46.159 61.732 1.00 43.32 1055 ILE C N 1
ATOM 3037 C CA . ILE C 1 26 ? 16.986 45.079 60.860 1.00 42.09 1055 ILE C CA 1
ATOM 3038 C C . ILE C 1 26 ? 17.598 45.140 59.465 1.00 43.06 1055 ILE C C 1
ATOM 3039 O O . ILE C 1 26 ? 17.863 44.108 58.856 1.00 43.20 1055 ILE C O 1
ATOM 3044 N N . ILE C 1 27 ? 17.820 46.350 58.963 1.00 43.50 1056 ILE C N 1
ATOM 3045 C CA . ILE C 1 27 ? 18.356 46.533 57.620 1.00 44.17 1056 ILE C CA 1
ATOM 3046 C C . ILE C 1 27 ? 19.877 46.617 57.517 1.00 46.51 1056 ILE C C 1
ATOM 3047 O O . ILE C 1 27 ? 20.475 46.010 56.630 1.00 45.74 1056 ILE C O 1
ATOM 3052 N N . HIS C 1 28 ? 20.503 47.364 58.420 1.00 48.96 1057 HIS C N 1
ATOM 3053 C CA . HIS C 1 28 ? 21.951 47.528 58.371 1.00 51.77 1057 HIS C CA 1
ATOM 3054 C C . HIS C 1 28 ? 22.714 46.992 59.574 1.00 53.49 1057 HIS C C 1
ATOM 3055 O O . HIS C 1 28 ? 23.860 47.376 59.797 1.00 54.63 1057 HIS C O 1
ATOM 3062 N N . GLU C 1 29 ? 22.084 46.117 60.352 1.00 54.93 1058 GLU C N 1
ATOM 3063 C CA . GLU C 1 29 ? 22.745 45.531 61.509 1.00 56.40 1058 GLU C CA 1
ATOM 3064 C C . GLU C 1 29 ? 22.422 44.043 61.592 1.00 58.14 1058 GLU C C 1
ATOM 3065 O O . GLU C 1 29 ? 21.856 43.468 60.662 1.00 57.60 1058 GLU C O 1
ATOM 3071 N N . ALA C 1 30 ? 22.782 43.420 62.708 1.00 60.14 1059 ALA C N 1
ATOM 3072 C CA . ALA C 1 30 ? 22.539 41.993 62.890 1.00 63.22 1059 ALA C CA 1
ATOM 3073 C C . ALA C 1 30 ? 21.086 41.603 62.632 1.00 64.18 1059 ALA C C 1
ATOM 3074 O O . ALA C 1 30 ? 20.809 40.616 61.949 1.00 64.75 1059 ALA C O 1
ATOM 3076 N N . GLY C 1 31 ? 20.163 42.392 63.172 1.00 65.19 1060 GLY C N 1
ATOM 3077 C CA . GLY C 1 31 ? 18.751 42.094 63.020 1.00 65.48 1060 GLY C CA 1
ATOM 3078 C C . GLY C 1 31 ? 18.286 41.474 64.324 1.00 65.91 1060 GLY C C 1
ATOM 3079 O O . GLY C 1 31 ? 18.751 41.867 65.394 1.00 65.93 1060 GLY C O 1
ATOM 3080 N N . TYR C 1 32 ? 17.377 40.509 64.254 1.00 66.19 1061 TYR C N 1
ATOM 3081 C CA . TYR C 1 32 ? 16.902 39.859 65.469 1.00 66.83 1061 TYR C CA 1
ATOM 3082 C C . TYR C 1 32 ? 16.959 38.339 65.362 1.00 68.29 1061 TYR C C 1
ATOM 3083 O O . TYR C 1 32 ? 16.223 37.731 64.584 1.00 68.73 1061 TYR C O 1
ATOM 3092 N N . SER C 1 33 ? 17.848 37.735 66.148 1.00 69.81 1062 SER C N 1
ATOM 3093 C CA . SER C 1 33 ? 18.019 36.285 66.156 1.00 71.46 1062 SER C CA 1
ATOM 3094 C C . SER C 1 33 ? 16.874 35.620 66.905 1.00 72.78 1062 SER C C 1
ATOM 3095 O O . SER C 1 33 ? 16.289 36.211 67.816 1.00 72.80 1062 SER C O 1
ATOM 3098 N N . GLU C 1 34 ? 16.566 34.385 66.523 1.00 74.03 1063 GLU C N 1
ATOM 3099 C CA . GLU C 1 34 ? 15.488 33.633 67.152 1.00 75.11 1063 GLU C CA 1
ATOM 3100 C C . GLU C 1 34 ? 15.517 33.740 68.673 1.00 74.77 1063 GLU C C 1
ATOM 3101 O O . GLU C 1 34 ? 14.471 33.833 69.314 1.00 74.71 1063 GLU C O 1
ATOM 3107 N N . GLU C 1 35 ? 16.714 33.729 69.249 1.00 74.54 1064 GLU C N 1
ATOM 3108 C CA . GLU C 1 35 ? 16.845 33.820 70.696 1.00 74.74 1064 GLU C CA 1
ATOM 3109 C C . GLU C 1 35 ? 16.434 35.195 71.206 1.00 73.91 1064 GLU C C 1
ATOM 3110 O O . GLU C 1 35 ? 15.732 35.306 72.212 1.00 74.11 1064 GLU C O 1
ATOM 3116 N N . GLU C 1 36 ? 16.879 36.242 70.518 1.00 72.71 1065 GLU C N 1
ATOM 3117 C CA . GLU C 1 36 ? 16.530 37.600 70.916 1.00 70.78 1065 GLU C CA 1
ATOM 3118 C C . GLU C 1 36 ? 15.022 37.795 70.822 1.00 68.82 1065 GLU C C 1
ATOM 3119 O O . GLU C 1 36 ? 14.407 38.375 71.717 1.00 68.47 1065 GLU C O 1
ATOM 3125 N N . CYS C 1 37 ? 14.431 37.302 69.736 1.00 66.10 1066 CYS C N 1
ATOM 3126 C CA . CYS C 1 37 ? 12.992 37.415 69.535 1.00 64.42 1066 CYS C CA 1
ATOM 3127 C C . CYS C 1 37 ? 12.229 36.895 70.748 1.00 63.82 1066 CYS C C 1
ATOM 3128 O O . CYS C 1 37 ? 11.319 37.558 71.245 1.00 62.85 1066 CYS C O 1
ATOM 3131 N N . LYS C 1 38 ? 12.609 35.710 71.220 1.00 63.63 1067 LYS C N 1
ATOM 3132 C CA . LYS C 1 38 ? 11.961 35.091 72.373 1.00 62.81 1067 LYS C CA 1
ATOM 3133 C C . LYS C 1 38 ? 11.848 36.063 73.543 1.00 62.04 1067 LYS C C 1
ATOM 3134 O O . LYS C 1 38 ? 10.924 35.972 74.354 1.00 62.06 1067 LYS C O 1
ATOM 3140 N N . GLN C 1 39 ? 12.790 36.995 73.626 1.00 60.64 1068 GLN C N 1
ATOM 3141 C CA . GLN C 1 39 ? 12.796 37.972 74.704 1.00 59.13 1068 GLN C CA 1
ATOM 3142 C C . GLN C 1 39 ? 11.641 38.965 74.644 1.00 57.06 1068 GLN C C 1
ATOM 3143 O O . GLN C 1 39 ? 11.226 39.498 75.674 1.00 56.80 1068 GLN C O 1
ATOM 3149 N N . TYR C 1 40 ? 11.122 39.214 73.445 1.00 54.04 1069 TYR C N 1
ATOM 3150 C CA . TYR C 1 40 ? 10.025 40.163 73.284 1.00 52.29 1069 TYR C CA 1
ATOM 3151 C C . TYR C 1 40 ? 8.635 39.578 73.505 1.00 51.43 1069 TYR C C 1
ATOM 3152 O O . TYR C 1 40 ? 7.637 40.280 73.357 1.00 50.55 1069 TYR C O 1
ATOM 3161 N N . LYS C 1 41 ? 8.564 38.301 73.863 1.00 50.22 1070 LYS C N 1
ATOM 3162 C CA . LYS C 1 41 ? 7.277 37.661 74.095 1.00 49.33 1070 LYS C CA 1
ATOM 3163 C C . LYS C 1 41 ? 6.503 38.345 75.220 1.00 47.62 1070 LYS C C 1
ATOM 3164 O O . LYS C 1 41 ? 5.305 38.606 75.091 1.00 47.91 1070 LYS C O 1
ATOM 3170 N N . ALA C 1 42 ? 7.187 38.641 76.319 1.00 44.20 1071 ALA C N 1
ATOM 3171 C CA . ALA C 1 42 ? 6.539 39.295 77.451 1.00 42.61 1071 ALA C CA 1
ATOM 3172 C C . ALA C 1 42 ? 5.952 40.650 77.061 1.00 40.97 1071 ALA C C 1
ATOM 3173 O O . ALA C 1 42 ? 4.818 40.967 77.421 1.00 39.96 1071 ALA C O 1
ATOM 3175 N N . VAL C 1 43 ? 6.722 41.448 76.325 1.00 39.16 1072 VAL C N 1
ATOM 3176 C CA . VAL C 1 43 ? 6.247 42.762 75.909 1.00 37.42 1072 VAL C CA 1
ATOM 3177 C C . VAL C 1 43 ? 5.108 42.623 74.900 1.00 34.85 1072 VAL C C 1
ATOM 3178 O O . VAL C 1 43 ? 4.184 43.437 74.877 1.00 34.39 1072 VAL C O 1
ATOM 3182 N N . VAL C 1 44 ? 5.165 41.585 74.073 1.00 32.28 1073 VAL C N 1
ATOM 3183 C CA . VAL C 1 44 ? 4.106 41.356 73.103 1.00 31.57 1073 VAL C CA 1
ATOM 3184 C C . VAL C 1 44 ? 2.787 41.131 73.846 1.00 33.63 1073 VAL C C 1
ATOM 3185 O O . VAL C 1 44 ? 1.767 41.750 73.518 1.00 33.96 1073 VAL C O 1
ATOM 3189 N N . TYR C 1 45 ? 2.810 40.247 74.847 1.00 33.31 1074 TYR C N 1
ATOM 3190 C CA . TYR C 1 45 ? 1.606 39.952 75.618 1.00 33.69 1074 TYR C CA 1
ATOM 3191 C C . TYR C 1 45 ? 1.170 41.165 76.418 1.00 33.48 1074 TYR C C 1
ATOM 3192 O O . TYR C 1 45 ? -0.021 41.468 76.510 1.00 32.05 1074 TYR C O 1
ATOM 3201 N N . SER C 1 46 ? 2.138 41.862 76.997 1.00 32.68 1075 SER C N 1
ATOM 3202 C CA . SER C 1 46 ? 1.830 43.050 77.772 1.00 33.62 1075 SER C CA 1
ATOM 3203 C C . SER C 1 46 ? 1.181 44.095 76.864 1.00 31.75 1075 SER C C 1
ATOM 3204 O O . SER C 1 46 ? 0.163 44.692 77.223 1.00 31.24 1075 SER C O 1
ATOM 3207 N N . ASN C 1 47 ? 1.769 44.308 75.688 1.00 30.43 1076 ASN C N 1
ATOM 3208 C CA . ASN C 1 47 ? 1.237 45.271 74.717 1.00 30.39 1076 ASN C CA 1
ATOM 3209 C C . ASN C 1 47 ? -0.189 44.887 74.327 1.00 30.25 1076 ASN C C 1
ATOM 3210 O O . ASN C 1 47 ? -1.078 45.736 74.249 1.00 30.03 1076 ASN C O 1
ATOM 3215 N N . THR C 1 48 ? -0.401 43.599 74.082 1.00 30.88 1077 THR C N 1
ATOM 3216 C CA . THR C 1 48 ? -1.714 43.105 73.687 1.00 31.78 1077 THR C CA 1
ATOM 3217 C C . THR C 1 48 ? -2.770 43.343 74.765 1.00 31.98 1077 THR C C 1
ATOM 3218 O O . THR C 1 48 ? -3.890 43.777 74.472 1.00 32.33 1077 THR C O 1
ATOM 3222 N N . ILE C 1 49 ? -2.404 43.067 76.011 1.00 32.66 1078 ILE C N 1
ATOM 3223 C CA . ILE C 1 49 ? -3.307 43.257 77.139 1.00 31.30 1078 ILE C CA 1
ATOM 3224 C C . ILE C 1 49 ? -3.571 44.751 77.336 1.00 30.66 1078 ILE C C 1
ATOM 3225 O O . ILE C 1 49 ? -4.721 45.169 77.509 1.00 29.75 1078 ILE C O 1
ATOM 3230 N N . GLN C 1 50 ? -2.511 45.555 77.288 1.00 30.47 1079 GLN C N 1
ATOM 3231 C CA . GLN C 1 50 ? -2.646 47.004 77.450 1.00 30.37 1079 GLN C CA 1
ATOM 3232 C C . GLN C 1 50 ? -3.567 47.552 76.365 1.00 30.09 1079 GLN C C 1
ATOM 3233 O O . GLN C 1 50 ? -4.317 48.506 76.597 1.00 29.71 1079 GLN C O 1
ATOM 3239 N N . SER C 1 51 ? -3.517 46.943 75.183 1.00 28.33 1080 SER C N 1
ATOM 3240 C CA . SER C 1 51 ? -4.344 47.400 74.069 1.00 27.83 1080 SER C CA 1
ATOM 3241 C C . SER C 1 51 ? -5.826 47.144 74.299 1.00 26.83 1080 SER C C 1
ATOM 3242 O O . SER C 1 51 ? -6.634 48.067 74.243 1.00 24.86 1080 SER C O 1
ATOM 3245 N N . ILE C 1 52 ? -6.184 45.890 74.553 1.00 27.38 1081 ILE C N 1
ATOM 3246 C CA . ILE C 1 52 ? -7.583 45.555 74.780 1.00 28.22 1081 ILE C CA 1
ATOM 3247 C C . ILE C 1 52 ? -8.113 46.330 75.987 1.00 26.76 1081 ILE C C 1
ATOM 3248 O O . ILE C 1 52 ? -9.272 46.739 76.011 1.00 26.19 1081 ILE C O 1
ATOM 3253 N N . ILE C 1 53 ? -7.255 46.552 76.977 1.00 27.30 1082 ILE C N 1
ATOM 3254 C CA . ILE C 1 53 ? -7.654 47.299 78.168 1.00 28.60 1082 ILE C CA 1
ATOM 3255 C C . ILE C 1 53 ? -7.965 48.759 77.820 1.00 30.82 1082 ILE C C 1
ATOM 3256 O O . ILE C 1 53 ? -8.958 49.324 78.292 1.00 30.98 1082 ILE C O 1
ATOM 3261 N N . ALA C 1 54 ? -7.119 49.370 76.993 1.00 30.01 1083 ALA C N 1
ATOM 3262 C CA . ALA C 1 54 ? -7.338 50.756 76.592 1.00 30.60 1083 ALA C CA 1
ATOM 3263 C C . ALA C 1 54 ? -8.708 50.887 75.913 1.00 30.66 1083 ALA C C 1
ATOM 3264 O O . ALA C 1 54 ? -9.441 51.846 76.154 1.00 32.51 1083 ALA C O 1
ATOM 3266 N N . ILE C 1 55 ? -9.057 49.920 75.069 1.00 29.56 1084 ILE C N 1
ATOM 3267 C CA . ILE C 1 55 ? -10.351 49.947 74.393 1.00 30.29 1084 ILE C CA 1
ATOM 3268 C C . ILE C 1 55 ? -11.483 49.795 75.421 1.00 32.96 1084 ILE C C 1
ATOM 3269 O O . ILE C 1 55 ? -12.507 50.477 75.333 1.00 35.55 1084 ILE C O 1
ATOM 3274 N N . ILE C 1 56 ? -11.294 48.905 76.394 1.00 34.91 1085 ILE C N 1
ATOM 3275 C CA . ILE C 1 56 ? -12.300 48.685 77.433 1.00 36.14 1085 ILE C CA 1
ATOM 3276 C C . ILE C 1 56 ? -12.538 49.968 78.229 1.00 36.46 1085 ILE C C 1
ATOM 3277 O O . ILE C 1 56 ? -13.684 50.343 78.471 1.00 36.18 1085 ILE C O 1
ATOM 3282 N N . ARG C 1 57 ? -11.456 50.628 78.641 1.00 36.74 1086 ARG C N 1
ATOM 3283 C CA . ARG C 1 57 ? -11.562 51.874 79.396 1.00 37.33 1086 ARG C CA 1
ATOM 3284 C C . ARG C 1 57 ? -12.278 52.959 78.600 1.00 38.06 1086 ARG C C 1
ATOM 3285 O O . ARG C 1 57 ? -12.981 53.793 79.169 1.00 39.39 1086 ARG C O 1
ATOM 3293 N N . ALA C 1 58 ? -12.100 52.951 77.283 1.00 37.14 1087 ALA C N 1
ATOM 3294 C CA . ALA C 1 58 ? -12.744 53.952 76.436 1.00 37.78 1087 ALA C CA 1
ATOM 3295 C C . ALA C 1 58 ? -14.255 53.729 76.354 1.00 38.33 1087 ALA C C 1
ATOM 3296 O O . ALA C 1 58 ? -15.020 54.681 76.190 1.00 37.05 1087 ALA C O 1
ATOM 3298 N N . MET C 1 59 ? -14.679 52.472 76.455 1.00 39.19 1088 MET C N 1
ATOM 3299 C CA . MET C 1 59 ? -16.101 52.150 76.398 1.00 41.11 1088 MET C CA 1
ATOM 3300 C C . MET C 1 59 ? -16.813 52.814 77.569 1.00 41.65 1088 MET C C 1
ATOM 3301 O O . MET C 1 59 ? -17.945 53.276 77.438 1.00 42.14 1088 MET C O 1
ATOM 3306 N N . GLY C 1 60 ? -16.135 52.864 78.711 1.00 42.37 1089 GLY C N 1
ATOM 3307 C CA . GLY C 1 60 ? -16.717 53.482 79.885 1.00 44.75 1089 GLY C CA 1
ATOM 3308 C C . GLY C 1 60 ? -16.870 54.982 79.711 1.00 46.97 1089 GLY C C 1
ATOM 3309 O O . GLY C 1 60 ? -17.931 55.546 79.990 1.00 48.16 1089 GLY C O 1
ATOM 3310 N N . ARG C 1 61 ? -15.808 55.629 79.242 1.00 47.11 1090 ARG C N 1
ATOM 3311 C CA . ARG C 1 61 ? -15.822 57.068 79.035 1.00 47.86 1090 ARG C CA 1
ATOM 3312 C C . ARG C 1 61 ? -16.738 57.500 77.895 1.00 47.88 1090 ARG C C 1
ATOM 3313 O O . ARG C 1 61 ? -17.398 58.533 77.991 1.00 48.99 1090 ARG C O 1
ATOM 3321 N N . LEU C 1 62 ? -16.781 56.719 76.820 1.00 47.43 1091 LEU C N 1
ATOM 3322 C CA . LEU C 1 62 ? -17.629 57.053 75.678 1.00 47.02 1091 LEU C CA 1
ATOM 3323 C C . LEU C 1 62 ? -19.047 56.510 75.843 1.00 48.03 1091 LEU C C 1
ATOM 3324 O O . LEU C 1 62 ? -19.900 56.708 74.975 1.00 47.75 1091 LEU C O 1
ATOM 3329 N N . LYS C 1 63 ? -19.291 55.823 76.956 1.00 49.51 1092 LYS C N 1
ATOM 3330 C CA . LYS C 1 63 ? -20.602 55.242 77.240 1.00 50.55 1092 LYS C CA 1
ATOM 3331 C C . LYS C 1 63 ? -21.058 54.277 76.142 1.00 50.25 1092 LYS C C 1
ATOM 3332 O O . LYS C 1 63 ? -22.132 54.441 75.557 1.00 50.08 1092 LYS C O 1
ATOM 3338 N N . ILE C 1 64 ? -20.236 53.271 75.862 1.00 49.27 1093 ILE C N 1
ATOM 3339 C CA . ILE C 1 64 ? -20.573 52.282 74.845 1.00 48.48 1093 ILE C CA 1
ATOM 3340 C C . ILE C 1 64 ? -20.883 50.949 75.515 1.00 48.24 1093 ILE C C 1
ATOM 3341 O O . ILE C 1 64 ? -20.095 50.444 76.312 1.00 47.00 1093 ILE C O 1
ATOM 3346 N N . ASP C 1 65 ? -22.049 50.396 75.195 1.00 49.44 1094 ASP C N 1
ATOM 3347 C CA . ASP C 1 65 ? -22.475 49.121 75.759 1.00 49.81 1094 ASP C CA 1
ATOM 3348 C C . ASP C 1 65 ? -21.937 47.945 74.962 1.00 48.39 1094 ASP C C 1
ATOM 3349 O O . ASP C 1 65 ? -21.729 48.044 73.748 1.00 47.17 1094 ASP C O 1
ATOM 3354 N N . PHE C 1 66 ? -21.718 46.831 75.655 1.00 47.32 1095 PHE C N 1
ATOM 3355 C CA . PHE C 1 66 ? -21.233 45.609 75.027 1.00 46.27 1095 PHE C CA 1
ATOM 3356 C C . PHE C 1 66 ? -22.326 45.053 74.116 1.00 47.38 1095 PHE C C 1
ATOM 3357 O O . PHE C 1 66 ? -23.512 45.211 74.393 1.00 46.52 1095 PHE C O 1
ATOM 3365 N N . GLY C 1 67 ? -21.924 44.408 73.028 1.00 48.90 1096 GLY C N 1
ATOM 3366 C CA . GLY C 1 67 ? -22.900 43.827 72.125 1.00 51.93 1096 GLY C CA 1
ATOM 3367 C C . GLY C 1 67 ? -23.599 42.669 72.818 1.00 53.62 1096 GLY C C 1
ATOM 3368 O O . GLY C 1 67 ? -24.725 42.310 72.473 1.00 53.47 1096 GLY C O 1
ATOM 3369 N N . ASP C 1 68 ? -22.914 42.084 73.798 1.00 54.45 1097 ASP C N 1
ATOM 3370 C CA . ASP C 1 68 ? -23.438 40.968 74.579 1.00 54.97 1097 ASP C CA 1
ATOM 3371 C C . ASP C 1 68 ? -23.207 41.234 76.058 1.00 54.45 1097 ASP C C 1
ATOM 3372 O O . ASP C 1 68 ? -22.065 41.341 76.505 1.00 53.62 1097 ASP C O 1
ATOM 3377 N N . SER C 1 69 ? -24.296 41.328 76.812 1.00 53.99 1098 SER C N 1
ATOM 3378 C CA . SER C 1 69 ? -24.231 41.586 78.247 1.00 53.31 1098 SER C CA 1
ATOM 3379 C C . SER C 1 69 ? -23.253 40.668 78.985 1.00 51.71 1098 SER C C 1
ATOM 3380 O O . SER C 1 69 ? -22.752 41.014 80.058 1.00 50.72 1098 SER C O 1
ATOM 3383 N N . ALA C 1 70 ? -22.985 39.498 78.416 1.00 50.31 1099 ALA C N 1
ATOM 3384 C CA . ALA C 1 70 ? -22.072 38.547 79.041 1.00 50.14 1099 ALA C CA 1
ATOM 3385 C C . ALA C 1 70 ? -20.617 39.022 78.978 1.00 49.97 1099 ALA C C 1
ATOM 3386 O O . ALA C 1 70 ? -19.794 38.635 79.806 1.00 49.93 1099 ALA C O 1
ATOM 3388 N N . ARG C 1 71 ? -20.308 39.869 78.001 1.00 49.88 1100 ARG C N 1
ATOM 3389 C CA . ARG C 1 71 ? -18.951 40.386 77.832 1.00 49.52 1100 ARG C CA 1
ATOM 3390 C C . ARG C 1 71 ? -18.469 41.211 79.027 1.00 48.51 1100 ARG C C 1
ATOM 3391 O O . ARG C 1 71 ? -17.266 41.375 79.227 1.00 47.83 1100 ARG C O 1
ATOM 3399 N N . ALA C 1 72 ? -19.405 41.727 79.818 1.00 47.57 1101 ALA C N 1
ATOM 3400 C CA . ALA C 1 72 ? -19.051 42.525 80.986 1.00 46.71 1101 ALA C CA 1
ATOM 3401 C C . ALA C 1 72 ? -18.294 41.683 82.017 1.00 46.73 1101 ALA C C 1
ATOM 3402 O O . ALA C 1 72 ? -17.354 42.166 82.651 1.00 45.39 1101 ALA C O 1
ATOM 3404 N N . ASP C 1 73 ? -18.703 40.427 82.185 1.00 46.95 1102 ASP C N 1
ATOM 3405 C CA . ASP C 1 73 ? -18.030 39.537 83.129 1.00 46.68 1102 ASP C CA 1
ATOM 3406 C C . ASP C 1 73 ? -16.612 39.284 82.630 1.00 45.39 1102 ASP C C 1
ATOM 3407 O O . ASP C 1 73 ? -15.658 39.283 83.407 1.00 43.61 1102 ASP C O 1
ATOM 3412 N N . ASP C 1 74 ? -16.484 39.067 81.325 1.00 44.69 1103 ASP C N 1
ATOM 3413 C CA . ASP C 1 74 ? -15.179 38.827 80.725 1.00 45.44 1103 ASP C CA 1
ATOM 3414 C C . ASP C 1 74 ? -14.269 40.034 80.958 1.00 44.33 1103 ASP C C 1
ATOM 3415 O O . ASP C 1 74 ? -13.100 39.884 81.313 1.00 44.01 1103 ASP C O 1
ATOM 3420 N N . ALA C 1 75 ? -14.819 41.230 80.767 1.00 44.25 1104 ALA C N 1
ATOM 3421 C CA . ALA C 1 75 ? -14.060 42.462 80.950 1.00 44.45 1104 ALA C CA 1
ATOM 3422 C C . ALA C 1 75 ? -13.496 42.566 82.363 1.00 45.03 1104 ALA C C 1
ATOM 3423 O O . ALA C 1 75 ? -12.317 42.883 82.545 1.00 44.96 1104 ALA C O 1
ATOM 3425 N N . ARG C 1 76 ? -14.336 42.308 83.363 1.00 45.70 1105 ARG C N 1
ATOM 3426 C CA . ARG C 1 76 ? -13.885 42.363 84.751 1.00 46.21 1105 ARG C CA 1
ATOM 3427 C C . ARG C 1 76 ? -12.838 41.284 84.964 1.00 44.59 1105 ARG C C 1
ATOM 3428 O O . ARG C 1 76 ? -11.817 41.509 85.613 1.00 44.23 1105 ARG C O 1
ATOM 3436 N N . GLN C 1 77 ? -13.096 40.108 84.402 1.00 45.47 1106 GLN C N 1
ATOM 3437 C CA . GLN C 1 77 ? -12.176 38.986 84.528 1.00 46.21 1106 GLN C CA 1
ATOM 3438 C C . GLN C 1 77 ? -10.798 39.324 83.940 1.00 46.98 1106 GLN C C 1
ATOM 3439 O O . GLN C 1 77 ? -9.765 38.976 84.527 1.00 47.10 1106 GLN C O 1
ATOM 3445 N N . LEU C 1 78 ? -10.789 40.007 82.793 1.00 45.49 1107 LEU C N 1
ATOM 3446 C CA . LEU C 1 78 ? -9.543 40.395 82.128 1.00 44.63 1107 LEU C CA 1
ATOM 3447 C C . LEU C 1 78 ? -8.548 40.990 83.109 1.00 44.52 1107 LEU C C 1
ATOM 3448 O O . LEU C 1 78 ? -7.402 40.546 83.192 1.00 44.20 1107 LEU C O 1
ATOM 3453 N N . PHE C 1 79 ? -8.995 42.000 83.847 1.00 45.60 1108 PHE C N 1
ATOM 3454 C CA . PHE C 1 79 ? -8.155 42.673 84.828 1.00 46.94 1108 PHE C CA 1
ATOM 3455 C C . PHE C 1 79 ? -7.621 41.726 85.893 1.00 48.63 1108 PHE C C 1
ATOM 3456 O O . PHE C 1 79 ? -6.493 41.893 86.361 1.00 49.30 1108 PHE C O 1
ATOM 3464 N N . VAL C 1 80 ? -8.420 40.734 86.278 1.00 49.36 1109 VAL C N 1
ATOM 3465 C CA . VAL C 1 80 ? -7.973 39.771 87.278 1.00 50.92 1109 VAL C CA 1
ATOM 3466 C C . VAL C 1 80 ? -6.903 38.867 86.673 1.00 51.35 1109 VAL C C 1
ATOM 3467 O O . VAL C 1 80 ? -5.811 38.740 87.224 1.00 50.37 1109 VAL C O 1
ATOM 3471 N N . LEU C 1 81 ? -7.222 38.245 85.539 1.00 52.37 1110 LEU C N 1
ATOM 3472 C CA . LEU C 1 81 ? -6.280 37.360 84.860 1.00 53.88 1110 LEU C CA 1
ATOM 3473 C C . LEU C 1 81 ? -4.975 38.088 84.540 1.00 55.34 1110 LEU C C 1
ATOM 3474 O O . LEU C 1 81 ? -3.891 37.589 84.840 1.00 55.09 1110 LEU C O 1
ATOM 3479 N N . ALA C 1 82 ? -5.083 39.268 83.935 1.00 56.90 1111 ALA C N 1
ATOM 3480 C CA . ALA C 1 82 ? -3.906 40.058 83.584 1.00 59.40 1111 ALA C CA 1
ATOM 3481 C C . ALA C 1 82 ? -3.043 40.311 84.815 1.00 60.84 1111 ALA C C 1
ATOM 3482 O O . ALA C 1 82 ? -1.817 40.213 84.759 1.00 61.20 1111 ALA C O 1
ATOM 3484 N N . GLY C 1 83 ? -3.690 40.636 85.929 1.00 62.37 1112 GLY C N 1
ATOM 3485 C CA . GLY C 1 83 ? -2.958 40.896 87.153 1.00 64.26 1112 GLY C CA 1
ATOM 3486 C C . GLY C 1 83 ? -2.398 39.639 87.792 1.00 65.36 1112 GLY C C 1
ATOM 3487 O O . GLY C 1 83 ? -1.585 39.718 88.711 1.00 65.90 1112 GLY C O 1
ATOM 3488 N N . ALA C 1 84 ? -2.826 38.479 87.302 1.00 66.45 1113 ALA C N 1
ATOM 3489 C CA . ALA C 1 84 ? -2.371 37.199 87.841 1.00 67.08 1113 ALA C CA 1
ATOM 3490 C C . ALA C 1 84 ? -1.501 36.443 86.844 1.00 67.21 1113 ALA C C 1
ATOM 3491 O O . ALA C 1 84 ? -0.880 35.435 87.187 1.00 67.04 1113 ALA C O 1
ATOM 3493 N N . ALA C 1 85 ? -1.463 36.932 85.609 1.00 67.31 1114 ALA C N 1
ATOM 3494 C CA . ALA C 1 85 ? -0.673 36.300 84.561 1.00 67.12 1114 ALA C CA 1
ATOM 3495 C C . ALA C 1 85 ? 0.813 36.317 84.905 1.00 67.10 1114 ALA C C 1
ATOM 3496 O O . ALA C 1 85 ? 1.249 37.043 85.801 1.00 66.21 1114 ALA C O 1
ATOM 3498 N N . GLU C 1 86 ? 1.583 35.506 84.188 1.00 67.19 1115 GLU C N 1
ATOM 3499 C CA . GLU C 1 86 ? 3.021 35.430 84.394 1.00 66.91 1115 GLU C CA 1
ATOM 3500 C C . GLU C 1 86 ? 3.690 35.835 83.084 1.00 65.39 1115 GLU C C 1
ATOM 3501 O O . GLU C 1 86 ? 3.487 35.199 82.049 1.00 64.78 1115 GLU C O 1
ATOM 3507 N N . GLU C 1 87 ? 4.478 36.906 83.139 1.00 64.07 1116 GLU C N 1
ATOM 3508 C CA . GLU C 1 87 ? 5.159 37.433 81.962 1.00 62.55 1116 GLU C CA 1
ATOM 3509 C C . GLU C 1 87 ? 5.832 36.394 81.078 1.00 60.38 1116 GLU C C 1
ATOM 3510 O O . GLU C 1 87 ? 6.497 35.477 81.557 1.00 59.06 1116 GLU C O 1
ATOM 3516 N N . GLY C 1 88 ? 5.648 36.556 79.772 1.00 58.24 1117 GLY C N 1
ATOM 3517 C CA . GLY C 1 88 ? 6.228 35.628 78.824 1.00 55.99 1117 GLY C CA 1
ATOM 3518 C C . GLY C 1 88 ? 5.329 34.430 78.597 1.00 54.69 1117 GLY C C 1
ATOM 3519 O O . GLY C 1 88 ? 5.700 33.501 77.886 1.00 55.07 1117 GLY C O 1
ATOM 3520 N N . PHE C 1 89 ? 4.142 34.449 79.195 1.00 53.59 1118 PHE C N 1
ATOM 3521 C CA . PHE C 1 89 ? 3.205 33.343 79.049 1.00 52.93 1118 PHE C CA 1
ATOM 3522 C C . PHE C 1 89 ? 1.750 33.771 79.201 1.00 52.04 1118 PHE C C 1
ATOM 3523 O O . PHE C 1 89 ? 1.391 34.479 80.143 1.00 52.23 1118 PHE C O 1
ATOM 3531 N N . MET C 1 90 ? 0.916 33.325 78.269 1.00 50.42 1119 MET C N 1
ATOM 3532 C CA . MET C 1 90 ? -0.508 33.641 78.299 1.00 49.99 1119 MET C CA 1
ATOM 3533 C C . MET C 1 90 ? -1.306 32.343 78.459 1.00 48.80 1119 MET C C 1
ATOM 3534 O O . MET C 1 90 ? -1.196 31.429 77.638 1.00 47.43 1119 MET C O 1
ATOM 3539 N N . THR C 1 91 ? -2.104 32.269 79.520 1.00 48.47 1120 THR C N 1
ATOM 3540 C CA . THR C 1 91 ? -2.902 31.079 79.797 1.00 48.51 1120 THR C CA 1
ATOM 3541 C C . THR C 1 91 ? -4.009 30.900 78.770 1.00 48.13 1120 THR C C 1
ATOM 3542 O O . THR C 1 91 ? -4.510 31.872 78.206 1.00 49.37 1120 THR C O 1
ATOM 3546 N N . ALA C 1 92 ? -4.388 29.653 78.522 1.00 47.87 1121 ALA C N 1
ATOM 3547 C CA . ALA C 1 92 ? -5.437 29.365 77.554 1.00 46.58 1121 ALA C CA 1
ATOM 3548 C C . ALA C 1 92 ? -6.692 30.173 77.867 1.00 46.21 1121 ALA C C 1
ATOM 3549 O O . ALA C 1 92 ? -7.359 30.669 76.963 1.00 45.52 1121 ALA C O 1
ATOM 3551 N N . GLU C 1 93 ? -7.007 30.320 79.149 1.00 45.93 1122 GLU C N 1
ATOM 3552 C CA . GLU C 1 93 ? -8.199 31.067 79.531 1.00 46.59 1122 GLU C CA 1
ATOM 3553 C C . GLU C 1 93 ? -8.097 32.564 79.242 1.00 45.44 1122 GLU C C 1
ATOM 3554 O O . GLU C 1 93 ? -9.080 33.186 78.831 1.00 44.57 1122 GLU C O 1
ATOM 3560 N N . LEU C 1 94 ? -6.920 33.146 79.463 1.00 43.45 1123 LEU C N 1
ATOM 3561 C CA . LEU C 1 94 ? -6.733 34.568 79.201 1.00 41.67 1123 LEU C CA 1
ATOM 3562 C C . LEU C 1 94 ? -6.908 34.836 77.709 1.00 40.78 1123 LEU C C 1
ATOM 3563 O O . LEU C 1 94 ? -7.584 35.786 77.312 1.00 41.68 1123 LEU C O 1
ATOM 3568 N N . ALA C 1 95 ? -6.303 33.989 76.884 1.00 39.23 1124 ALA C N 1
ATOM 3569 C CA . ALA C 1 95 ? -6.414 34.143 75.442 1.00 38.90 1124 ALA C CA 1
ATOM 3570 C C . ALA C 1 95 ? -7.891 34.158 75.039 1.00 39.10 1124 ALA C C 1
ATOM 3571 O O . ALA C 1 95 ? -8.324 35.009 74.259 1.00 38.70 1124 ALA C O 1
ATOM 3573 N N . GLY C 1 96 ? -8.660 33.216 75.584 1.00 38.42 1125 GLY C N 1
ATOM 3574 C CA . GLY C 1 96 ? -10.077 33.130 75.269 1.00 36.70 1125 GLY C CA 1
ATOM 3575 C C . GLY C 1 96 ? -10.862 34.360 75.678 1.00 36.88 1125 GLY C C 1
ATOM 3576 O O . GLY C 1 96 ? -11.726 34.834 74.935 1.00 38.49 1125 GLY C O 1
ATOM 3577 N N . VAL C 1 97 ? -10.569 34.875 76.867 1.00 35.68 1126 VAL C N 1
ATOM 3578 C CA . VAL C 1 97 ? -11.239 36.064 77.373 1.00 34.74 1126 VAL C CA 1
ATOM 3579 C C . VAL C 1 97 ? -10.960 37.260 76.453 1.00 34.77 1126 VAL C C 1
ATOM 3580 O O . VAL C 1 97 ? -11.872 37.985 76.069 1.00 33.93 1126 VAL C O 1
ATOM 3584 N N . ILE C 1 98 ? -9.696 37.460 76.099 1.00 35.05 1127 ILE C N 1
ATOM 3585 C CA . ILE C 1 98 ? -9.338 38.562 75.218 1.00 33.93 1127 ILE C CA 1
ATOM 3586 C C . ILE C 1 98 ? -10.066 38.403 73.885 1.00 33.99 1127 ILE C C 1
ATOM 3587 O O . ILE C 1 98 ? -10.590 39.372 73.336 1.00 32.29 1127 ILE C O 1
ATOM 3592 N N . LYS C 1 99 ? -10.106 37.169 73.390 1.00 34.32 1128 LYS C N 1
ATOM 3593 C CA . LYS C 1 99 ? -10.745 36.852 72.118 1.00 36.46 1128 LYS C CA 1
ATOM 3594 C C . LYS C 1 99 ? -12.232 37.224 72.111 1.00 36.90 1128 LYS C C 1
ATOM 3595 O O . LYS C 1 99 ? -12.716 37.866 71.177 1.00 36.76 1128 LYS C O 1
ATOM 3601 N N . ARG C 1 100 ? -12.956 36.831 73.152 1.00 37.27 1129 ARG C N 1
ATOM 3602 C CA . ARG C 1 100 ? -14.381 37.144 73.223 1.00 37.23 1129 ARG C CA 1
ATOM 3603 C C . ARG C 1 100 ? -14.616 38.646 73.197 1.00 36.02 1129 ARG C C 1
ATOM 3604 O O . ARG C 1 100 ? -15.526 39.129 72.520 1.00 34.82 1129 ARG C O 1
ATOM 3612 N N . LEU C 1 101 ? -13.801 39.377 73.951 1.00 34.96 1130 LEU C N 1
ATOM 3613 C CA . LEU C 1 101 ? -13.926 40.829 74.022 1.00 35.16 1130 LEU C CA 1
ATOM 3614 C C . LEU C 1 101 ? -13.654 41.473 72.663 1.00 35.25 1130 LEU C C 1
ATOM 3615 O O . LEU C 1 101 ? -14.471 42.245 72.163 1.00 36.23 1130 LEU C O 1
ATOM 3620 N N . TRP C 1 102 ? -12.519 41.130 72.061 1.00 34.38 1131 TRP C N 1
ATOM 3621 C CA . TRP C 1 102 ? -12.127 41.680 70.765 1.00 35.30 1131 TRP C CA 1
ATOM 3622 C C . TRP C 1 102 ? -13.154 41.393 69.677 1.00 36.86 1131 TRP C C 1
ATOM 3623 O O . TRP C 1 102 ? -13.313 42.184 68.747 1.00 37.90 1131 TRP C O 1
ATOM 3634 N N . LYS C 1 103 ? -13.853 40.268 69.798 1.00 38.42 1132 LYS C N 1
ATOM 3635 C CA . LYS C 1 103 ? -14.861 39.880 68.814 1.00 39.86 1132 LYS C CA 1
ATOM 3636 C C . LYS C 1 103 ? -16.200 40.580 69.038 1.00 39.21 1132 LYS C C 1
ATOM 3637 O O . LYS C 1 103 ? -16.980 40.755 68.102 1.00 39.21 1132 LYS C O 1
ATOM 3643 N N . ASP C 1 104 ? -16.457 40.978 70.279 1.00 38.87 1133 ASP C N 1
ATOM 3644 C CA . ASP C 1 104 ? -17.701 41.653 70.644 1.00 40.63 1133 ASP C CA 1
ATOM 3645 C C . ASP C 1 104 ? -18.026 42.859 69.753 1.00 42.59 1133 ASP C C 1
ATOM 3646 O O . ASP C 1 104 ? -17.153 43.674 69.447 1.00 42.14 1133 ASP C O 1
ATOM 3651 N N . SER C 1 105 ? -19.293 42.975 69.356 1.00 43.25 1134 SER C N 1
ATOM 3652 C CA . SER C 1 105 ? -19.740 44.065 68.494 1.00 43.24 1134 SER C CA 1
ATOM 3653 C C . SER C 1 105 ? -19.590 45.434 69.160 1.00 43.59 1134 SER C C 1
ATOM 3654 O O . SER C 1 105 ? -19.350 46.439 68.488 1.00 43.69 1134 SER C O 1
ATOM 3657 N N . GLY C 1 106 ? -19.741 45.473 70.479 1.00 42.61 1135 GLY C N 1
ATOM 3658 C CA . GLY C 1 106 ? -19.592 46.728 71.192 1.00 41.84 1135 GLY C CA 1
ATOM 3659 C C . GLY C 1 106 ? -18.131 47.152 71.214 1.00 41.30 1135 GLY C C 1
ATOM 3660 O O . GLY C 1 106 ? -17.780 48.251 70.773 1.00 41.36 1135 GLY C O 1
ATOM 3661 N N . VAL C 1 107 ? -17.277 46.274 71.730 1.00 39.50 1136 VAL C N 1
ATOM 3662 C CA . VAL C 1 107 ? -15.850 46.545 71.804 1.00 36.93 1136 VAL C CA 1
ATOM 3663 C C . VAL C 1 107 ? -15.340 47.023 70.447 1.00 36.22 1136 VAL C C 1
ATOM 3664 O O . VAL C 1 107 ? -14.527 47.941 70.369 1.00 34.16 1136 VAL C O 1
ATOM 3668 N N . GLN C 1 108 ? -15.824 46.398 69.381 1.00 36.03 1137 GLN C N 1
ATOM 3669 C CA . GLN C 1 108 ? -15.414 46.784 68.040 1.00 37.29 1137 GLN C CA 1
ATOM 3670 C C . GLN C 1 108 ? -15.948 48.174 67.691 1.00 37.40 1137 GLN C C 1
ATOM 3671 O O . GLN C 1 108 ? -15.306 48.922 66.959 1.00 39.44 1137 GLN C O 1
ATOM 3677 N N . ALA C 1 109 ? -17.120 48.518 68.214 1.00 36.53 1138 ALA C N 1
ATOM 3678 C CA . ALA C 1 109 ? -17.693 49.830 67.955 1.00 35.68 1138 ALA C CA 1
ATOM 3679 C C . ALA C 1 109 ? -16.755 50.865 68.564 1.00 35.29 1138 ALA C C 1
ATOM 3680 O O . ALA C 1 109 ? -16.483 51.906 67.969 1.00 35.60 1138 ALA C O 1
ATOM 3682 N N . CYS C 1 110 ? -16.268 50.569 69.763 1.00 33.46 1139 CYS C N 1
ATOM 3683 C CA . CYS C 1 110 ? -15.355 51.466 70.449 1.00 32.90 1139 CYS C CA 1
ATOM 3684 C C . CYS C 1 110 ? -14.019 51.516 69.711 1.00 31.59 1139 CYS C C 1
ATOM 3685 O O . CYS C 1 110 ? -13.399 52.574 69.613 1.00 30.03 1139 CYS C O 1
ATOM 3688 N N . PHE C 1 111 ? -13.584 50.367 69.197 1.00 30.02 1140 PHE C N 1
ATOM 3689 C CA . PHE C 1 111 ? -12.327 50.281 68.461 1.00 28.44 1140 PHE C CA 1
ATOM 3690 C C . PHE C 1 111 ? -12.365 51.162 67.218 1.00 28.76 1140 PHE C C 1
ATOM 3691 O O . PHE C 1 111 ? -11.372 51.800 66.874 1.00 28.46 1140 PHE C O 1
ATOM 3699 N N . ASN C 1 112 ? -13.510 51.183 66.545 1.00 28.27 1141 ASN C N 1
ATOM 3700 C CA . ASN C 1 112 ? -13.659 51.977 65.335 1.00 30.64 1141 ASN C CA 1
ATOM 3701 C C . ASN C 1 112 ? -13.831 53.467 65.635 1.00 30.11 1141 ASN C C 1
ATOM 3702 O O . ASN C 1 112 ? -13.969 54.277 64.725 1.00 28.78 1141 ASN C O 1
ATOM 3707 N N . ARG C 1 113 ? -13.839 53.814 66.917 1.00 29.05 1142 ARG C N 1
ATOM 3708 C CA . ARG C 1 113 ? -13.934 55.209 67.331 1.00 30.11 1142 ARG C CA 1
ATOM 3709 C C . ARG C 1 113 ? -12.655 55.542 68.113 1.00 29.61 1142 ARG C C 1
ATOM 3710 O O . ARG C 1 113 ? -12.640 56.450 68.949 1.00 26.66 1142 ARG C O 1
ATOM 3718 N N . SER C 1 114 ? -11.583 54.797 67.832 1.00 27.09 1143 SER C N 1
ATOM 3719 C CA . SER C 1 114 ? -10.313 55.006 68.519 1.00 26.22 1143 SER C CA 1
ATOM 3720 C C . SER C 1 114 ? -9.770 56.433 68.358 1.00 25.15 1143 SER C C 1
ATOM 3721 O O . SER C 1 114 ? -8.991 56.891 69.178 1.00 24.18 1143 SER C O 1
ATOM 3724 N N . ARG C 1 115 ? -10.179 57.139 67.308 1.00 26.06 1144 ARG C N 1
ATOM 3725 C CA . ARG C 1 115 ? -9.715 58.509 67.111 1.00 25.86 1144 ARG C CA 1
ATOM 3726 C C . ARG C 1 115 ? -10.167 59.435 68.256 1.00 27.23 1144 ARG C C 1
ATOM 3727 O O . ARG C 1 115 ? -9.624 60.523 68.428 1.00 25.90 1144 ARG C O 1
ATOM 3735 N N . GLU C 1 116 ? -11.148 58.990 69.038 1.00 28.06 1145 GLU C N 1
ATOM 3736 C CA . GLU C 1 116 ? -11.681 59.784 70.144 1.00 28.45 1145 GLU C CA 1
ATOM 3737 C C . GLU C 1 116 ? -10.895 59.650 71.448 1.00 29.92 1145 GLU C C 1
ATOM 3738 O O . GLU C 1 116 ? -11.150 60.367 72.420 1.00 32.58 1145 GLU C O 1
ATOM 3744 N N . TYR C 1 117 ? -9.947 58.723 71.473 1.00 28.84 1146 TYR C N 1
ATOM 3745 C CA . TYR C 1 117 ? -9.099 58.542 72.640 1.00 28.15 1146 TYR C CA 1
ATOM 3746 C C . TYR C 1 117 ? -7.698 58.204 72.141 1.00 27.44 1146 TYR C C 1
ATOM 3747 O O . TYR C 1 117 ? -7.347 58.546 71.012 1.00 25.53 1146 TYR C O 1
ATOM 3756 N N . GLN C 1 118 ? -6.895 57.542 72.963 1.00 26.77 1147 GLN C N 1
ATOM 3757 C CA . GLN C 1 118 ? -5.544 57.209 72.544 1.00 30.22 1147 GLN C CA 1
ATOM 3758 C C . GLN C 1 118 ? -5.266 55.715 72.526 1.00 29.40 1147 GLN C C 1
ATOM 3759 O O . GLN C 1 118 ? -5.085 55.087 73.567 1.00 27.46 1147 GLN C O 1
ATOM 3765 N N . LEU C 1 119 ? -5.243 55.148 71.324 1.00 27.88 1148 LEU C N 1
ATOM 3766 C CA . LEU C 1 119 ? -4.982 53.725 71.161 1.00 26.81 1148 LEU C CA 1
ATOM 3767 C C . LEU C 1 119 ? -3.749 53.556 70.284 1.00 25.50 1148 LEU C C 1
ATOM 3768 O O . LEU C 1 119 ? -3.682 54.104 69.183 1.00 25.87 1148 LEU C O 1
ATOM 3773 N N . ASN C 1 120 ? -2.770 52.808 70.781 1.00 25.04 1149 ASN C N 1
ATOM 3774 C CA . ASN C 1 120 ? -1.524 52.583 70.050 1.00 26.02 1149 ASN C CA 1
ATOM 3775 C C . ASN C 1 120 ? -1.790 51.843 68.739 1.00 27.50 1149 ASN C C 1
ATOM 3776 O O . ASN C 1 120 ? -2.697 51.010 68.652 1.00 26.01 1149 ASN C O 1
ATOM 3781 N N . ASP C 1 121 ? -0.983 52.144 67.727 1.00 27.31 1150 ASP C N 1
ATOM 3782 C CA . ASP C 1 121 ? -1.153 51.530 66.424 1.00 27.20 1150 ASP C CA 1
ATOM 3783 C C . ASP C 1 121 ? -0.635 50.106 66.253 1.00 27.21 1150 ASP C C 1
ATOM 3784 O O . ASP C 1 121 ? -0.456 49.636 65.127 1.00 29.54 1150 ASP C O 1
ATOM 3789 N N . SER C 1 122 ? -0.402 49.415 67.366 1.00 26.95 1151 SER C N 1
ATOM 3790 C CA . SER C 1 122 ? 0.036 48.018 67.317 1.00 27.29 1151 SER C CA 1
ATOM 3791 C C . SER C 1 122 ? -1.109 47.154 67.872 1.00 28.40 1151 SER C C 1
ATOM 3792 O O . SER C 1 122 ? -1.063 45.921 67.833 1.00 28.65 1151 SER C O 1
ATOM 3795 N N . ALA C 1 123 ? -2.149 47.822 68.365 1.00 27.31 1152 ALA C N 1
ATOM 3796 C CA . ALA C 1 123 ? -3.292 47.141 68.958 1.00 27.27 1152 ALA C CA 1
ATOM 3797 C C . ALA C 1 123 ? -3.963 46.114 68.052 1.00 27.06 1152 ALA C C 1
ATOM 3798 O O . ALA C 1 123 ? -3.994 44.931 68.385 1.00 25.78 1152 ALA C O 1
ATOM 3800 N N . ALA C 1 124 ? -4.498 46.547 66.913 1.00 25.10 1153 ALA C N 1
ATOM 3801 C CA . ALA C 1 124 ? -5.161 45.608 66.016 1.00 27.37 1153 ALA C CA 1
ATOM 3802 C C . ALA C 1 124 ? -4.185 44.554 65.487 1.00 28.85 1153 ALA C C 1
ATOM 3803 O O . ALA C 1 124 ? -4.551 43.397 65.288 1.00 30.86 1153 ALA C O 1
ATOM 3805 N N . TYR C 1 125 ? -2.941 44.960 65.264 1.00 29.22 1154 TYR C N 1
ATOM 3806 C CA . TYR C 1 125 ? -1.917 44.052 64.762 1.00 30.16 1154 TYR C CA 1
ATOM 3807 C C . TYR C 1 125 ? -1.835 42.777 65.615 1.00 30.43 1154 TYR C C 1
ATOM 3808 O O . TYR C 1 125 ? -1.866 41.668 65.092 1.00 30.53 1154 TYR C O 1
ATOM 3817 N N . TYR C 1 126 ? -1.726 42.942 66.928 1.00 28.37 1155 TYR C N 1
ATOM 3818 C CA . TYR C 1 126 ? -1.634 41.796 67.825 1.00 28.47 1155 TYR C CA 1
ATOM 3819 C C . TYR C 1 126 ? -2.978 41.126 68.071 1.00 29.07 1155 TYR C C 1
ATOM 3820 O O . TYR C 1 126 ? -3.101 39.901 67.955 1.00 28.68 1155 TYR C O 1
ATOM 3829 N N . LEU C 1 127 ? -3.986 41.922 68.410 1.00 26.68 1156 LEU C N 1
ATOM 3830 C CA . LEU C 1 127 ? -5.299 41.364 68.687 1.00 29.45 1156 LEU C CA 1
ATOM 3831 C C . LEU C 1 127 ? -5.869 40.491 67.568 1.00 30.28 1156 LEU C C 1
ATOM 3832 O O . LEU C 1 127 ? -6.510 39.485 67.851 1.00 33.17 1156 LEU C O 1
ATOM 3837 N N . ASN C 1 128 ? -5.637 40.853 66.308 1.00 32.42 1157 ASN C N 1
ATOM 3838 C CA . ASN C 1 128 ? -6.145 40.045 65.196 1.00 33.49 1157 ASN C CA 1
ATOM 3839 C C . ASN C 1 128 ? -5.292 38.796 64.962 1.00 34.32 1157 ASN C C 1
ATOM 3840 O O . ASN C 1 128 ? -5.693 37.893 64.228 1.00 35.62 1157 ASN C O 1
ATOM 3845 N N . ASP C 1 129 ? -4.112 38.760 65.574 1.00 33.85 1158 ASP C N 1
ATOM 3846 C CA . ASP C 1 129 ? -3.196 37.629 65.449 1.00 34.63 1158 ASP C CA 1
ATOM 3847 C C . ASP C 1 129 ? -3.172 36.820 66.753 1.00 36.38 1158 ASP C C 1
ATOM 3848 O O . ASP C 1 129 ? -2.225 36.077 67.004 1.00 36.87 1158 ASP C O 1
ATOM 3853 N N . LEU C 1 130 ? -4.196 36.970 67.585 1.00 37.85 1159 LEU C N 1
ATOM 3854 C CA . LEU C 1 130 ? -4.233 36.248 68.855 1.00 40.44 1159 LEU C CA 1
ATOM 3855 C C . LEU C 1 130 ? -3.953 34.752 68.708 1.00 40.67 1159 LEU C C 1
ATOM 3856 O O . LEU C 1 130 ? -3.097 34.206 69.410 1.00 41.57 1159 LEU C O 1
ATOM 3861 N N . ASP C 1 131 ? -4.666 34.090 67.801 1.00 40.14 1160 ASP C N 1
ATOM 3862 C CA . ASP C 1 131 ? -4.476 32.656 67.596 1.00 40.69 1160 ASP C CA 1
ATOM 3863 C C . ASP C 1 131 ? -3.006 32.259 67.539 1.00 41.32 1160 ASP C C 1
ATOM 3864 O O . ASP C 1 131 ? -2.599 31.282 68.167 1.00 41.93 1160 ASP C O 1
ATOM 3869 N N . ARG C 1 132 ? -2.212 33.029 66.802 1.00 41.22 1161 ARG C N 1
ATOM 3870 C CA . ARG C 1 132 ? -0.790 32.746 66.654 1.00 41.34 1161 ARG C CA 1
ATOM 3871 C C . ARG C 1 132 ? 0.080 33.061 67.870 1.00 42.46 1161 ARG C C 1
ATOM 3872 O O . ARG C 1 132 ? 0.849 32.212 68.319 1.00 43.30 1161 ARG C O 1
ATOM 3880 N N . ILE C 1 133 ? -0.036 34.272 68.407 1.00 43.30 1162 ILE C N 1
ATOM 3881 C CA . ILE C 1 133 ? 0.792 34.672 69.544 1.00 43.14 1162 ILE C CA 1
ATOM 3882 C C . ILE C 1 133 ? 0.398 34.066 70.884 1.00 43.96 1162 ILE C C 1
ATOM 3883 O O . ILE C 1 133 ? 1.236 33.941 71.777 1.00 44.07 1162 ILE C O 1
ATOM 3888 N N . ALA C 1 134 ? -0.867 33.687 71.029 1.00 44.62 1163 ALA C N 1
ATOM 3889 C CA . ALA C 1 134 ? -1.341 33.118 72.290 1.00 46.83 1163 ALA C CA 1
ATOM 3890 C C . ALA C 1 134 ? -0.875 31.683 72.561 1.00 47.70 1163 ALA C C 1
ATOM 3891 O O . ALA C 1 134 ? -0.908 31.224 73.704 1.00 47.60 1163 ALA C O 1
ATOM 3893 N N . GLN C 1 135 ? -0.441 30.975 71.523 1.00 48.83 1164 GLN C N 1
ATOM 3894 C CA . GLN C 1 135 ? 0.014 29.601 71.701 1.00 51.05 1164 GLN C CA 1
ATOM 3895 C C . GLN C 1 135 ? 1.276 29.527 72.562 1.00 52.59 1164 GLN C C 1
ATOM 3896 O O . GLN C 1 135 ? 2.167 30.369 72.455 1.00 52.75 1164 GLN C O 1
ATOM 3902 N N . PRO C 1 136 ? 1.356 28.512 73.440 1.00 53.23 1165 PRO C N 1
ATOM 3903 C CA . PRO C 1 136 ? 2.473 28.270 74.361 1.00 53.35 1165 PRO C CA 1
ATOM 3904 C C . PRO C 1 136 ? 3.870 28.209 73.742 1.00 53.83 1165 PRO C C 1
ATOM 3905 O O . PRO C 1 136 ? 4.861 28.506 74.409 1.00 53.08 1165 PRO C O 1
ATOM 3909 N N . ASN C 1 137 ? 3.948 27.825 72.475 1.00 54.06 1166 ASN C N 1
ATOM 3910 C CA . ASN C 1 137 ? 5.232 27.717 71.792 1.00 55.78 1166 ASN C CA 1
ATOM 3911 C C . ASN C 1 137 ? 5.519 28.936 70.914 1.00 55.80 1166 ASN C C 1
ATOM 3912 O O . ASN C 1 137 ? 6.375 28.886 70.027 1.00 55.81 1166 ASN C O 1
ATOM 3917 N N . TYR C 1 138 ? 4.806 30.028 71.180 1.00 54.51 1167 TYR C N 1
ATOM 3918 C CA . TYR C 1 138 ? 4.954 31.267 70.421 1.00 52.62 1167 TYR C CA 1
ATOM 3919 C C . TYR C 1 138 ? 6.356 31.868 70.433 1.00 51.85 1167 TYR C C 1
ATOM 3920 O O . TYR C 1 138 ? 6.963 32.054 71.486 1.00 51.01 1167 TYR C O 1
ATOM 3929 N N . ILE C 1 139 ? 6.853 32.165 69.238 1.00 51.75 1168 ILE C N 1
ATOM 3930 C CA . ILE C 1 139 ? 8.157 32.787 69.061 1.00 52.87 1168 ILE C CA 1
ATOM 3931 C C . ILE C 1 139 ? 7.922 34.040 68.219 1.00 52.11 1168 ILE C C 1
ATOM 3932 O O . ILE C 1 139 ? 7.557 33.948 67.045 1.00 51.63 1168 ILE C O 1
ATOM 3937 N N . PRO C 1 140 ? 8.112 35.229 68.815 1.00 51.14 1169 PRO C N 1
ATOM 3938 C CA . PRO C 1 140 ? 7.911 36.489 68.092 1.00 50.44 1169 PRO C CA 1
ATOM 3939 C C . PRO C 1 140 ? 8.681 36.541 66.774 1.00 49.67 1169 PRO C C 1
ATOM 3940 O O . PRO C 1 140 ? 9.894 36.335 66.747 1.00 48.62 1169 PRO C O 1
ATOM 3944 N N . THR C 1 141 ? 7.968 36.810 65.686 1.00 49.25 1170 THR C N 1
ATOM 3945 C CA . THR C 1 141 ? 8.589 36.892 64.369 1.00 50.56 1170 THR C CA 1
ATOM 3946 C C . THR C 1 141 ? 9.318 38.218 64.201 1.00 50.91 1170 THR C C 1
ATOM 3947 O O . THR C 1 141 ? 9.411 39.021 65.132 1.00 50.61 1170 THR C O 1
ATOM 3951 N N . GLN C 1 142 ? 9.822 38.442 62.993 1.00 51.54 1171 GLN C N 1
ATOM 3952 C CA . GLN C 1 142 ? 10.543 39.665 62.679 1.00 51.67 1171 GLN C CA 1
ATOM 3953 C C . GLN C 1 142 ? 9.617 40.860 62.918 1.00 48.66 1171 GLN C C 1
ATOM 3954 O O . GLN C 1 142 ? 9.903 41.732 63.739 1.00 45.88 1171 GLN C O 1
ATOM 3960 N N . GLN C 1 143 ? 8.495 40.873 62.207 1.00 46.46 1172 GLN C N 1
ATOM 3961 C CA . GLN C 1 143 ? 7.524 41.949 62.318 1.00 45.17 1172 GLN C CA 1
ATOM 3962 C C . GLN C 1 143 ? 7.023 42.138 63.752 1.00 45.31 1172 GLN C C 1
ATOM 3963 O O . GLN C 1 143 ? 6.955 43.267 64.244 1.00 43.66 1172 GLN C O 1
ATOM 3969 N N . ASP C 1 144 ? 6.681 41.038 64.422 1.00 44.15 1173 ASP C N 1
ATOM 3970 C CA . ASP C 1 144 ? 6.182 41.110 65.794 1.00 43.20 1173 ASP C CA 1
ATOM 3971 C C . ASP C 1 144 ? 7.096 41.954 66.679 1.00 42.23 1173 ASP C C 1
ATOM 3972 O O . ASP C 1 144 ? 6.622 42.757 67.486 1.00 41.88 1173 ASP C O 1
ATOM 3977 N N . VAL C 1 145 ? 8.405 41.773 66.531 1.00 40.54 1174 VAL C N 1
ATOM 3978 C CA . VAL C 1 145 ? 9.364 42.531 67.330 1.00 39.36 1174 VAL C CA 1
ATOM 3979 C C . VAL C 1 145 ? 9.311 44.022 66.978 1.00 38.78 1174 VAL C C 1
ATOM 3980 O O . VAL C 1 145 ? 9.354 44.884 67.867 1.00 36.17 1174 VAL C O 1
ATOM 3984 N N . LEU C 1 146 ? 9.220 44.321 65.684 1.00 38.25 1175 LEU C N 1
ATOM 3985 C CA . LEU C 1 146 ? 9.143 45.709 65.230 1.00 39.15 1175 LEU C CA 1
ATOM 3986 C C . LEU C 1 146 ? 7.972 46.397 65.912 1.00 37.61 1175 LEU C C 1
ATOM 3987 O O . LEU C 1 146 ? 8.080 47.533 66.362 1.00 35.86 1175 LEU C O 1
ATOM 3992 N N . ARG C 1 147 ? 6.858 45.672 65.985 1.00 36.79 1176 ARG C N 1
ATOM 3993 C CA . ARG C 1 147 ? 5.613 46.162 66.565 1.00 35.97 1176 ARG C CA 1
ATOM 3994 C C . ARG C 1 147 ? 5.559 46.310 68.074 1.00 35.19 1176 ARG C C 1
ATOM 3995 O O . ARG C 1 147 ? 4.578 46.828 68.603 1.00 34.48 1176 ARG C O 1
ATOM 4003 N N . THR C 1 148 ? 6.587 45.860 68.777 1.00 35.15 1177 THR C N 1
ATOM 4004 C CA . THR C 1 148 ? 6.563 45.988 70.227 1.00 35.40 1177 THR C CA 1
ATOM 4005 C C . THR C 1 148 ? 6.806 47.434 70.634 1.00 36.19 1177 THR C C 1
ATOM 4006 O O . THR C 1 148 ? 7.406 48.207 69.889 1.00 35.25 1177 THR C O 1
ATOM 4010 N N . ARG C 1 149 ? 6.319 47.796 71.814 1.00 36.59 1178 ARG C N 1
ATOM 4011 C CA . ARG C 1 149 ? 6.486 49.146 72.331 1.00 40.11 1178 ARG C CA 1
ATOM 4012 C C . ARG C 1 149 ? 7.055 49.038 73.738 1.00 43.15 1178 ARG C C 1
ATOM 4013 O O . ARG C 1 149 ? 6.333 48.768 74.697 1.00 42.18 1178 ARG C O 1
ATOM 4021 N N . VAL C 1 150 ? 8.361 49.247 73.849 1.00 48.43 1179 VAL C N 1
ATOM 4022 C CA . VAL C 1 150 ? 9.050 49.138 75.128 1.00 53.54 1179 VAL C CA 1
ATOM 4023 C C . VAL C 1 150 ? 9.298 50.467 75.826 1.00 58.02 1179 VAL C C 1
ATOM 4024 O O . VAL C 1 150 ? 8.973 51.537 75.309 1.00 58.09 1179 VAL C O 1
ATOM 4028 N N . LYS C 1 151 ? 9.888 50.372 77.012 1.00 63.49 1180 LYS C N 1
ATOM 4029 C CA . LYS C 1 151 ? 10.229 51.531 77.827 1.00 68.75 1180 LYS C CA 1
ATOM 4030 C C . LYS C 1 151 ? 11.638 51.957 77.410 1.00 70.97 1180 LYS C C 1
ATOM 4031 O O . LYS C 1 151 ? 12.621 51.327 77.796 1.00 71.43 1180 LYS C O 1
ATOM 4037 N N . THR C 1 152 ? 11.731 53.023 76.620 1.00 74.41 1181 THR C N 1
ATOM 4038 C CA . THR C 1 152 ? 13.020 53.506 76.123 1.00 77.52 1181 THR C CA 1
ATOM 4039 C C . THR C 1 152 ? 13.878 54.268 77.135 1.00 78.78 1181 THR C C 1
ATOM 4040 O O . THR C 1 152 ? 15.093 54.374 76.960 1.00 79.40 1181 THR C O 1
ATOM 4044 N N . THR C 1 153 ? 13.251 54.795 78.184 1.00 79.75 1182 THR C N 1
ATOM 4045 C CA . THR C 1 153 ? 13.960 55.552 79.217 1.00 80.21 1182 THR C CA 1
ATOM 4046 C C . THR C 1 153 ? 14.934 56.574 78.624 1.00 79.49 1182 THR C C 1
ATOM 4047 O O . THR C 1 153 ? 14.562 57.376 77.765 1.00 80.12 1182 THR C O 1
ATOM 4051 N N . GLY C 1 154 ? 16.181 56.531 79.086 1.00 78.32 1183 GLY C N 1
ATOM 4052 C CA . GLY C 1 154 ? 17.195 57.456 78.609 1.00 76.69 1183 GLY C CA 1
ATOM 4053 C C . GLY C 1 154 ? 17.536 57.344 77.134 1.00 75.41 1183 GLY C C 1
ATOM 4054 O O . GLY C 1 154 ? 17.441 56.270 76.539 1.00 75.21 1183 GLY C O 1
ATOM 4055 N N . ILE C 1 155 ? 17.941 58.474 76.556 1.00 73.23 1184 ILE C N 1
ATOM 4056 C CA . ILE C 1 155 ? 18.317 58.578 75.147 1.00 71.38 1184 ILE C CA 1
ATOM 4057 C C . ILE C 1 155 ? 18.720 57.256 74.501 1.00 69.57 1184 ILE C C 1
ATOM 4058 O O . ILE C 1 155 ? 19.710 56.648 74.891 1.00 69.70 1184 ILE C O 1
ATOM 4063 N N . VAL C 1 156 ? 17.944 56.817 73.514 1.00 67.86 1185 VAL C N 1
ATOM 4064 C CA . VAL C 1 156 ? 18.235 55.575 72.805 1.00 65.44 1185 VAL C CA 1
ATOM 4065 C C . VAL C 1 156 ? 19.171 55.891 71.645 1.00 64.75 1185 VAL C C 1
ATOM 4066 O O . VAL C 1 156 ? 19.199 57.016 71.149 1.00 64.03 1185 VAL C O 1
ATOM 4070 N N . GLU C 1 157 ? 19.936 54.896 71.213 1.00 64.05 1186 GLU C N 1
ATOM 4071 C CA . GLU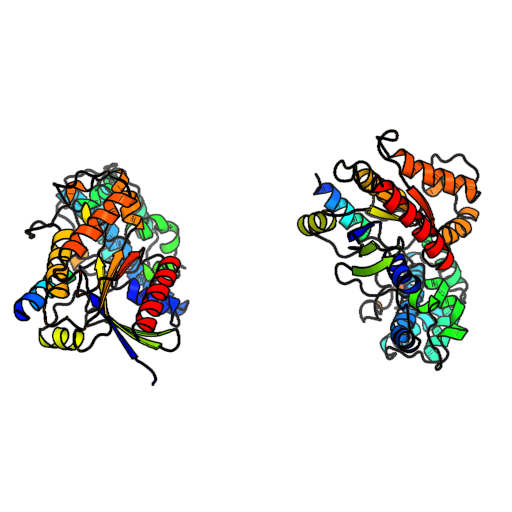 C 1 157 ? 20.879 55.092 70.123 1.00 62.82 1186 GLU C CA 1
ATOM 4072 C C . GLU C 1 157 ? 21.245 53.784 69.446 1.00 60.59 1186 GLU C C 1
ATOM 4073 O O . GLU C 1 157 ? 21.203 52.722 70.060 1.00 60.20 1186 GLU C O 1
ATOM 4079 N N . THR C 1 158 ? 21.601 53.875 68.170 1.00 58.75 1187 THR C N 1
ATOM 4080 C CA . THR C 1 158 ? 21.993 52.710 67.392 1.00 57.18 1187 THR C CA 1
ATOM 4081 C C . THR C 1 158 ? 23.071 53.108 66.388 1.00 56.96 1187 THR C C 1
ATOM 4082 O O . THR C 1 158 ? 23.064 54.224 65.869 1.00 56.06 1187 THR C O 1
ATOM 4086 N N . HIS C 1 159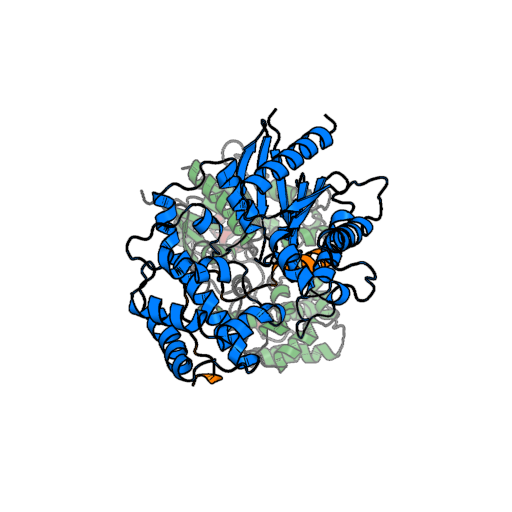 ? 23.998 52.194 66.122 1.00 57.54 1188 HIS C N 1
ATOM 4087 C CA . HIS C 1 159 ? 25.080 52.461 65.180 1.00 58.32 1188 HIS C CA 1
ATOM 4088 C C . HIS C 1 159 ? 25.066 51.413 64.083 1.00 56.48 1188 HIS C C 1
ATOM 4089 O O . HIS C 1 159 ? 24.675 50.274 64.314 1.00 57.09 1188 HIS C O 1
ATOM 4096 N N . PHE C 1 160 ? 25.498 51.795 62.890 1.00 54.29 1189 PHE C N 1
ATOM 4097 C CA . PHE C 1 160 ? 25.539 50.859 61.780 1.00 53.08 1189 PHE C CA 1
ATOM 4098 C C . PHE C 1 160 ? 26.350 51.429 60.631 1.00 52.39 1189 PHE C C 1
ATOM 4099 O O . PHE C 1 160 ? 26.519 52.644 60.516 1.00 52.88 1189 PHE C O 1
ATOM 4107 N N . THR C 1 161 ? 26.858 50.539 59.788 1.00 51.84 1190 THR C N 1
ATOM 4108 C CA . THR C 1 161 ? 27.664 50.937 58.645 1.00 51.20 1190 THR C CA 1
ATOM 4109 C C . THR C 1 161 ? 26.890 50.724 57.352 1.00 51.27 1190 THR C C 1
ATOM 4110 O O . THR C 1 161 ? 26.381 49.630 57.099 1.00 51.06 1190 THR C O 1
ATOM 4114 N N . PHE C 1 162 ? 26.804 51.775 56.541 1.00 50.79 1191 PHE C N 1
ATOM 4115 C CA . PHE C 1 162 ? 26.086 51.712 55.272 1.00 50.55 1191 PHE C CA 1
ATOM 4116 C C . PHE C 1 162 ? 26.773 52.578 54.215 1.00 50.81 1191 PHE C C 1
ATOM 4117 O O . PHE C 1 162 ? 27.067 53.748 54.454 1.00 50.23 1191 PHE C O 1
ATOM 4125 N N . LYS C 1 163 ? 27.015 51.991 53.045 1.00 52.06 1192 LYS C N 1
ATOM 4126 C CA . LYS C 1 163 ? 27.683 52.679 51.945 1.00 53.38 1192 LYS C CA 1
ATOM 4127 C C . LYS C 1 163 ? 28.960 53.382 52.399 1.00 54.63 1192 LYS C C 1
ATOM 4128 O O . LYS C 1 163 ? 29.198 54.548 52.076 1.00 54.15 1192 LYS C O 1
ATOM 4134 N N . ASP C 1 164 ? 29.777 52.649 53.150 1.00 55.84 1193 ASP C N 1
ATOM 4135 C CA . ASP C 1 164 ? 31.046 53.152 53.667 1.00 57.33 1193 ASP C CA 1
ATOM 4136 C C . ASP C 1 164 ? 30.877 54.340 54.608 1.00 56.72 1193 ASP C C 1
ATOM 4137 O O . ASP C 1 164 ? 31.717 55.243 54.643 1.00 56.88 1193 ASP C O 1
ATOM 4142 N N . LEU C 1 165 ? 29.792 54.334 55.374 1.00 55.02 1194 LEU C N 1
ATOM 4143 C CA . LEU C 1 165 ? 29.530 55.408 56.324 1.00 52.57 1194 LEU C CA 1
ATOM 4144 C C . LEU C 1 165 ? 29.220 54.838 57.697 1.00 51.61 1194 LEU C C 1
ATOM 4145 O O . LEU C 1 165 ? 28.598 53.785 57.817 1.00 52.01 1194 LEU C O 1
ATOM 4150 N N . HIS C 1 166 ? 29.675 55.532 58.732 1.00 50.88 1195 HIS C N 1
ATOM 4151 C CA . HIS C 1 166 ? 29.419 55.105 60.097 1.00 50.90 1195 HIS C CA 1
ATOM 4152 C C . HIS C 1 166 ? 28.292 55.977 60.620 1.00 49.83 1195 HIS C C 1
ATOM 4153 O O . HIS C 1 166 ? 28.512 57.124 61.015 1.00 50.16 1195 HIS C O 1
ATOM 4160 N N . PHE C 1 167 ? 27.079 55.435 60.597 1.00 48.45 1196 PHE C N 1
ATOM 4161 C CA . PHE C 1 167 ? 25.909 56.170 61.058 1.00 46.60 1196 PHE C CA 1
ATOM 4162 C C . PHE C 1 167 ? 25.666 56.100 62.556 1.00 46.20 1196 PHE C C 1
ATOM 4163 O O . PHE C 1 167 ? 25.739 55.036 63.169 1.00 47.03 1196 PHE C O 1
ATOM 4171 N N . LYS C 1 168 ? 25.363 57.258 63.128 1.00 46.07 1197 LYS C N 1
ATOM 4172 C CA . LYS C 1 168 ? 25.072 57.389 64.545 1.00 45.99 1197 LYS C CA 1
ATOM 4173 C C . LYS C 1 168 ? 23.657 57.992 64.608 1.00 43.15 1197 LYS C C 1
ATOM 4174 O O . LYS C 1 168 ? 23.476 59.177 64.334 1.00 42.43 1197 LYS C O 1
ATOM 4180 N N . MET C 1 169 ? 22.662 57.175 64.953 1.00 41.48 1198 MET C N 1
ATOM 4181 C CA . MET C 1 169 ? 21.273 57.642 65.025 1.00 39.34 1198 MET C CA 1
ATOM 4182 C C . MET C 1 169 ? 20.735 57.737 66.457 1.00 38.45 1198 MET C C 1
ATOM 4183 O O . MET C 1 169 ? 20.592 56.728 67.146 1.00 36.63 1198 MET C O 1
ATOM 4188 N N . PHE C 1 170 ? 20.423 58.955 66.891 1.00 37.23 1199 PHE C N 1
ATOM 4189 C CA . PHE C 1 170 ? 19.909 59.184 68.239 1.00 37.97 1199 PHE C CA 1
ATOM 4190 C C . PHE C 1 170 ? 18.390 59.419 68.274 1.00 37.65 1199 PHE C C 1
ATOM 4191 O O . PHE C 1 170 ? 17.792 59.884 67.301 1.00 35.53 1199 PHE C O 1
ATOM 4199 N N . ASP C 1 171 ? 17.783 59.100 69.414 1.00 35.61 1200 ASP C N 1
ATOM 4200 C CA . ASP C 1 171 ? 16.354 59.302 69.629 1.00 33.73 1200 ASP C CA 1
ATOM 4201 C C . ASP C 1 171 ? 16.097 59.530 71.109 1.00 32.92 1200 ASP C C 1
ATOM 4202 O O . ASP C 1 171 ? 16.101 58.590 71.895 1.00 30.88 1200 ASP C O 1
ATOM 4207 N N . VAL C 1 172 ? 15.884 60.785 71.483 1.00 35.92 1201 VAL C N 1
ATOM 4208 C CA . VAL C 1 172 ? 15.616 61.126 72.874 1.00 38.54 1201 VAL C CA 1
ATOM 4209 C C . VAL C 1 172 ? 14.330 60.454 73.366 1.00 40.92 1201 VAL C C 1
ATOM 4210 O O . VAL C 1 172 ? 14.216 60.091 74.536 1.00 42.70 1201 VAL C O 1
ATOM 4214 N N . GLY C 1 173 ? 13.364 60.278 72.470 1.00 42.46 1202 GLY C N 1
ATOM 4215 C CA . GLY C 1 173 ? 12.118 59.639 72.857 1.00 44.24 1202 GLY C CA 1
ATOM 4216 C C . GLY C 1 173 ? 11.239 60.501 73.747 1.00 45.63 1202 GLY C C 1
ATOM 4217 O O . GLY C 1 173 ? 11.313 61.733 73.711 1.00 44.63 1202 GLY C O 1
ATOM 4218 N N . GLY C 1 174 ? 10.408 59.852 74.558 1.00 48.16 1203 GLY C N 1
ATOM 4219 C CA . GLY C 1 174 ? 9.507 60.583 75.432 1.00 50.95 1203 G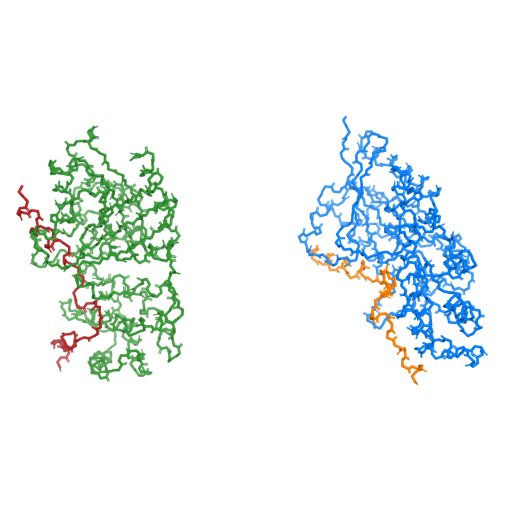LY C CA 1
ATOM 4220 C C . GLY C 1 174 ? 10.004 60.822 76.845 1.00 53.65 1203 GLY C C 1
ATOM 4221 O O . GLY C 1 174 ? 9.224 60.783 77.798 1.00 54.31 1203 GLY C O 1
ATOM 4222 N N . GLN C 1 175 ? 11.300 61.070 76.994 1.00 55.35 1204 GLN C N 1
ATOM 4223 C CA . GLN C 1 175 ? 11.862 61.322 78.314 1.00 57.08 1204 GLN C CA 1
ATOM 4224 C C . GLN C 1 175 ? 12.177 62.803 78.447 1.00 57.65 1204 GLN C C 1
ATOM 4225 O O . GLN C 1 175 ? 12.921 63.355 77.635 1.00 58.44 1204 GLN C O 1
ATOM 4231 N N . ARG C 1 176 ? 11.610 63.447 79.464 1.00 58.04 1205 ARG C N 1
ATOM 4232 C CA . ARG C 1 176 ? 11.848 64.871 79.687 1.00 58.46 1205 ARG C CA 1
ATOM 4233 C C . ARG C 1 176 ? 13.322 65.115 79.985 1.00 57.18 1205 ARG C C 1
ATOM 4234 O O . ARG C 1 176 ? 13.752 65.006 81.129 1.00 58.88 1205 ARG C O 1
ATOM 4242 N N . SER C 1 177 ? 14.093 65.449 78.957 1.00 55.17 1206 SER C N 1
ATOM 4243 C CA . SER C 1 177 ? 15.519 65.696 79.119 1.00 51.71 1206 SER C CA 1
ATOM 4244 C C . SER C 1 177 ? 15.808 67.162 79.402 1.00 51.28 1206 SER C C 1
ATOM 4245 O O . SER C 1 177 ? 15.045 68.042 79.010 1.00 49.94 1206 SER C O 1
ATOM 4248 N N . GLU C 1 178 ? 16.917 67.416 80.089 1.00 51.65 1207 GLU C N 1
ATOM 4249 C CA . GLU C 1 178 ? 17.307 68.775 80.443 1.00 52.38 1207 GLU C CA 1
ATOM 4250 C C . GLU C 1 178 ? 18.001 69.510 79.307 1.00 51.29 1207 GLU C C 1
ATOM 4251 O O . GLU C 1 178 ? 18.497 68.898 78.366 1.00 49.87 1207 GLU C O 1
ATOM 4257 N N . ARG C 1 179 ? 18.031 70.834 79.416 1.00 51.25 1208 ARG C N 1
ATOM 4258 C CA . ARG C 1 179 ? 18.661 71.689 78.423 1.00 52.47 1208 ARG C CA 1
ATOM 4259 C C . ARG C 1 179 ? 20.078 71.209 78.117 1.00 53.01 1208 ARG C C 1
ATOM 4260 O O . ARG C 1 179 ? 20.616 71.489 77.048 1.00 53.52 1208 ARG C O 1
ATOM 4268 N N . LYS C 1 180 ? 20.673 70.479 79.057 1.00 52.71 1209 LYS C N 1
ATOM 4269 C CA . LYS C 1 180 ? 22.026 69.960 78.885 1.00 52.05 1209 LYS C CA 1
ATOM 4270 C C . LYS C 1 180 ? 22.055 68.920 77.776 1.00 49.01 1209 LYS C C 1
ATOM 4271 O O . LYS C 1 180 ? 22.701 69.114 76.745 1.00 47.67 1209 LYS C O 1
ATOM 4277 N N . LYS C 1 181 ? 21.356 67.814 78.011 1.00 46.84 1210 LYS C N 1
ATOM 4278 C CA . LYS C 1 181 ? 21.279 66.712 77.059 1.00 46.94 1210 LYS C CA 1
ATOM 4279 C C . LYS C 1 181 ? 20.868 67.199 75.671 1.00 44.56 1210 LYS C C 1
ATOM 4280 O O . LYS C 1 181 ? 21.564 66.954 74.686 1.00 43.62 1210 LYS C O 1
ATOM 4286 N N . TRP C 1 182 ? 19.730 67.882 75.604 1.00 42.15 1211 TRP C N 1
ATOM 4287 C CA . TRP C 1 182 ? 19.216 68.386 74.336 1.00 41.97 1211 TRP C CA 1
ATOM 4288 C C . TRP C 1 182 ? 20.253 69.143 73.516 1.00 40.92 1211 TRP C C 1
ATOM 4289 O O . TRP C 1 182 ? 20.394 68.899 72.319 1.00 39.50 1211 TRP C O 1
ATOM 4300 N N . ILE C 1 183 ? 20.973 70.057 74.158 1.00 40.76 1212 ILE C N 1
ATOM 4301 C CA . ILE C 1 183 ? 22.002 70.832 73.472 1.00 40.51 1212 ILE C CA 1
ATOM 4302 C C . ILE C 1 183 ? 23.061 69.915 72.864 1.00 40.91 1212 ILE C C 1
ATOM 4303 O O . ILE C 1 183 ? 23.460 70.092 71.713 1.00 39.87 1212 ILE C O 1
ATOM 4308 N N . HIS C 1 184 ? 23.509 68.935 73.639 1.00 41.20 1213 HIS C N 1
ATOM 4309 C CA . HIS C 1 184 ? 24.518 68.003 73.162 1.00 42.40 1213 HIS C CA 1
ATOM 4310 C C . HIS C 1 184 ? 23.984 67.170 72.003 1.00 42.29 1213 HIS C C 1
ATOM 4311 O O . HIS C 1 184 ? 24.735 66.781 71.105 1.00 40.33 1213 HIS C O 1
ATOM 4318 N N . CYS C 1 185 ? 22.681 66.907 72.021 1.00 40.26 1214 CYS C N 1
ATOM 4319 C CA . CYS C 1 185 ? 22.054 66.142 70.958 1.00 38.97 1214 CYS C CA 1
ATOM 4320 C C . CYS C 1 185 ? 22.023 66.954 69.666 1.00 37.99 1214 CYS C C 1
ATOM 4321 O O . CYS C 1 185 ? 22.218 66.414 68.589 1.00 37.49 1214 CYS C O 1
ATOM 4324 N N . PHE C 1 186 ? 21.793 68.257 69.786 1.00 39.35 1215 PHE C N 1
ATOM 4325 C CA . PHE C 1 186 ? 21.733 69.148 68.632 1.00 41.49 1215 PHE C CA 1
ATOM 4326 C C . PHE C 1 186 ? 23.113 69.560 68.109 1.00 42.60 1215 PHE C C 1
ATOM 4327 O O . PHE C 1 186 ? 23.220 70.120 67.019 1.00 44.12 1215 PHE C O 1
ATOM 4335 N N . GLU C 1 187 ? 24.159 69.287 68.885 1.00 42.72 1216 GLU C N 1
ATOM 4336 C CA . GLU C 1 187 ? 25.528 69.646 68.506 1.00 42.86 1216 GLU C CA 1
ATOM 4337 C C . GLU C 1 187 ? 26.002 68.962 67.227 1.00 41.11 1216 GLU C C 1
ATOM 4338 O O . GLU C 1 187 ? 26.069 67.738 67.160 1.00 40.26 1216 GLU C O 1
ATOM 4344 N N . GLY C 1 188 ? 26.343 69.772 66.228 1.00 40.47 1217 GLY C N 1
ATOM 4345 C CA . GLY C 1 188 ? 26.840 69.272 64.957 1.00 40.06 1217 GLY C CA 1
ATOM 4346 C C . GLY C 1 188 ? 26.249 67.986 64.403 1.00 40.89 1217 GLY C C 1
ATOM 4347 O O . GLY C 1 188 ? 26.989 67.043 64.122 1.00 40.19 1217 GLY C O 1
ATOM 4348 N N . VAL C 1 189 ? 24.929 67.937 64.238 1.00 41.18 1218 VAL C N 1
ATOM 4349 C CA . VAL C 1 189 ? 24.292 66.744 63.691 1.00 41.22 1218 VAL C CA 1
ATOM 4350 C C . VAL C 1 189 ? 24.254 66.873 62.174 1.00 41.25 1218 VAL C C 1
ATOM 4351 O O . VAL C 1 189 ? 24.051 67.969 61.634 1.00 41.54 1218 VAL C O 1
ATOM 4355 N N . THR C 1 190 ? 24.465 65.762 61.480 1.00 38.38 1219 THR C N 1
ATOM 4356 C CA . THR C 1 190 ? 24.439 65.801 60.026 1.00 37.24 1219 THR C CA 1
ATOM 4357 C C . THR C 1 190 ? 23.028 66.193 59.613 1.00 34.66 1219 THR C C 1
ATOM 4358 O O . THR C 1 190 ? 22.830 67.096 58.801 1.00 36.09 1219 THR C O 1
ATOM 4362 N N . ALA C 1 191 ? 22.046 65.507 60.184 1.00 30.56 1220 ALA C N 1
ATOM 4363 C CA . ALA C 1 191 ? 20.667 65.790 59.850 1.00 27.41 1220 ALA C CA 1
ATOM 4364 C C . ALA C 1 191 ? 19.683 65.383 60.923 1.00 25.94 1220 ALA C C 1
ATOM 4365 O O . ALA C 1 191 ? 19.900 64.440 61.682 1.00 24.02 1220 ALA C O 1
ATOM 4367 N N . ILE C 1 192 ? 18.603 66.143 60.981 1.00 24.90 1221 ILE C N 1
ATOM 4368 C CA . ILE C 1 192 ? 17.515 65.878 61.892 1.00 25.93 1221 ILE C CA 1
ATOM 4369 C C . ILE C 1 192 ? 16.462 65.176 61.031 1.00 24.34 1221 ILE C C 1
ATOM 4370 O O . ILE C 1 192 ? 16.108 65.671 59.961 1.00 22.23 1221 ILE C O 1
ATOM 4375 N N . ILE C 1 193 ? 15.991 64.022 61.483 1.00 23.24 1222 ILE C N 1
ATOM 4376 C CA . ILE C 1 193 ? 14.943 63.312 60.770 1.00 22.62 1222 ILE C CA 1
ATOM 4377 C C . ILE C 1 193 ? 13.676 63.533 61.592 1.00 24.58 1222 ILE C C 1
ATOM 4378 O O . ILE C 1 193 ? 13.448 62.871 62.617 1.00 22.95 1222 ILE C O 1
ATOM 4383 N N . PHE C 1 194 ? 12.872 64.489 61.139 1.00 23.41 1223 PHE C N 1
ATOM 4384 C CA . PHE C 1 194 ? 11.636 64.857 61.808 1.00 22.80 1223 PHE C CA 1
ATOM 4385 C C . PHE C 1 194 ? 10.495 63.952 61.368 1.00 23.18 1223 PHE C C 1
ATOM 4386 O O . PHE C 1 194 ? 10.116 63.946 60.194 1.00 22.55 1223 PHE C O 1
ATOM 4394 N N . CYS C 1 195 ? 9.955 63.185 62.311 1.00 21.07 1224 CYS C N 1
ATOM 4395 C CA . CYS C 1 195 ? 8.859 62.263 62.020 1.00 21.96 1224 CYS C CA 1
ATOM 4396 C C . CYS C 1 195 ? 7.481 62.826 62.354 1.00 20.38 1224 CYS C C 1
ATOM 4397 O O . CYS C 1 195 ? 7.274 63.406 63.423 1.00 18.69 1224 CYS C O 1
ATOM 4400 N N . VAL C 1 196 ? 6.540 62.646 61.427 1.00 18.59 1225 VAL C N 1
ATOM 4401 C CA . VAL C 1 196 ? 5.157 63.101 61.599 1.00 17.74 1225 VAL C CA 1
ATOM 4402 C C . VAL C 1 196 ? 4.259 61.903 61.286 1.00 19.08 1225 VAL C C 1
ATOM 4403 O O . VAL C 1 196 ? 4.474 61.233 60.278 1.00 15.23 1225 VAL C O 1
ATOM 4407 N N . ALA C 1 197 ? 3.246 61.642 62.111 1.00 15.99 1226 ALA C N 1
ATOM 4408 C CA . ALA C 1 197 ? 2.384 60.481 61.858 1.00 21.69 1226 ALA C CA 1
ATOM 4409 C C . ALA C 1 197 ? 1.412 60.496 60.647 1.00 23.97 1226 ALA C C 1
ATOM 4410 O O . ALA C 1 197 ? 1.078 59.435 60.125 1.00 31.25 1226 ALA C O 1
ATOM 4412 N N . LEU C 1 198 ? 0.966 61.656 60.192 1.00 24.20 1227 LEU C N 1
ATOM 4413 C CA . LEU C 1 198 ? 0.012 61.741 59.063 1.00 19.76 1227 LEU C CA 1
ATOM 4414 C C . LEU C 1 198 ? -1.368 61.235 59.474 1.00 16.47 1227 LEU C C 1
ATOM 4415 O O . LEU C 1 198 ? -2.348 61.956 59.358 1.00 17.82 1227 LEU C O 1
ATOM 4420 N N . SER C 1 199 ? -1.446 59.998 59.954 1.00 16.43 1228 SER C N 1
ATOM 4421 C CA . SER C 1 199 ? -2.728 59.433 60.375 1.00 18.36 1228 SER C CA 1
ATOM 4422 C C . SER C 1 199 ? -3.275 60.109 61.635 1.00 19.02 1228 SER C C 1
ATOM 4423 O O . SER C 1 199 ? -4.432 59.909 62.017 1.00 20.35 1228 SER C O 1
ATOM 4426 N N . ASP C 1 200 ? -2.441 60.921 62.276 1.00 19.42 1229 ASP C N 1
ATOM 4427 C CA . ASP C 1 200 ? -2.852 61.644 63.470 1.00 21.11 1229 ASP C CA 1
ATOM 4428 C C . ASP C 1 200 ? -3.857 62.758 63.156 1.00 21.46 1229 ASP C C 1
ATOM 4429 O O . ASP C 1 200 ? -4.526 63.254 64.053 1.00 21.89 1229 ASP C O 1
ATOM 4434 N N . TYR C 1 201 ? -3.971 63.133 61.885 1.00 20.50 1230 TYR C N 1
ATOM 4435 C CA . TYR C 1 201 ? -4.851 64.233 61.485 1.00 19.90 1230 TYR C CA 1
ATOM 4436 C C . TYR C 1 201 ? -6.300 64.190 61.982 1.00 18.43 1230 TYR C C 1
ATOM 4437 O O . TYR C 1 201 ? -6.895 65.241 62.214 1.00 16.24 1230 TYR C O 1
ATOM 4446 N N . ASP C 1 202 ? -6.875 63.003 62.150 1.00 19.91 1231 ASP C N 1
ATOM 4447 C CA . ASP C 1 202 ? -8.269 62.929 62.595 1.00 20.57 1231 ASP C CA 1
ATOM 4448 C C . ASP C 1 202 ? -8.480 62.673 64.094 1.00 21.64 1231 ASP C C 1
ATOM 4449 O O . ASP C 1 202 ? -9.610 62.461 64.535 1.00 18.96 1231 ASP C O 1
ATOM 4454 N N . LEU C 1 203 ? -7.407 62.704 64.878 1.00 22.28 1232 LEU C N 1
ATOM 4455 C CA . LEU C 1 203 ? -7.519 62.465 66.321 1.00 24.73 1232 LEU C CA 1
ATOM 4456 C C . LEU C 1 203 ? -8.140 63.645 67.063 1.00 24.44 1232 LEU C C 1
ATOM 4457 O O . LEU C 1 203 ? -7.783 64.796 66.821 1.00 24.91 1232 LEU C O 1
ATOM 4462 N N . VAL C 1 204 ? -9.076 63.358 67.963 1.00 24.30 1233 VAL C N 1
ATOM 4463 C CA . VAL C 1 204 ? -9.700 64.409 68.760 1.00 23.94 1233 VAL C CA 1
ATOM 4464 C C . VAL C 1 204 ? -8.585 64.852 69.702 1.00 23.40 1233 VAL C C 1
ATOM 4465 O O . VAL C 1 204 ? -7.889 64.007 70.261 1.00 25.73 1233 VAL C O 1
ATOM 4469 N N . LEU C 1 205 ? -8.384 66.153 69.871 1.00 22.73 1234 LEU C N 1
ATOM 4470 C CA . LEU C 1 205 ? -7.296 66.606 70.743 1.00 27.24 1234 LEU C CA 1
ATOM 4471 C C . LEU C 1 205 ? -7.583 66.257 72.204 1.00 26.67 1234 LEU C C 1
ATOM 4472 O O . LEU C 1 205 ? -8.737 66.194 72.625 1.00 26.16 1234 LEU C O 1
ATOM 4477 N N . ALA C 1 206 ? -6.524 66.018 72.963 1.00 28.39 1235 ALA C N 1
ATOM 4478 C CA . ALA C 1 206 ? -6.655 65.664 74.373 1.00 29.74 1235 ALA C CA 1
ATOM 4479 C C . ALA C 1 206 ? -7.298 66.804 75.169 1.00 31.04 1235 ALA C C 1
ATOM 4480 O O . ALA C 1 206 ? -7.189 67.976 74.799 1.00 30.00 1235 ALA C O 1
ATOM 4482 N N . GLU C 1 207 ? -7.955 66.438 76.266 1.00 32.35 1236 GLU C N 1
ATOM 4483 C CA . GLU C 1 207 ? -8.643 67.376 77.146 1.00 33.30 1236 GLU C CA 1
ATOM 4484 C C . GLU C 1 207 ? -7.739 68.479 77.700 1.00 32.73 1236 GLU C C 1
ATOM 4485 O O . GLU C 1 207 ? -8.226 69.508 78.163 1.00 30.33 1236 GLU C O 1
ATOM 4491 N N . ASP C 1 208 ? -6.427 68.274 77.638 1.00 32.57 1237 ASP C N 1
ATOM 4492 C CA . ASP C 1 208 ? -5.484 69.255 78.161 1.00 34.80 1237 ASP C CA 1
ATOM 4493 C C . ASP C 1 208 ? -4.625 69.909 77.082 1.00 34.25 1237 ASP C C 1
ATOM 4494 O O . ASP C 1 208 ? -3.530 70.394 77.367 1.00 36.08 1237 ASP C O 1
ATOM 4499 N N . GLU C 1 209 ? -5.121 69.940 75.850 1.00 31.85 1238 GLU C N 1
ATOM 4500 C CA . GLU C 1 209 ? -4.360 70.527 74.755 1.00 28.51 1238 GLU C CA 1
ATOM 4501 C C . GLU C 1 209 ? -5.050 71.745 74.176 1.00 24.55 1238 GLU C C 1
ATOM 4502 O O . GLU C 1 209 ? -6.271 71.834 74.208 1.00 21.00 1238 GLU C O 1
ATOM 4508 N N . GLU C 1 210 ? -4.267 72.681 73.645 1.00 22.18 1239 GLU C N 1
ATOM 4509 C CA . GLU C 1 210 ? -4.831 73.877 73.031 1.00 22.82 1239 GLU C CA 1
ATOM 4510 C C . GLU C 1 210 ? -4.888 73.754 71.497 1.00 21.48 1239 GLU C C 1
ATOM 4511 O O . GLU C 1 210 ? -5.390 74.652 70.819 1.00 21.45 1239 GLU C O 1
ATOM 4517 N N . MET C 1 211 ? -4.379 72.642 70.964 1.00 21.40 1240 MET C N 1
ATOM 4518 C CA . MET C 1 211 ? -4.366 72.387 69.519 1.00 19.65 1240 MET C CA 1
ATOM 4519 C C . MET C 1 211 ? -4.227 70.876 69.306 1.00 21.96 1240 MET C C 1
ATOM 4520 O O . MET C 1 211 ? -3.746 70.164 70.196 1.00 21.95 1240 MET C O 1
ATOM 4525 N N . ASN C 1 212 ? -4.635 70.373 68.141 1.00 22.12 1241 ASN C N 1
ATOM 4526 C CA . ASN C 1 212 ? -4.528 68.936 67.916 1.00 21.85 1241 ASN C CA 1
ATOM 4527 C C . ASN C 1 212 ? -3.068 68.533 67.774 1.00 21.78 1241 ASN C C 1
ATOM 4528 O O . ASN C 1 212 ? -2.188 69.390 67.679 1.00 19.85 1241 ASN C O 1
ATOM 4533 N N . ARG C 1 213 ? -2.810 67.231 67.799 1.00 21.42 1242 ARG C N 1
ATOM 4534 C CA . ARG C 1 213 ? -1.444 66.736 67.722 1.00 22.64 1242 ARG C CA 1
ATOM 4535 C C . ARG C 1 213 ? -0.687 67.133 66.468 1.00 21.93 1242 ARG C C 1
ATOM 4536 O O . ARG C 1 213 ? 0.516 67.379 66.532 1.00 21.79 1242 ARG C O 1
ATOM 4544 N N . MET C 1 214 ? -1.377 67.202 65.335 1.00 19.47 1243 MET C N 1
ATOM 4545 C CA . MET C 1 214 ? -0.714 67.587 64.094 1.00 19.87 1243 MET C CA 1
ATOM 4546 C C . MET C 1 214 ? -0.176 69.007 64.252 1.00 20.01 1243 MET C C 1
ATOM 4547 O O . MET C 1 214 ? 0.957 69.312 63.853 1.00 18.24 1243 MET C O 1
ATOM 4552 N N . HIS C 1 215 ? -0.981 69.882 64.842 1.00 17.01 1244 HIS C N 1
ATOM 4553 C CA . HIS C 1 215 ? -0.525 71.252 65.021 1.00 19.78 1244 HIS C CA 1
ATOM 4554 C C . HIS C 1 215 ? 0.600 71.345 66.047 1.00 18.78 1244 HIS C C 1
ATOM 4555 O O . HIS C 1 215 ? 1.483 72.189 65.923 1.00 17.63 1244 HIS C O 1
ATOM 4562 N N . GLU C 1 216 ? 0.593 70.450 67.031 1.00 18.10 1245 GLU C N 1
ATOM 4563 C CA . GLU C 1 216 ? 1.665 70.434 68.025 1.00 21.01 1245 GLU C CA 1
ATOM 4564 C C . GLU C 1 216 ? 2.954 70.104 67.277 1.00 21.36 1245 GLU C C 1
ATOM 4565 O O . GLU C 1 216 ? 3.987 70.736 67.487 1.00 20.53 1245 GLU C O 1
ATOM 4571 N N . SER C 1 217 ? 2.877 69.096 66.406 1.00 20.60 1246 SER C N 1
ATOM 4572 C CA . SER C 1 217 ? 4.016 68.675 65.598 1.00 20.44 1246 SER C CA 1
ATOM 4573 C C . SER C 1 217 ? 4.488 69.850 64.726 1.00 21.22 1246 SER C C 1
ATOM 4574 O O . SER C 1 217 ? 5.688 70.122 64.630 1.00 22.97 1246 SER C O 1
ATOM 4577 N N . MET C 1 218 ? 3.540 70.548 64.105 1.00 20.42 1247 MET C N 1
ATOM 4578 C CA . MET C 1 218 ? 3.852 71.705 63.258 1.00 22.98 1247 MET C CA 1
ATOM 4579 C C . MET C 1 218 ? 4.531 72.820 64.054 1.00 24.23 1247 MET C C 1
ATOM 4580 O O . MET C 1 218 ? 5.445 73.477 63.567 1.00 23.71 1247 MET C O 1
ATOM 4585 N N . LYS C 1 219 ? 4.070 73.036 65.279 1.00 26.85 1248 LYS C N 1
ATOM 4586 C CA . LYS C 1 219 ? 4.637 74.074 66.125 1.00 28.11 1248 LYS C CA 1
ATOM 4587 C C . LYS C 1 219 ? 6.102 73.745 66.412 1.00 26.88 1248 LYS C C 1
ATOM 4588 O O . LYS C 1 219 ? 6.978 74.603 66.293 1.00 27.55 1248 LYS C O 1
ATOM 4594 N N . LEU C 1 220 ? 6.369 72.495 66.769 1.00 24.92 1249 LEU C N 1
ATOM 4595 C CA . LEU C 1 220 ? 7.732 72.068 67.046 1.00 23.84 1249 LEU C CA 1
ATOM 4596 C C . LEU C 1 220 ? 8.595 72.156 65.780 1.00 26.20 1249 LEU C C 1
ATOM 4597 O O . LEU C 1 220 ? 9.764 72.543 65.845 1.00 25.33 1249 LEU C O 1
ATOM 4602 N N . PHE C 1 221 ? 8.024 71.799 64.630 1.00 26.21 1250 PHE C N 1
ATOM 4603 C CA . PHE C 1 221 ? 8.765 71.863 63.369 1.00 25.78 1250 PHE C CA 1
ATOM 4604 C C . PHE C 1 221 ? 9.049 73.326 63.036 1.00 25.67 1250 PHE C C 1
ATOM 4605 O O . PHE C 1 221 ? 10.107 73.663 62.503 1.00 26.77 1250 PHE C O 1
ATOM 4613 N N . ASP C 1 222 ? 8.098 74.195 63.343 1.00 27.97 1251 ASP C N 1
ATOM 4614 C CA . ASP C 1 222 ? 8.260 75.628 63.084 1.00 29.81 1251 ASP C CA 1
ATOM 4615 C C . ASP C 1 222 ? 9.530 76.141 63.783 1.00 31.21 1251 ASP C C 1
ATOM 4616 O O . ASP C 1 222 ? 10.348 76.846 63.182 1.00 29.11 1251 ASP C O 1
ATOM 4621 N N . SER C 1 223 ? 9.688 75.773 65.051 1.00 32.61 1252 SER C N 1
ATOM 4622 C CA . SER C 1 223 ? 10.840 76.195 65.844 1.00 35.26 1252 SER C CA 1
ATOM 4623 C C . SER C 1 223 ? 12.159 75.654 65.324 1.00 34.95 1252 SER C C 1
ATOM 4624 O O . SER C 1 223 ? 13.095 76.415 65.109 1.00 36.99 1252 SER C O 1
ATOM 4627 N N . ILE C 1 224 ? 12.235 74.343 65.124 1.00 35.58 1253 ILE C N 1
ATOM 4628 C CA . ILE C 1 224 ? 13.459 73.716 64.633 1.00 36.72 1253 ILE C CA 1
ATOM 4629 C C . ILE C 1 224 ? 13.905 74.342 63.317 1.00 38.18 1253 ILE C C 1
ATOM 4630 O O . ILE C 1 224 ? 15.021 74.850 63.187 1.00 38.93 1253 ILE C O 1
ATOM 4635 N N . CYS C 1 225 ? 13.009 74.297 62.343 1.00 36.81 1254 CYS C N 1
ATOM 4636 C CA . CYS C 1 225 ? 13.270 74.816 61.017 1.00 38.24 1254 CYS C CA 1
ATOM 4637 C C . CYS C 1 225 ? 13.686 76.290 60.952 1.00 37.62 1254 CYS C C 1
ATOM 4638 O O . CYS C 1 225 ? 14.642 76.640 60.257 1.00 36.53 1254 CYS C O 1
ATOM 4641 N N . ASN C 1 226 ? 12.978 77.151 61.677 1.00 37.40 1255 ASN C N 1
ATOM 4642 C CA . ASN C 1 226 ? 13.279 78.579 61.659 1.00 37.55 1255 ASN C CA 1
ATOM 4643 C C . ASN C 1 226 ? 14.249 79.080 62.727 1.00 37.83 1255 ASN C C 1
ATOM 4644 O O . ASN C 1 226 ? 14.613 80.256 62.718 1.00 37.90 1255 ASN C O 1
ATOM 4649 N N . ASN C 1 227 ? 14.667 78.225 63.654 1.00 36.40 1256 ASN C N 1
ATOM 4650 C CA . ASN C 1 227 ? 15.604 78.700 64.663 1.00 37.59 1256 ASN C CA 1
ATOM 4651 C C . ASN C 1 227 ? 16.972 78.863 63.994 1.00 38.75 1256 ASN C C 1
ATOM 4652 O O . ASN C 1 227 ? 17.538 77.906 63.458 1.00 36.70 1256 ASN C O 1
ATOM 4657 N N . LYS C 1 228 ? 17.473 80.097 64.014 1.00 39.11 1257 LYS C N 1
ATOM 4658 C CA . LYS C 1 228 ? 18.757 80.468 63.414 1.00 41.14 1257 LYS C CA 1
ATOM 4659 C C . LYS C 1 228 ? 19.917 79.561 63.818 1.00 38.99 1257 LYS C C 1
ATOM 4660 O O . LYS C 1 228 ? 20.879 79.389 63.067 1.00 38.11 1257 LYS C O 1
ATOM 4666 N N . TRP C 1 229 ? 19.812 78.975 65.003 1.00 36.50 1258 TRP C N 1
ATOM 4667 C CA . TRP C 1 229 ? 20.843 78.101 65.529 1.00 37.19 1258 TRP C CA 1
ATOM 4668 C C . TRP C 1 229 ? 20.965 76.773 64.762 1.00 38.45 1258 TRP C C 1
ATOM 4669 O O . TRP C 1 229 ? 21.976 76.076 64.877 1.00 37.25 1258 TRP C O 1
ATOM 4680 N N . PHE C 1 230 ? 19.942 76.427 63.981 1.00 37.69 1259 PHE C N 1
ATOM 4681 C CA . PHE C 1 230 ? 19.951 75.177 63.219 1.00 38.91 1259 PHE C CA 1
ATOM 4682 C C . PHE C 1 230 ? 20.293 75.365 61.742 1.00 40.36 1259 PHE C C 1
ATOM 4683 O O . PHE C 1 230 ? 20.204 74.424 60.955 1.00 40.62 1259 PHE C O 1
ATOM 4691 N N . THR C 1 231 ? 20.689 76.578 61.376 1.00 42.16 1260 THR C N 1
ATOM 4692 C CA . THR C 1 231 ? 21.028 76.911 59.996 1.00 43.86 1260 THR C CA 1
ATOM 4693 C C . THR C 1 231 ? 21.850 75.879 59.227 1.00 45.98 1260 THR C C 1
ATOM 4694 O O . THR C 1 231 ? 21.524 75.549 58.086 1.00 49.22 1260 THR C O 1
ATOM 4698 N N . ASP C 1 232 ? 22.914 75.373 59.836 1.00 46.49 1261 ASP C N 1
ATOM 4699 C CA . ASP C 1 232 ? 23.768 74.407 59.151 1.00 47.39 1261 ASP C CA 1
ATOM 4700 C C . ASP C 1 232 ? 23.330 72.960 59.301 1.00 45.20 1261 ASP C C 1
ATOM 4701 O O . ASP C 1 232 ? 23.986 72.054 58.790 1.00 45.46 1261 ASP C O 1
ATOM 4706 N N . THR C 1 233 ? 22.229 72.736 60.006 1.00 42.32 1262 THR C N 1
ATOM 4707 C CA . THR C 1 233 ? 21.738 71.380 60.207 1.00 39.42 1262 THR C CA 1
ATOM 4708 C C . THR C 1 233 ? 20.681 71.048 59.172 1.00 37.05 1262 THR C C 1
ATOM 4709 O O . THR C 1 233 ? 19.729 71.802 58.987 1.00 36.73 1262 THR C O 1
ATOM 4713 N N . SER C 1 234 ? 20.848 69.920 58.494 1.00 36.35 1263 SER C N 1
ATOM 4714 C CA . SER C 1 234 ? 19.882 69.506 57.487 1.00 34.62 1263 SER C CA 1
ATOM 4715 C C . SER C 1 234 ? 18.616 68.996 58.156 1.00 32.20 1263 SER C C 1
ATOM 4716 O O . SER C 1 234 ? 18.664 68.381 59.218 1.00 30.68 1263 SER C O 1
ATOM 4719 N N . ILE C 1 235 ? 17.479 69.261 57.534 1.00 31.92 1264 ILE C N 1
ATOM 4720 C CA . ILE C 1 235 ? 16.219 68.792 58.077 1.00 29.92 1264 ILE C CA 1
ATOM 4721 C C . ILE C 1 235 ? 15.547 67.861 57.081 1.00 29.85 1264 ILE C C 1
ATOM 4722 O O . ILE C 1 235 ? 15.251 68.239 55.942 1.00 29.50 1264 ILE C O 1
ATOM 4727 N N . ILE C 1 236 ? 15.337 66.628 57.519 1.00 28.30 1265 ILE C N 1
ATOM 4728 C CA . ILE C 1 236 ? 14.689 65.612 56.707 1.00 27.21 1265 ILE C CA 1
ATOM 4729 C C . ILE C 1 236 ? 13.314 65.330 57.320 1.00 26.61 1265 ILE C C 1
ATOM 4730 O O . ILE C 1 236 ? 13.212 64.990 58.500 1.00 26.47 1265 ILE C O 1
ATOM 4735 N N . LEU C 1 237 ? 12.261 65.486 56.523 1.00 22.43 1266 LEU C N 1
ATOM 4736 C CA . LEU C 1 237 ? 10.907 65.250 57.007 1.00 22.53 1266 LEU C CA 1
ATOM 4737 C C . LEU C 1 237 ? 10.350 63.895 56.556 1.00 24.29 1266 LEU C C 1
ATOM 4738 O O . LEU C 1 237 ? 10.307 63.583 55.359 1.00 23.14 1266 LEU C O 1
ATOM 4743 N N . PHE C 1 238 ? 9.948 63.088 57.530 1.00 21.42 1267 PHE C N 1
ATOM 4744 C CA . PHE C 1 238 ? 9.366 61.780 57.271 1.00 21.19 1267 PHE C CA 1
ATOM 4745 C C . PHE C 1 238 ? 7.870 61.865 57.569 1.00 21.45 1267 PHE C C 1
ATOM 4746 O O . PHE C 1 238 ? 7.468 61.937 58.739 1.00 18.70 1267 PHE C O 1
ATOM 4754 N N . LEU C 1 239 ? 7.045 61.882 56.527 1.00 19.88 1268 LEU C N 1
ATOM 4755 C CA . LEU C 1 239 ? 5.596 61.912 56.726 1.00 18.92 1268 LEU C CA 1
ATOM 4756 C C . LEU C 1 239 ? 5.240 60.436 56.787 1.00 20.41 1268 LEU C C 1
ATOM 4757 O O . LEU C 1 239 ? 5.021 59.778 55.763 1.00 18.29 1268 LEU C O 1
ATOM 4762 N N . ASN C 1 240 ? 5.211 59.933 58.020 1.00 17.76 1269 ASN C N 1
ATOM 4763 C CA . ASN C 1 240 ? 4.996 58.526 58.323 1.00 14.48 1269 ASN C CA 1
ATOM 4764 C C . ASN C 1 240 ? 3.560 58.021 58.453 1.00 15.59 1269 ASN C C 1
ATOM 4765 O O . ASN C 1 240 ? 2.617 58.801 58.450 1.00 14.06 1269 ASN C O 1
ATOM 4770 N N . LYS C 1 241 ? 3.413 56.698 58.556 1.00 14.12 1270 LYS C N 1
ATOM 4771 C CA . LYS C 1 241 ? 2.104 56.051 58.664 1.00 16.25 1270 LYS C CA 1
ATOM 4772 C C . LYS C 1 241 ? 1.236 56.359 57.445 1.00 16.77 1270 LYS C C 1
ATOM 4773 O O . LYS C 1 241 ? 0.007 56.501 57.548 1.00 15.68 1270 LYS C O 1
ATOM 4779 N N . LYS C 1 242 ? 1.874 56.451 56.281 1.00 16.40 1271 LYS C N 1
ATOM 4780 C CA . LYS C 1 242 ? 1.126 56.736 55.055 1.00 19.16 1271 LYS C CA 1
ATOM 4781 C C . LYS C 1 242 ? 0.109 55.624 54.791 1.00 18.81 1271 LYS C C 1
ATOM 4782 O O . LYS C 1 242 ? -0.911 55.852 54.147 1.00 17.62 1271 LYS C O 1
ATOM 4788 N N . ASP C 1 243 ? 0.391 54.421 55.286 1.00 18.95 1272 ASP C N 1
ATOM 4789 C CA . ASP C 1 243 ? -0.525 53.302 55.094 1.00 20.50 1272 ASP C CA 1
ATOM 4790 C C . ASP C 1 243 ? -1.830 53.527 55.871 1.00 21.90 1272 ASP C C 1
ATOM 4791 O O . ASP C 1 243 ? -2.922 53.324 55.333 1.00 20.85 1272 ASP C O 1
ATOM 4796 N N . LEU C 1 244 ? -1.710 53.946 57.133 1.00 20.36 1273 LEU C N 1
ATOM 4797 C CA . LEU C 1 244 ? -2.884 54.207 57.959 1.00 20.00 1273 LEU C CA 1
ATOM 4798 C C . LEU C 1 244 ? -3.621 55.432 57.423 1.00 19.42 1273 LEU C C 1
ATOM 4799 O O . LEU C 1 244 ? -4.852 55.507 57.478 1.00 18.97 1273 LEU C O 1
ATOM 4804 N N . PHE C 1 245 ? -2.866 56.394 56.901 1.00 19.00 1274 PHE C N 1
ATOM 4805 C CA . PHE C 1 245 ? -3.471 57.607 56.363 1.00 20.57 1274 PHE C CA 1
ATOM 4806 C C . PHE C 1 245 ? -4.342 57.268 55.149 1.00 21.95 1274 PHE C C 1
ATOM 4807 O O . PHE C 1 245 ? -5.468 57.751 55.018 1.00 21.95 1274 PHE C O 1
ATOM 4815 N N . GLU C 1 246 ? -3.802 56.436 54.269 1.00 21.27 1275 GLU C N 1
ATOM 4816 C CA . GLU C 1 246 ? -4.501 56.023 53.056 1.00 26.16 1275 GLU C CA 1
ATOM 4817 C C . GLU C 1 246 ? -5.863 55.408 53.381 1.00 25.92 1275 GLU C C 1
ATOM 4818 O O . GLU C 1 246 ? -6.846 55.637 52.673 1.00 26.66 1275 GLU C O 1
ATOM 4824 N N . GLU C 1 247 ? -5.919 54.626 54.452 1.00 25.60 1276 GLU C N 1
ATOM 4825 C CA . GLU C 1 247 ? -7.172 54.023 54.861 1.00 28.12 1276 GLU C CA 1
ATOM 4826 C C . GLU C 1 247 ? -8.109 55.033 55.513 1.00 26.49 1276 GLU C C 1
ATOM 4827 O O . GLU C 1 247 ? -9.299 55.078 55.201 1.00 27.02 1276 GLU C O 1
ATOM 4833 N N . LYS C 1 248 ? -7.573 55.846 56.416 1.00 26.32 1277 LYS C N 1
ATOM 4834 C CA . LYS C 1 248 ? -8.382 56.838 57.108 1.00 24.68 1277 LYS C CA 1
ATOM 4835 C C . LYS C 1 248 ? -9.002 57.907 56.221 1.00 24.35 1277 LYS C C 1
ATOM 4836 O O . LYS C 1 248 ? -10.161 58.281 56.418 1.00 22.95 1277 LYS C O 1
ATOM 4842 N N . ILE C 1 249 ? -8.241 58.400 55.251 1.00 23.43 1278 ILE C N 1
ATOM 4843 C CA . ILE C 1 249 ? -8.731 59.472 54.389 1.00 25.24 1278 ILE C CA 1
ATOM 4844 C C . ILE C 1 249 ? -10.001 59.156 53.593 1.00 27.71 1278 ILE C C 1
ATOM 4845 O O . ILE C 1 249 ? -10.665 60.064 53.085 1.00 27.59 1278 ILE C O 1
ATOM 4850 N N . LYS C 1 250 ? -10.335 57.878 53.477 1.00 28.80 1279 LYS C N 1
ATOM 4851 C CA . LYS C 1 250 ? -11.534 57.484 52.749 1.00 32.94 1279 LYS C CA 1
ATOM 4852 C C . LYS C 1 250 ? -12.798 57.850 53.532 1.00 34.45 1279 LYS C C 1
ATOM 4853 O O . LYS C 1 250 ? -13.825 58.163 52.935 1.00 35.27 1279 LYS C O 1
ATOM 4859 N N . LYS C 1 251 ? -12.712 57.822 54.864 1.00 35.14 1280 LYS C N 1
ATOM 4860 C CA . LYS C 1 251 ? -13.868 58.114 55.715 1.00 37.35 1280 LYS C CA 1
ATOM 4861 C C . LYS C 1 251 ? -13.768 59.324 56.638 1.00 35.40 1280 LYS C C 1
ATOM 4862 O O . LYS C 1 251 ? -14.789 59.839 57.087 1.00 34.62 1280 LYS C O 1
ATOM 4868 N N . SER C 1 252 ? -12.552 59.760 56.948 1.00 32.90 1281 SER C N 1
ATOM 4869 C CA . SER C 1 252 ? -12.375 60.919 57.814 1.00 31.77 1281 SER C CA 1
ATOM 4870 C C . SER C 1 252 ? -11.818 62.063 56.989 1.00 29.14 1281 SER C C 1
ATOM 4871 O O . SER C 1 252 ? -10.676 62.012 56.544 1.00 30.16 1281 SER C O 1
ATOM 4874 N N . PRO C 1 253 ? -12.626 63.108 56.758 1.00 27.23 1282 PRO C N 1
ATOM 4875 C CA . PRO C 1 253 ? -12.176 64.258 55.968 1.00 27.43 1282 PRO C CA 1
ATOM 4876 C C . PRO C 1 253 ? -11.053 65.035 56.645 1.00 27.27 1282 PRO C C 1
ATOM 4877 O O . PRO C 1 253 ? -11.011 65.137 57.872 1.00 27.00 1282 PRO C O 1
ATOM 4881 N N . LEU C 1 254 ? -10.150 65.587 55.838 1.00 26.83 1283 LEU C N 1
ATOM 4882 C CA . LEU C 1 254 ? -9.008 66.335 56.357 1.00 26.67 1283 LEU C CA 1
ATOM 4883 C C . LEU C 1 254 ? -9.426 67.594 57.110 1.00 28.64 1283 LEU C C 1
ATOM 4884 O O . LEU C 1 254 ? -8.676 68.121 57.942 1.00 26.65 1283 LEU C O 1
ATOM 4889 N N . THR C 1 255 ? -10.632 68.067 56.822 1.00 27.33 1284 THR C N 1
ATOM 4890 C CA . THR C 1 255 ? -11.154 69.258 57.474 1.00 29.16 1284 THR C CA 1
ATOM 4891 C C . THR C 1 255 ? -11.208 69.102 58.993 1.00 28.71 1284 THR C C 1
ATOM 4892 O O . THR C 1 255 ? -11.312 70.087 59.716 1.00 30.67 1284 THR C O 1
ATOM 4896 N N . ILE C 1 256 ? -11.131 67.865 59.475 1.00 27.77 1285 ILE C N 1
ATOM 4897 C CA . ILE C 1 256 ? -11.139 67.616 60.912 1.00 26.58 1285 ILE C CA 1
ATOM 4898 C C . ILE C 1 256 ? -9.879 68.229 61.519 1.00 27.07 1285 ILE C C 1
ATOM 4899 O O . ILE C 1 256 ? -9.889 68.730 62.641 1.00 27.55 1285 ILE C O 1
ATOM 4904 N N . CYS C 1 257 ? -8.786 68.174 60.766 1.00 26.63 1286 CYS C N 1
ATOM 4905 C CA . CYS C 1 257 ? -7.509 68.703 61.229 1.00 24.97 1286 CYS C CA 1
ATOM 4906 C C . CYS C 1 257 ? -7.302 70.157 60.804 1.00 24.62 1286 CYS C C 1
ATOM 4907 O O . CYS C 1 257 ? -6.887 70.992 61.606 1.00 23.06 1286 CYS C O 1
ATOM 4910 N N . TYR C 1 258 ? -7.589 70.439 59.537 1.00 24.50 1287 TYR C N 1
ATOM 4911 C CA . TYR C 1 258 ? -7.441 71.776 58.976 1.00 26.02 1287 TYR C CA 1
ATOM 4912 C C . TYR C 1 258 ? -8.810 72.200 58.447 1.00 29.22 1287 TYR C C 1
ATOM 4913 O O . TYR C 1 258 ? -9.140 71.958 57.280 1.00 29.60 1287 TYR C O 1
ATOM 4922 N N . PRO C 1 259 ? -9.625 72.838 59.297 1.00 31.57 1288 PRO C N 1
ATOM 4923 C CA . PRO C 1 259 ? -10.963 73.281 58.888 1.00 33.54 1288 PRO C CA 1
ATOM 4924 C C . PRO C 1 259 ? -11.049 74.146 57.634 1.00 34.25 1288 PRO C C 1
ATOM 4925 O O . PRO C 1 259 ? -12.125 74.287 57.057 1.00 36.26 1288 PRO C O 1
ATOM 4929 N N . GLU C 1 260 ? -9.928 74.706 57.192 1.00 34.99 1289 GLU C N 1
ATOM 4930 C CA . GLU C 1 260 ? -9.944 75.536 55.996 1.00 35.64 1289 GLU C CA 1
ATOM 4931 C C . GLU C 1 260 ? -9.638 74.753 54.711 1.00 36.25 1289 GLU C C 1
ATOM 4932 O O . GLU C 1 260 ? -9.724 75.301 53.610 1.00 35.48 1289 GLU C O 1
ATOM 4938 N N . TYR C 1 261 ? -9.283 73.478 54.845 1.00 35.25 1290 TYR C N 1
ATOM 4939 C CA . TYR C 1 261 ? -8.980 72.657 53.670 1.00 34.74 1290 TYR C CA 1
ATOM 4940 C C . TYR C 1 261 ? -10.204 72.579 52.752 1.00 34.64 1290 TYR C C 1
ATOM 4941 O O . TYR C 1 261 ? -11.306 72.290 53.206 1.00 34.01 1290 TYR C O 1
ATOM 4950 N N . ALA C 1 262 ? -9.999 72.830 51.464 1.00 35.63 1291 ALA C N 1
ATOM 4951 C CA . ALA C 1 262 ? -11.089 72.792 50.496 1.00 37.52 1291 ALA C CA 1
ATOM 4952 C C . ALA C 1 262 ? -10.843 71.769 49.391 1.00 37.71 1291 ALA C C 1
ATOM 4953 O O . ALA C 1 262 ? -11.628 71.665 48.452 1.00 38.05 1291 ALA C O 1
ATOM 4955 N N . GLY C 1 263 ? -9.755 71.015 49.506 1.00 36.79 1292 GLY C N 1
ATOM 4956 C CA . GLY C 1 263 ? -9.442 70.025 48.493 1.00 36.07 1292 GLY C CA 1
ATOM 4957 C C . GLY C 1 263 ? -10.265 68.754 48.607 1.00 35.58 1292 GLY C C 1
ATOM 4958 O O . GLY C 1 263 ? -11.224 68.676 49.378 1.00 34.00 1292 GLY C O 1
ATOM 4959 N N . SER C 1 264 ? -9.885 67.749 47.827 1.00 35.57 1293 SER C N 1
ATOM 4960 C CA . SER C 1 264 ? -10.588 66.473 47.840 1.00 35.58 1293 SER C CA 1
ATOM 4961 C C . SER C 1 264 ? -10.039 65.574 48.940 1.00 33.71 1293 SER C C 1
ATOM 4962 O O . SER C 1 264 ? -8.888 65.714 49.353 1.00 34.05 1293 SER C O 1
ATOM 4965 N N . ASN C 1 265 ? -10.859 64.655 49.428 1.00 31.67 1294 ASN C N 1
ATOM 4966 C CA . ASN C 1 265 ? -10.383 63.739 50.447 1.00 29.20 1294 ASN C CA 1
ATOM 4967 C C . ASN C 1 265 ? -9.812 62.493 49.792 1.00 27.33 1294 ASN C C 1
ATOM 4968 O O . ASN C 1 265 ? -10.335 61.383 49.947 1.00 26.52 1294 ASN C O 1
ATOM 4973 N N . THR C 1 266 ? -8.732 62.705 49.046 1.00 25.05 1295 THR C N 1
ATOM 4974 C CA . THR C 1 266 ? -8.024 61.633 48.369 1.00 24.84 1295 THR C CA 1
ATOM 4975 C C . THR C 1 266 ? -6.651 61.519 49.032 1.00 24.40 1295 THR C C 1
ATOM 4976 O O . THR C 1 266 ? -6.136 62.488 49.588 1.00 24.34 1295 THR C O 1
ATOM 4980 N N . TYR C 1 267 ? -6.067 60.332 48.972 1.00 23.92 1296 TYR C N 1
ATOM 4981 C CA . TYR C 1 267 ? -4.758 60.088 49.560 1.00 23.23 1296 TYR C CA 1
ATOM 4982 C C . TYR C 1 267 ? -3.718 61.106 49.094 1.00 23.02 1296 TYR C C 1
ATOM 4983 O O . TYR C 1 267 ? -3.065 61.776 49.908 1.00 22.40 1296 TYR C O 1
ATOM 4992 N N . GLU C 1 268 ? -3.576 61.227 47.779 1.00 20.30 1297 GLU C N 1
ATOM 4993 C CA . GLU C 1 268 ? -2.601 62.133 47.186 1.00 20.19 1297 GLU C CA 1
ATOM 4994 C C . GLU C 1 268 ? -2.709 63.605 47.586 1.00 20.50 1297 GLU C C 1
ATOM 4995 O O . GLU C 1 268 ? -1.761 64.181 48.115 1.00 20.47 1297 GLU C O 1
ATOM 5001 N N . GLU C 1 269 ? -3.857 64.218 47.321 1.00 21.33 1298 GLU C N 1
ATOM 5002 C CA . GLU C 1 269 ? -4.034 65.633 47.619 1.00 22.68 1298 GLU C CA 1
ATOM 5003 C C . GLU C 1 269 ? -3.992 65.971 49.118 1.00 20.78 1298 GLU C C 1
ATOM 5004 O O . GLU C 1 269 ? -3.412 66.978 49.508 1.00 19.78 1298 GLU C O 1
ATOM 5010 N N . ALA C 1 270 ? -4.622 65.144 49.947 1.00 21.73 1299 ALA C N 1
ATOM 5011 C CA . ALA C 1 270 ? -4.640 65.396 51.389 1.00 23.03 1299 ALA C CA 1
ATOM 5012 C C . ALA C 1 270 ? -3.244 65.256 51.990 1.00 21.30 1299 ALA C C 1
ATOM 5013 O O . ALA C 1 270 ? -2.835 66.054 52.824 1.00 24.88 1299 ALA C O 1
ATOM 5015 N N . ALA C 1 271 ? -2.508 64.247 51.548 1.00 22.38 1300 ALA C N 1
ATOM 5016 C CA . ALA C 1 271 ? -1.163 64.019 52.052 1.00 21.74 1300 ALA C CA 1
ATOM 5017 C C . ALA C 1 271 ? -0.246 65.165 51.654 1.00 22.67 1300 ALA C C 1
ATOM 5018 O O . ALA C 1 271 ? 0.550 65.652 52.462 1.00 21.27 1300 ALA C O 1
ATOM 5020 N N . ALA C 1 272 ? -0.359 65.599 50.402 1.00 22.16 1301 ALA C N 1
ATOM 5021 C CA . ALA C 1 272 ? 0.465 66.693 49.918 1.00 21.19 1301 ALA C CA 1
ATOM 5022 C C . ALA C 1 272 ? 0.079 67.989 50.630 1.00 20.80 1301 ALA C C 1
ATOM 5023 O O . ALA C 1 272 ? 0.911 68.873 50.803 1.00 20.57 1301 ALA C O 1
ATOM 5025 N N . TYR C 1 273 ? -1.183 68.111 51.028 1.00 19.91 1302 TYR C N 1
ATOM 5026 C CA . TYR C 1 273 ? -1.611 69.313 51.733 1.00 21.69 1302 TYR C CA 1
ATOM 5027 C C . TYR C 1 273 ? -0.949 69.332 53.118 1.00 22.50 1302 TYR C C 1
ATOM 5028 O O . TYR C 1 273 ? -0.534 70.388 53.594 1.00 23.02 1302 TYR C O 1
ATOM 5037 N N . ILE C 1 274 ? -0.863 68.168 53.767 1.00 20.92 1303 ILE C N 1
ATOM 5038 C CA . ILE C 1 274 ? -0.221 68.100 55.081 1.00 21.68 1303 ILE C CA 1
ATOM 5039 C C . ILE C 1 274 ? 1.254 68.476 54.923 1.00 22.81 1303 ILE C C 1
ATOM 5040 O O . ILE C 1 274 ? 1.770 69.314 55.665 1.00 25.40 1303 ILE C O 1
ATOM 5045 N N . GLN C 1 275 ? 1.931 67.855 53.963 1.00 23.80 1304 GLN C N 1
ATOM 5046 C CA . GLN C 1 275 ? 3.325 68.183 53.707 1.00 25.81 1304 GLN C CA 1
ATOM 5047 C C . GLN C 1 275 ? 3.461 69.705 53.534 1.00 26.90 1304 GLN C C 1
ATOM 5048 O O . GLN C 1 275 ? 4.381 70.329 54.067 1.00 26.21 1304 GLN C O 1
ATOM 5054 N N . CYS C 1 276 ? 2.528 70.284 52.787 1.00 26.22 1305 CYS C N 1
ATOM 5055 C CA . CYS C 1 276 ? 2.527 71.710 52.501 1.00 28.65 1305 CYS C CA 1
ATOM 5056 C C . CYS C 1 276 ? 2.420 72.561 53.761 1.00 27.76 1305 CYS C C 1
ATOM 5057 O O . CYS C 1 276 ? 3.131 73.552 53.898 1.00 27.91 1305 CYS C O 1
ATOM 5060 N N . GLN C 1 277 ? 1.543 72.179 54.686 1.00 26.58 1306 GLN C N 1
ATOM 5061 C CA . GLN C 1 277 ? 1.390 72.951 55.920 1.00 26.26 1306 GLN C CA 1
ATOM 5062 C C . GLN C 1 277 ? 2.690 72.966 56.734 1.00 26.80 1306 GLN C C 1
ATOM 5063 O O . GLN C 1 277 ? 2.984 73.944 57.431 1.00 26.41 1306 GLN C O 1
ATOM 5069 N N . PHE C 1 278 ? 3.473 71.893 56.645 1.00 26.76 1307 PHE C N 1
ATOM 5070 C CA . PHE C 1 278 ? 4.737 71.842 57.373 1.00 27.34 1307 PHE C CA 1
ATOM 5071 C C . PHE C 1 278 ? 5.804 72.692 56.673 1.00 29.81 1307 PHE C C 1
ATOM 5072 O O . PHE C 1 278 ? 6.424 73.561 57.291 1.00 30.07 1307 PHE C O 1
ATOM 5080 N N . GLU C 1 279 ? 6.009 72.449 55.382 1.00 30.86 1308 GLU C N 1
ATOM 5081 C CA . GLU C 1 279 ? 7.019 73.187 54.634 1.00 33.76 1308 GLU C CA 1
ATOM 5082 C C . GLU C 1 279 ? 6.752 74.690 54.539 1.00 32.67 1308 GLU C C 1
ATOM 5083 O O . GLU C 1 279 ? 7.687 75.481 54.531 1.00 33.06 1308 GLU C O 1
ATOM 5089 N N . ASP C 1 280 ? 5.487 75.086 54.476 1.00 31.82 1309 ASP C N 1
ATOM 5090 C CA . ASP C 1 280 ? 5.145 76.507 54.415 1.00 34.32 1309 ASP C CA 1
ATOM 5091 C C . ASP C 1 280 ? 5.631 77.265 55.658 1.00 33.93 1309 ASP C C 1
ATOM 5092 O O . ASP C 1 280 ? 5.781 78.486 55.629 1.00 33.10 1309 ASP C O 1
ATOM 5097 N N . LEU C 1 281 ? 5.865 76.539 56.748 1.00 33.32 1310 LEU C N 1
ATOM 5098 C CA . LEU C 1 281 ? 6.338 77.156 57.984 1.00 35.28 1310 LEU C CA 1
ATOM 5099 C C . LEU C 1 281 ? 7.781 77.643 57.828 1.00 37.99 1310 LEU C C 1
ATOM 5100 O O . LEU C 1 281 ? 8.219 78.564 58.524 1.00 35.64 1310 LEU C O 1
ATOM 5105 N N . ASN C 1 282 ? 8.508 77.025 56.900 1.00 40.43 1311 ASN C N 1
ATOM 5106 C CA . ASN C 1 282 ? 9.905 77.367 56.648 1.00 45.17 1311 ASN C CA 1
ATOM 5107 C C . ASN C 1 282 ? 10.041 78.733 55.986 1.00 48.49 1311 ASN C C 1
ATOM 5108 O O . ASN C 1 282 ? 9.635 78.920 54.840 1.00 47.89 1311 ASN C O 1
ATOM 5113 N N . LYS C 1 283 ? 10.617 79.685 56.714 1.00 52.54 1312 LYS C N 1
ATOM 5114 C CA . LYS C 1 283 ? 10.789 81.038 56.197 1.00 57.74 1312 LYS C CA 1
ATOM 5115 C C . LYS C 1 283 ? 12.147 81.285 55.550 1.00 61.13 1312 LYS C C 1
ATOM 5116 O O . LYS C 1 283 ? 12.752 82.340 55.733 1.00 61.04 1312 LYS C O 1
ATOM 5122 N N . ARG C 1 284 ? 12.607 80.303 54.784 1.00 66.08 1313 ARG C N 1
ATOM 5123 C CA . ARG C 1 284 ? 13.878 80.382 54.071 1.00 71.07 1313 ARG C CA 1
ATOM 5124 C C . ARG C 1 284 ? 13.838 79.420 52.893 1.00 73.57 1313 ARG C C 1
ATOM 5125 O O . ARG C 1 284 ? 14.863 78.862 52.511 1.00 74.43 1313 ARG C O 1
ATOM 5133 N N . LYS C 1 285 ? 12.650 79.222 52.326 1.00 76.10 1314 LYS C N 1
ATOM 5134 C CA . LYS C 1 285 ? 12.478 78.306 51.198 1.00 78.45 1314 LYS C CA 1
ATOM 5135 C C . LYS C 1 285 ? 13.610 78.411 50.173 1.00 79.75 1314 LYS C C 1
ATOM 5136 O O . LYS C 1 285 ? 14.092 77.398 49.661 1.00 79.79 1314 LYS C O 1
ATOM 5142 N N . ASP C 1 286 ? 14.036 79.638 49.886 1.00 80.80 1315 ASP C N 1
ATOM 5143 C CA . ASP C 1 286 ? 15.114 79.873 48.933 1.00 81.45 1315 ASP C CA 1
ATOM 5144 C C . ASP C 1 286 ? 16.450 79.530 49.585 1.00 80.90 1315 ASP C C 1
ATOM 5145 O O . ASP C 1 286 ? 17.377 79.066 48.920 1.00 80.86 1315 ASP C O 1
ATOM 5150 N N . THR C 1 287 ? 16.532 79.758 50.894 1.00 79.76 1316 THR C N 1
ATOM 5151 C CA . THR C 1 287 ? 17.740 79.490 51.669 1.00 78.45 1316 THR C CA 1
ATOM 5152 C C . THR C 1 287 ? 17.818 78.037 52.154 1.00 77.65 1316 THR C C 1
ATOM 5153 O O . THR C 1 287 ? 18.546 77.219 51.584 1.00 77.38 1316 THR C O 1
ATOM 5157 N N . LYS C 1 288 ? 17.062 77.720 53.204 1.00 76.38 1317 LYS C N 1
ATOM 5158 C CA . LYS C 1 288 ? 17.069 76.375 53.765 1.00 74.95 1317 LYS C CA 1
ATOM 5159 C C . LYS C 1 288 ? 16.260 75.368 52.950 1.00 74.05 1317 LYS C C 1
ATOM 5160 O O . LYS C 1 288 ? 15.299 75.724 52.267 1.00 74.39 1317 LYS C O 1
ATOM 5166 N N . GLU C 1 289 ? 16.661 74.103 53.041 1.00 72.33 1318 GLU C N 1
ATOM 5167 C CA . GLU C 1 289 ? 16.012 73.024 52.305 1.00 70.87 1318 GLU C CA 1
ATOM 5168 C C . GLU C 1 289 ? 15.270 72.064 53.234 1.00 66.88 1318 GLU C C 1
ATOM 5169 O O . GLU C 1 289 ? 15.595 71.945 54.416 1.00 68.11 1318 GLU C O 1
ATOM 5175 N N . ILE C 1 290 ? 14.272 71.374 52.699 1.00 61.55 1319 ILE C N 1
ATOM 5176 C CA . ILE C 1 290 ? 13.536 70.403 53.495 1.00 54.42 1319 ILE C CA 1
ATOM 5177 C C . ILE C 1 290 ? 13.274 69.152 52.663 1.00 50.28 1319 ILE C C 1
ATOM 5178 O O . ILE C 1 290 ? 12.341 69.113 51.864 1.00 48.60 1319 ILE C O 1
ATOM 5183 N N . TYR C 1 291 ? 14.117 68.141 52.849 1.00 46.40 1320 TYR C N 1
ATOM 5184 C CA . TYR C 1 291 ? 13.984 66.874 52.141 1.00 43.39 1320 TYR C CA 1
ATOM 5185 C C . TYR C 1 291 ? 12.810 66.099 52.741 1.00 39.75 1320 TYR C C 1
ATOM 5186 O O . TYR C 1 291 ? 12.860 65.694 53.900 1.00 40.20 1320 TYR C O 1
ATOM 5195 N N . THR C 1 292 ? 11.758 65.892 51.957 1.00 36.69 1321 THR C N 1
ATOM 5196 C CA . THR C 1 292 ? 10.583 65.169 52.439 1.00 32.49 1321 THR C CA 1
ATOM 5197 C C . THR C 1 292 ? 10.408 63.781 51.830 1.00 29.02 1321 THR C C 1
ATOM 5198 O O . THR C 1 292 ? 10.652 63.572 50.643 1.00 29.80 1321 THR C O 1
ATOM 5202 N N . HIS C 1 293 ? 9.992 62.838 52.671 1.00 26.51 1322 HIS C N 1
ATOM 5203 C CA . HIS C 1 293 ? 9.744 61.452 52.275 1.00 24.41 1322 HIS C CA 1
ATOM 5204 C C . HIS C 1 293 ? 8.435 60.983 52.915 1.00 24.40 1322 HIS C C 1
ATOM 5205 O O . HIS C 1 293 ? 8.137 61.337 54.056 1.00 21.43 1322 HIS C O 1
ATOM 5212 N N . PHE C 1 294 ? 7.660 60.196 52.176 1.00 21.13 1323 PHE C N 1
ATOM 5213 C CA . PHE C 1 294 ? 6.413 59.646 52.686 1.00 20.87 1323 PHE C CA 1
ATOM 5214 C C . PHE C 1 294 ? 6.771 58.214 53.063 1.00 21.25 1323 PHE C C 1
ATOM 5215 O O . PHE C 1 294 ? 7.331 57.475 52.251 1.00 20.58 1323 PHE C O 1
ATOM 5223 N N . THR C 1 295 ? 6.452 57.819 54.292 1.00 17.41 1324 THR C N 1
ATOM 5224 C CA . THR C 1 295 ? 6.849 56.500 54.748 1.00 17.46 1324 THR C CA 1
ATOM 5225 C C . THR C 1 295 ? 5.853 55.667 55.527 1.00 19.52 1324 THR C C 1
ATOM 5226 O O . THR C 1 295 ? 4.817 56.146 55.993 1.00 19.05 1324 THR C O 1
ATOM 5230 N N . CYS C 1 296 ? 6.202 54.391 55.646 1.00 20.33 1325 CYS C N 1
ATOM 5231 C CA . CYS C 1 296 ? 5.455 53.440 56.446 1.00 21.90 1325 CYS C CA 1
ATOM 5232 C C . CYS C 1 296 ? 6.600 52.806 57.228 1.00 21.83 1325 CYS C C 1
ATOM 5233 O O . CYS C 1 296 ? 7.213 51.843 56.769 1.00 23.50 1325 CYS C O 1
ATOM 5236 N N . ALA C 1 297 ? 6.897 53.372 58.394 1.00 20.91 1326 ALA C N 1
ATOM 5237 C CA . ALA C 1 297 ? 8.005 52.914 59.230 1.00 19.87 1326 ALA C CA 1
ATOM 5238 C C . ALA C 1 297 ? 7.965 51.431 59.575 1.00 21.92 1326 ALA C C 1
ATOM 5239 O O . ALA C 1 297 ? 9.004 50.826 59.868 1.00 22.67 1326 ALA C O 1
ATOM 5241 N N . THR C 1 298 ? 6.775 50.843 59.544 1.00 20.85 1327 THR C N 1
ATOM 5242 C CA . THR C 1 298 ? 6.631 49.429 59.871 1.00 24.44 1327 THR C CA 1
ATOM 5243 C C . THR C 1 298 ? 6.892 48.509 58.683 1.00 25.50 1327 THR C C 1
ATOM 5244 O O . THR C 1 298 ? 6.936 47.295 58.835 1.00 25.34 1327 THR C O 1
ATOM 5248 N N . ASP C 1 299 ? 7.072 49.102 57.507 1.00 26.82 1328 ASP C N 1
ATOM 5249 C CA . ASP C 1 299 ? 7.343 48.363 56.274 1.00 26.53 1328 ASP C CA 1
ATOM 5250 C C . ASP C 1 299 ? 8.850 48.447 55.991 1.00 27.71 1328 ASP C C 1
ATOM 5251 O O . ASP C 1 299 ? 9.336 49.449 55.471 1.00 25.28 1328 ASP C O 1
ATOM 5256 N N . THR C 1 300 ? 9.579 47.392 56.340 1.00 29.74 1329 THR C N 1
ATOM 5257 C CA . THR C 1 300 ? 11.033 47.339 56.159 1.00 30.95 1329 THR C CA 1
ATOM 5258 C C . THR C 1 300 ? 11.478 47.657 54.727 1.00 32.13 1329 THR C C 1
ATOM 5259 O O . THR C 1 300 ? 12.481 48.340 54.518 1.00 31.55 1329 THR C O 1
ATOM 5263 N N . LYS C 1 301 ? 10.727 47.163 53.749 1.00 31.38 1330 LYS C N 1
ATOM 5264 C CA . LYS C 1 301 ? 11.047 47.389 52.349 1.00 33.16 1330 LYS C CA 1
ATOM 5265 C C . LYS C 1 301 ? 10.951 48.886 52.022 1.00 33.51 1330 LYS C C 1
ATOM 5266 O O . LYS C 1 301 ? 11.821 49.449 51.338 1.00 32.20 1330 LYS C O 1
ATOM 5272 N N . ASN C 1 302 ? 9.899 49.533 52.516 1.00 29.98 1331 ASN C N 1
ATOM 5273 C CA . ASN C 1 302 ? 9.731 50.952 52.272 1.00 27.72 1331 ASN C CA 1
ATOM 5274 C C . ASN C 1 302 ? 10.840 51.732 52.957 1.00 28.52 1331 ASN C C 1
ATOM 5275 O O . ASN C 1 302 ? 11.403 52.662 52.379 1.00 28.76 1331 ASN C O 1
ATOM 5280 N N . VAL C 1 303 ? 11.153 51.353 54.193 1.00 28.41 1332 VAL C N 1
ATOM 5281 C CA . VAL C 1 303 ? 12.180 52.048 54.954 1.00 28.73 1332 VAL C CA 1
ATOM 5282 C C . VAL C 1 303 ? 13.555 51.900 54.323 1.00 30.63 1332 VAL C C 1
ATOM 5283 O O . VAL C 1 303 ? 14.368 52.821 54.370 1.00 32.70 1332 VAL C O 1
ATOM 5287 N N . GLN C 1 304 ? 13.819 50.738 53.741 1.00 32.25 1333 GLN C N 1
ATOM 5288 C CA . GLN C 1 304 ? 15.099 50.508 53.090 1.00 34.71 1333 GLN C CA 1
ATOM 5289 C C . GLN C 1 304 ? 15.206 51.432 51.878 1.00 32.72 1333 GLN C C 1
ATOM 5290 O O . GLN C 1 304 ? 16.230 52.077 51.674 1.00 34.74 1333 GLN C O 1
ATOM 5296 N N . PHE C 1 305 ? 14.142 51.499 51.086 1.00 32.60 1334 PHE C N 1
ATOM 5297 C CA . PHE C 1 305 ? 14.115 52.349 49.894 1.00 33.63 1334 PHE C CA 1
ATOM 5298 C C . PHE C 1 305 ? 14.289 53.823 50.258 1.00 33.88 1334 PHE C C 1
ATOM 5299 O O . PHE C 1 305 ? 15.054 54.552 49.622 1.00 35.11 1334 PHE C O 1
ATOM 5307 N N . VAL C 1 306 ? 13.567 54.265 51.282 1.00 32.13 1335 VAL C N 1
ATOM 5308 C CA . VAL C 1 306 ? 13.655 55.651 51.715 1.00 29.87 1335 VAL C CA 1
ATOM 5309 C C . VAL C 1 306 ? 15.012 55.994 52.311 1.00 29.36 1335 VAL C C 1
ATOM 5310 O O . VAL C 1 306 ? 15.590 57.026 51.983 1.00 28.36 1335 VAL C O 1
ATOM 5314 N N . PHE C 1 307 ? 15.525 55.138 53.188 1.00 29.23 1336 PHE C N 1
ATOM 5315 C CA . PHE C 1 307 ? 16.802 55.434 53.807 1.00 31.92 1336 PHE C CA 1
ATOM 5316 C C . PHE C 1 307 ? 17.937 55.450 52.790 1.00 33.82 1336 PHE C C 1
ATOM 5317 O O . PHE C 1 307 ? 18.901 56.197 52.939 1.00 33.80 1336 PHE C O 1
ATOM 5325 N N . ASP C 1 308 ? 17.829 54.622 51.758 1.00 36.60 1337 ASP C N 1
ATOM 5326 C CA . ASP C 1 308 ? 18.859 54.590 50.730 1.00 38.18 1337 ASP C CA 1
ATOM 5327 C C . ASP C 1 308 ? 18.847 55.921 49.967 1.00 38.03 1337 ASP C C 1
ATOM 5328 O O . ASP C 1 308 ? 19.897 56.416 49.554 1.00 39.17 1337 ASP C O 1
ATOM 5333 N N . ALA C 1 309 ? 17.660 56.501 49.789 1.00 35.72 1338 ALA C N 1
ATOM 5334 C CA . ALA C 1 309 ? 17.533 57.785 49.096 1.00 34.67 1338 ALA C CA 1
ATOM 5335 C C . ALA C 1 309 ? 18.067 58.915 49.980 1.00 34.79 1338 ALA C C 1
ATOM 5336 O O . ALA C 1 309 ? 18.625 59.894 49.484 1.00 34.60 1338 ALA C O 1
ATOM 5338 N N . VAL C 1 310 ? 17.885 58.780 51.289 1.00 34.21 1339 VAL C N 1
ATOM 5339 C CA . VAL C 1 310 ? 18.370 59.784 52.228 1.00 32.50 1339 VAL C CA 1
ATOM 5340 C C . VAL C 1 310 ? 19.899 59.767 52.236 1.00 32.23 1339 VAL C C 1
ATOM 5341 O O . VAL C 1 310 ? 20.543 60.816 52.279 1.00 29.16 1339 VAL C O 1
ATOM 5345 N N . THR C 1 311 ? 20.465 58.563 52.196 1.00 33.46 1340 THR C N 1
ATOM 5346 C CA . THR C 1 311 ? 21.914 58.375 52.205 1.00 36.45 1340 THR C CA 1
ATOM 5347 C C . THR C 1 311 ? 22.608 58.927 50.962 1.00 38.58 1340 THR C C 1
ATOM 5348 O O . THR C 1 311 ? 23.684 59.515 51.069 1.00 38.80 1340 THR C O 1
ATOM 5352 N N . ASP C 1 312 ? 22.010 58.736 49.788 1.00 39.79 1341 ASP C N 1
ATOM 5353 C CA . ASP C 1 312 ? 22.620 59.243 48.563 1.00 43.19 1341 ASP C CA 1
ATOM 5354 C C . ASP C 1 312 ? 22.649 60.768 48.586 1.00 44.79 1341 ASP C C 1
ATOM 5355 O O . ASP C 1 312 ? 23.578 61.395 48.065 1.00 45.33 1341 ASP C O 1
ATOM 5360 N N . VAL C 1 313 ? 21.631 61.362 49.197 1.00 44.86 1342 VAL C N 1
ATOM 5361 C CA . VAL C 1 313 ? 21.554 62.810 49.303 1.00 44.63 1342 VAL C CA 1
ATOM 5362 C C . VAL C 1 313 ? 22.631 63.301 50.267 1.00 45.86 1342 VAL C C 1
ATOM 5363 O O . VAL C 1 313 ? 23.282 64.317 50.022 1.00 45.05 1342 VAL C O 1
ATOM 5367 N N . ILE C 1 314 ? 22.812 62.575 51.365 1.00 46.61 1343 ILE C N 1
ATOM 5368 C CA . ILE C 1 314 ? 23.816 62.938 52.356 1.00 48.26 1343 ILE C CA 1
ATOM 5369 C C . ILE C 1 314 ? 25.202 62.837 51.723 1.00 50.11 1343 ILE C C 1
ATOM 5370 O O . ILE C 1 314 ? 26.117 63.581 52.077 1.00 49.46 1343 ILE C O 1
ATOM 5375 N N . ILE C 1 315 ? 25.346 61.919 50.775 1.00 52.35 1344 ILE C N 1
ATOM 5376 C CA . ILE C 1 315 ? 26.619 61.730 50.101 1.00 55.82 1344 ILE C CA 1
ATOM 5377 C C . ILE C 1 315 ? 26.912 62.859 49.116 1.00 58.27 1344 ILE C C 1
ATOM 5378 O O . ILE C 1 315 ? 28.005 63.420 49.135 1.00 58.07 1344 ILE C O 1
ATOM 5383 N N . LYS C 1 316 ? 25.949 63.203 48.264 1.00 61.29 1345 LYS C N 1
ATOM 5384 C CA . LYS C 1 316 ? 26.185 64.272 47.299 1.00 65.73 1345 LYS C CA 1
ATOM 5385 C C . LYS C 1 316 ? 26.368 65.605 48.012 1.00 68.26 1345 LYS C C 1
ATOM 5386 O O . LYS C 1 316 ? 27.056 66.495 47.512 1.00 69.05 1345 LYS C O 1
ATOM 5392 N N . ASN C 1 317 ? 25.746 65.741 49.180 1.00 70.64 1346 ASN C N 1
ATOM 5393 C CA . ASN C 1 317 ? 25.872 66.959 49.971 1.00 73.41 1346 ASN C CA 1
ATOM 5394 C C . ASN C 1 317 ? 27.222 66.917 50.675 1.00 75.03 1346 ASN C C 1
ATOM 5395 O O . ASN C 1 317 ? 27.581 67.839 51.407 1.00 75.24 1346 ASN C O 1
ATOM 5400 N N . ASN C 1 318 ? 27.954 65.830 50.432 1.00 77.01 1347 ASN C N 1
ATOM 5401 C CA . ASN C 1 318 ? 29.282 65.582 50.997 1.00 78.60 1347 ASN C CA 1
ATOM 5402 C C . ASN C 1 318 ? 29.641 66.417 52.223 1.00 79.87 1347 ASN C C 1
ATOM 5403 O O . ASN C 1 318 ? 28.764 66.574 53.103 1.00 80.55 1347 ASN C O 1
ATOM 5408 N N . ASP D 2 1 ? 14.966 81.309 71.548 1.00 67.92 1496 ASP D N 1
ATOM 5409 C CA . ASP D 2 1 ? 14.729 80.928 72.971 1.00 66.19 1496 ASP D CA 1
ATOM 5410 C C . ASP D 2 1 ? 14.935 79.425 73.144 1.00 64.43 1496 ASP D C 1
ATOM 5411 O O . ASP D 2 1 ? 13.994 78.641 73.002 1.00 63.60 1496 ASP D O 1
ATOM 5416 N N . ILE D 2 2 ? 16.166 79.027 73.445 1.00 62.23 1497 ILE D N 1
ATOM 5417 C CA . ILE D 2 2 ? 16.476 77.615 73.631 1.00 60.49 1497 ILE D CA 1
ATOM 5418 C C . ILE D 2 2 ? 15.648 77.039 74.767 1.00 58.96 1497 ILE D C 1
ATOM 5419 O O . ILE D 2 2 ? 15.282 75.866 74.747 1.00 58.32 1497 ILE D O 1
ATOM 5424 N N . GLU D 2 3 ? 15.357 77.871 75.760 1.00 58.23 1498 GLU D N 1
ATOM 5425 C CA . GLU D 2 3 ? 14.566 77.441 76.906 1.00 57.87 1498 GLU D CA 1
ATOM 5426 C C . GLU D 2 3 ? 13.183 76.972 76.460 1.00 55.00 1498 GLU D C 1
ATOM 5427 O O . GLU D 2 3 ? 12.720 75.901 76.860 1.00 53.50 1498 GLU D O 1
ATOM 5433 N N . GLY D 2 4 ? 12.532 77.783 75.631 1.00 52.84 1499 GLY D N 1
ATOM 5434 C CA . GLY D 2 4 ? 11.210 77.441 75.139 1.00 50.27 1499 GLY D CA 1
ATOM 5435 C C . GLY D 2 4 ? 11.248 76.172 74.312 1.00 48.53 1499 GLY D C 1
ATOM 5436 O O . GLY D 2 4 ? 10.406 75.285 74.478 1.00 48.22 1499 GLY D O 1
ATOM 5437 N N . LEU D 2 5 ? 12.236 76.083 73.425 1.00 45.59 1500 LEU D N 1
ATOM 5438 C CA . LEU D 2 5 ? 12.388 74.917 72.567 1.00 41.47 1500 LEU D CA 1
ATOM 5439 C C . LEU D 2 5 ? 12.460 73.637 73.391 1.00 39.50 1500 LEU D C 1
ATOM 5440 O O . LEU D 2 5 ? 11.753 72.668 73.110 1.00 38.23 1500 LEU D O 1
ATOM 5445 N N . VAL D 2 6 ? 13.303 73.637 74.417 1.00 37.32 1501 VAL D N 1
ATOM 5446 C CA . VAL D 2 6 ? 13.441 72.457 75.261 1.00 37.71 1501 VAL D CA 1
ATOM 5447 C C . VAL D 2 6 ? 12.114 72.074 75.900 1.00 37.19 1501 VAL D C 1
ATOM 5448 O O . VAL D 2 6 ? 11.782 70.889 75.986 1.00 36.44 1501 VAL D O 1
ATOM 5452 N N . GLU D 2 7 ? 11.350 73.069 76.340 1.00 36.49 1502 GLU D N 1
ATOM 5453 C CA . GLU D 2 7 ? 10.054 72.787 76.946 1.00 36.91 1502 GLU D CA 1
ATOM 5454 C C . GLU D 2 7 ? 9.129 72.188 75.893 1.00 33.31 1502 GLU D C 1
ATOM 5455 O O . GLU D 2 7 ? 8.511 71.152 76.116 1.00 33.06 1502 GLU D O 1
ATOM 5461 N N . LEU D 2 8 ? 9.049 72.844 74.741 1.00 32.02 1503 LEU D N 1
ATOM 5462 C CA . LEU D 2 8 ? 8.194 72.375 73.655 1.00 30.56 1503 LEU D CA 1
ATOM 5463 C C . LEU D 2 8 ? 8.549 70.937 73.297 1.00 30.12 1503 LEU D C 1
ATOM 5464 O O . LEU D 2 8 ? 7.672 70.087 73.162 1.00 29.60 1503 LEU D O 1
ATOM 5469 N N . LEU D 2 9 ? 9.843 70.668 73.161 1.00 30.15 1504 LEU D N 1
ATOM 5470 C CA . LEU D 2 9 ? 10.317 69.336 72.832 1.00 30.17 1504 LEU D CA 1
ATOM 5471 C C . LEU D 2 9 ? 9.857 68.302 73.843 1.00 31.96 1504 LEU D C 1
ATOM 5472 O O . LEU D 2 9 ? 9.383 67.229 73.470 1.00 31.56 1504 LEU D O 1
ATOM 5477 N N . ASN D 2 10 ? 9.991 68.614 75.129 1.00 33.89 1505 ASN D N 1
ATOM 5478 C CA . ASN D 2 10 ? 9.581 67.656 76.149 1.00 33.65 1505 ASN D CA 1
ATOM 5479 C C . ASN D 2 10 ? 8.072 67.418 76.138 1.00 32.60 1505 ASN D C 1
ATOM 5480 O O . ASN D 2 10 ? 7.626 66.285 76.300 1.00 34.41 1505 ASN D O 1
ATOM 5485 N N . ARG D 2 11 ? 7.284 68.465 75.932 1.00 30.67 1506 ARG D N 1
ATOM 5486 C CA . ARG D 2 11 ? 5.835 68.283 75.888 1.00 32.96 1506 ARG D CA 1
ATOM 5487 C C . ARG D 2 11 ? 5.417 67.456 74.666 1.00 32.56 1506 ARG D C 1
ATOM 5488 O O . ARG D 2 11 ? 4.771 66.413 74.793 1.00 34.36 1506 ARG D O 1
ATOM 5496 N N . VAL D 2 12 ? 5.793 67.922 73.482 1.00 29.73 1507 VAL D N 1
ATOM 5497 C CA . VAL D 2 12 ? 5.413 67.234 72.257 1.00 29.56 1507 VAL D CA 1
ATOM 5498 C C . VAL D 2 12 ? 5.881 65.791 72.154 1.00 27.23 1507 VAL D C 1
ATOM 5499 O O . VAL D 2 12 ? 5.091 64.910 71.828 1.00 27.69 1507 VAL D O 1
ATOM 5503 N N . GLN D 2 13 ? 7.148 65.538 72.456 1.00 26.63 1508 GLN D N 1
ATOM 5504 C CA . GLN D 2 13 ? 7.679 64.185 72.356 1.00 28.62 1508 GLN D CA 1
ATOM 5505 C C . GLN D 2 13 ? 7.169 63.182 73.389 1.00 31.34 1508 GLN D C 1
ATOM 5506 O O . GLN D 2 13 ? 7.320 61.974 73.196 1.00 29.92 1508 GLN D O 1
ATOM 5512 N N . SER D 2 14 ? 6.561 63.651 74.478 1.00 34.75 1509 SER D N 1
ATOM 5513 C CA . SER D 2 14 ? 6.077 62.706 75.485 1.00 39.04 1509 SER D CA 1
ATOM 5514 C C . SER D 2 14 ? 4.591 62.375 75.369 1.00 42.08 1509 SER D C 1
ATOM 5515 O O . SER D 2 14 ? 4.068 61.577 76.144 1.00 43.43 1509 SER D O 1
ATOM 5518 N N . SER D 2 15 ? 3.911 62.978 74.401 1.00 46.01 1510 SER D N 1
ATOM 5519 C CA . SER D 2 15 ? 2.487 62.720 74.210 1.00 50.23 1510 SER D CA 1
ATOM 5520 C C . SER D 2 15 ? 2.272 61.322 73.636 1.00 52.53 1510 SER D C 1
ATOM 5521 O O . SER D 2 15 ? 3.222 60.557 73.466 1.00 53.13 1510 SER D O 1
ATOM 5524 N N . GLY D 2 16 ? 1.019 60.986 73.352 1.00 55.52 1511 GLY D N 1
ATOM 5525 C CA . GLY D 2 16 ? 0.725 59.682 72.784 1.00 60.33 1511 GLY D CA 1
ATOM 5526 C C . GLY D 2 16 ? 0.036 58.717 73.728 1.00 63.10 1511 GLY D C 1
ATOM 5527 O O . GLY D 2 16 ? -0.178 59.020 74.903 1.00 64.58 1511 GLY D O 1
ATOM 5528 N N . ALA D 2 17 ? -0.313 57.545 73.205 1.00 64.98 1512 ALA D N 1
ATOM 5529 C CA . ALA D 2 17 ? -0.983 56.516 73.992 1.00 66.23 1512 ALA D CA 1
ATOM 5530 C C . ALA D 2 17 ? -0.284 56.304 75.332 1.00 66.39 1512 ALA D C 1
ATOM 5531 O O . ALA D 2 17 ? 0.898 55.963 75.378 1.00 66.51 1512 ALA D O 1
ATOM 5533 N N . HIS D 2 18 ? -1.019 56.509 76.420 1.00 67.08 1513 HIS D N 1
ATOM 5534 C CA . HIS D 2 18 ? -0.461 56.340 77.757 1.00 67.65 1513 HIS D CA 1
ATOM 5535 C C . HIS D 2 18 ? -0.864 55.000 78.374 1.00 66.90 1513 HIS D C 1
ATOM 5536 O O . HIS D 2 18 ? -1.997 54.536 78.197 1.00 67.18 1513 HIS D O 1
ATOM 5543 N N . ASP D 2 19 ? 0.078 54.390 79.094 1.00 64.43 1514 ASP D N 1
ATOM 5544 C CA . ASP D 2 19 ? -0.128 53.098 79.751 1.00 61.05 1514 ASP D CA 1
ATOM 5545 C C . ASP D 2 19 ? -0.166 51.955 78.744 1.00 56.70 1514 ASP D C 1
ATOM 5546 O O . ASP D 2 19 ? -0.669 50.871 79.041 1.00 54.73 1514 ASP D O 1
ATOM 5551 N N . GLN D 2 20 ? 0.372 52.201 77.554 1.00 51.27 1515 GLN D N 1
ATOM 5552 C CA . GLN D 2 20 ? 0.385 51.193 76.503 1.00 46.80 1515 GLN D CA 1
ATOM 5553 C C . GLN D 2 20 ? 1.796 50.952 75.990 1.00 45.79 1515 GLN D C 1
ATOM 5554 O O . GLN D 2 20 ? 2.017 50.806 74.787 1.00 42.69 1515 GLN D O 1
ATOM 5560 N N . ARG D 2 21 ? 2.748 50.901 76.912 1.00 44.76 1516 ARG D N 1
ATOM 5561 C CA . ARG D 2 21 ? 4.136 50.685 76.543 1.00 45.58 1516 ARG D CA 1
ATOM 5562 C C . ARG D 2 21 ? 4.867 49.936 77.655 1.00 45.26 1516 ARG D C 1
ATOM 5563 O O . ARG D 2 21 ? 4.553 50.094 78.837 1.00 44.34 1516 ARG D O 1
ATOM 5571 N N . GLY D 2 22 ? 5.832 49.110 77.267 1.00 44.74 1517 GLY D N 1
ATOM 5572 C CA . GLY D 2 22 ? 6.595 48.350 78.239 1.00 44.21 1517 GLY D CA 1
ATOM 5573 C C . GLY D 2 22 ? 5.818 47.202 78.855 1.00 44.69 1517 GLY D C 1
ATOM 5574 O O . GLY D 2 22 ? 4.744 46.826 78.379 1.00 43.03 1517 GLY D O 1
ATOM 5575 N N . LEU D 2 23 ? 6.366 46.646 79.928 1.00 44.33 1518 LEU D N 1
ATOM 5576 C CA . LEU D 2 23 ? 5.731 45.534 80.615 1.00 46.34 1518 LEU D CA 1
ATOM 5577 C C . LEU D 2 23 ? 4.505 45.972 81.405 1.00 47.32 1518 LEU D C 1
ATOM 5578 O O . LEU D 2 23 ? 4.339 47.146 81.727 1.00 48.36 1518 LEU D O 1
ATOM 5583 N N . LEU D 2 24 ? 3.640 45.014 81.707 1.00 49.35 1519 LEU D N 1
ATOM 5584 C CA . LEU D 2 24 ? 2.426 45.291 82.453 1.00 51.94 1519 LEU D CA 1
ATOM 5585 C C . LEU D 2 24 ? 2.771 45.762 83.868 1.00 54.76 1519 LEU D C 1
ATOM 5586 O O . LEU D 2 24 ? 3.666 45.214 84.513 1.00 54.96 1519 LEU D O 1
ATOM 5591 N N . ARG D 2 25 ? 2.067 46.785 84.342 1.00 57.92 1520 ARG D N 1
ATOM 5592 C CA . ARG D 2 25 ? 2.300 47.316 85.681 1.00 61.72 1520 ARG D CA 1
ATOM 5593 C C . ARG D 2 25 ? 0.970 47.517 86.397 1.00 62.97 1520 ARG D C 1
ATOM 5594 O O . ARG D 2 25 ? -0.016 47.927 85.786 1.00 62.35 1520 ARG D O 1
ATOM 5602 N N . LYS D 2 26 ? 0.951 47.218 87.693 1.00 65.33 1521 LYS D N 1
ATOM 5603 C CA . LYS D 2 26 ? -0.252 47.345 88.511 1.00 67.36 1521 LYS D CA 1
ATOM 5604 C C . LYS D 2 26 ? -1.077 48.570 88.144 1.00 67.90 1521 LYS D C 1
ATOM 5605 O O . LYS D 2 26 ? -2.308 48.530 88.149 1.00 68.05 1521 LYS D O 1
ATOM 5611 N N . GLU D 2 27 ? -0.385 49.655 87.819 1.00 68.67 1522 GLU D N 1
ATOM 5612 C CA . GLU D 2 27 ? -1.028 50.909 87.455 1.00 69.24 1522 GLU D CA 1
ATOM 5613 C C . GLU D 2 27 ? -1.980 50.780 86.263 1.00 68.64 1522 GLU D C 1
ATOM 5614 O O . GLU D 2 27 ? -2.997 51.471 86.202 1.00 68.89 1522 GLU D O 1
ATOM 5620 N N . ASP D 2 28 ? -1.659 49.895 85.322 1.00 67.28 1523 ASP D N 1
ATOM 5621 C CA . ASP D 2 28 ? -2.506 49.702 84.145 1.00 65.53 1523 ASP D CA 1
ATOM 5622 C C . ASP D 2 28 ? -3.670 48.761 84.427 1.00 63.53 1523 ASP D C 1
ATOM 5623 O O . ASP D 2 28 ? -4.615 48.689 83.643 1.00 62.57 1523 ASP D O 1
ATOM 5628 N N . LEU D 2 29 ? -3.606 48.046 85.547 1.00 61.93 1524 LEU D N 1
ATOM 5629 C CA . LEU D 2 29 ? -4.641 47.073 85.875 1.00 60.29 1524 LEU D CA 1
ATOM 5630 C C . LEU D 2 29 ? -5.758 47.500 86.822 1.00 59.67 1524 LEU D C 1
ATOM 5631 O O . LEU D 2 29 ? -6.602 46.681 87.187 1.00 59.83 1524 LEU D O 1
ATOM 5636 N N . VAL D 2 30 ? -5.779 48.764 87.225 1.00 58.54 1525 VAL D N 1
ATOM 5637 C CA . VAL D 2 30 ? -6.840 49.224 88.112 1.00 58.03 1525 VAL D CA 1
ATOM 5638 C C . VAL D 2 30 ? -8.170 49.192 87.351 1.00 57.81 1525 VAL D C 1
ATOM 5639 O O . VAL D 2 30 ? -8.329 49.861 86.330 1.00 57.49 1525 VAL D O 1
ATOM 5643 N N . LEU D 2 31 ? -9.117 48.401 87.850 1.00 57.33 1526 LEU D N 1
ATOM 5644 C CA . LEU D 2 31 ? -10.432 48.258 87.223 1.00 57.29 1526 LEU D CA 1
ATOM 5645 C C . LEU D 2 31 ? -11.144 49.590 86.988 1.00 57.90 1526 LEU D C 1
ATOM 5646 O O . LEU D 2 31 ? -11.136 50.464 87.852 1.00 57.42 1526 LEU D O 1
ATOM 5651 N N . PRO D 2 32 ? -11.767 49.762 85.808 1.00 58.62 1527 PRO D N 1
ATOM 5652 C CA . PRO D 2 32 ? -12.486 50.999 85.483 1.00 59.60 1527 PRO D CA 1
ATOM 5653 C C . PRO D 2 32 ? -13.830 51.024 86.209 1.00 61.14 1527 PRO D C 1
ATOM 5654 O O . PRO D 2 32 ? -14.507 50.000 86.308 1.00 61.66 1527 PRO D O 1
ATOM 5658 N N . GLU D 2 33 ? -14.216 52.195 86.703 1.00 61.96 1528 GLU D N 1
ATOM 5659 C CA . GLU D 2 33 ? -15.464 52.340 87.446 1.00 62.72 1528 GLU D CA 1
ATOM 5660 C C . GLU D 2 33 ? -16.719 51.706 86.849 1.00 62.32 1528 GLU D C 1
ATOM 5661 O O . GLU D 2 33 ? -17.487 51.072 87.570 1.00 62.74 1528 GLU D O 1
ATOM 5667 N N . PHE D 2 34 ? -16.933 51.858 85.547 1.00 62.02 1529 PHE D N 1
ATOM 5668 C CA . PHE D 2 34 ? -18.131 51.304 84.920 1.00 62.28 1529 PHE D CA 1
ATOM 5669 C C . PHE D 2 34 ? -18.232 49.778 84.983 1.00 63.05 1529 PHE D C 1
ATOM 5670 O O . PHE D 2 34 ? -19.206 49.197 84.502 1.00 62.64 1529 PHE D O 1
ATOM 5678 N N . LEU D 2 35 ? -17.232 49.131 85.574 1.00 64.00 1530 LEU D N 1
ATOM 5679 C CA . LEU D 2 35 ? -17.234 47.675 85.707 1.00 65.19 1530 LEU D CA 1
ATOM 5680 C C . LEU D 2 35 ? -17.217 47.268 87.181 1.00 67.68 1530 LEU D C 1
ATOM 5681 O O . LEU D 2 35 ? -17.190 46.081 87.500 1.00 67.90 1530 LEU D O 1
ATOM 5686 N N . GLN D 2 36 ? -17.233 48.264 88.067 1.00 70.73 1531 GLN D N 1
ATOM 5687 C CA . GLN D 2 36 ? -17.208 48.050 89.515 1.00 73.61 1531 GLN D CA 1
ATOM 5688 C C . GLN D 2 36 ? -17.794 46.704 89.937 1.00 74.96 1531 GLN D C 1
ATOM 5689 O O . GLN D 2 36 ? -17.078 45.941 90.624 1.00 75.77 1531 GLN D O 1
#

Foldseek 3Di:
DQEAAEEEEAEDPLLQQVLLQLLCCCQFHPRADLVRQLVCLLLLVVLQLVQLLQLVVQCVVVVFDWLDPVLVVLNVVLVVCVVPDDRRAADPSNLVSLLVQCVTPSSVVSVVVCLADPGRPCNCVSSVVSVQSRDRVHGGDSLSVSSGDDDDDAKDWDWGADPSYTYIYIYRPPVDDDPVVVVVSLVPHQAYEYGDALLQLQHDDDPPDPAGSLVVRLVVLLCPQQPPSCLLHAYEYEHEPLVNNQVPLVPDPSCNRVVPDPDDSHSVVSVVVSVCSNQVSRPCVPRDDYHYDYYYSSDSVRSSVVVVVVVVCSVVSVVD/DVVVVVVVCCVVVVDDDPPPDDDDDPVNPDDPPVVD/DLAAAFEEEDEDALLQVVLLQLLCCCPFHPAADLVNQLVCLLLLVVLQLVQLLVLVVQCVVVVWDWLDPVLVVLNVVLVVCVVVDDGSADDPVNLVSLLVQCPIPRSVVSVVVCLADPGRPCHCVSSVCSVQSNDPVHGQDRLSVSSGDDDPEAKDWDWGADPSYIYIYIYRHPYPDDPVVVVVSLPPHQAYEYGGALLQLQHDADPPDPAGRLVVRLVVLLCCQPPPVCLNHAYEYEDEPLVSNQVCLVPGPSCSRVVVDDDHSHSVVSSVVSVVSNVVSRPPVVRGDYHYDYYYSSDSVRSVVVVVVVVVVSVVVD/DVVVVVVVCVVVVVDDDPCPDDDHDVVNPDDDPVVD

Radius of gyration: 41.26 Å; Cα contacts (8 Å, |Δi|>4): 1092; chains: 4; bounding box: 72×104×91 Å

InterPro domains:
  IPR001019 Guanine nucleotide binding protein, alpha subunit [PF00503] (14-343)
  IPR001019 Guanine nucleotide binding protein, alpha subunit [PR00318] (35-50)
  IPR001019 Guanine nucleotide binding protein, alpha subunit [PR00318] (167-189)
  IPR001019 Guanine nucleotide binding protein, alpha subunit [PR00318] (196-213)
  IPR001019 Guanine nucleotide binding protein, alpha subunit [PR00318] (218-246)
  IPR001019 Guanine nucleotide binding protein, alpha subunit [PR00318] (264-273)
  IPR001019 Guanine nucleotide binding protein, alpha subunit [PS51882] (32-354)
  IPR001019 Guanine nucleotide binding protein, alpha subunit [PTHR10218] (7-351)
  IPR001019 Guanine nucleotide binding protein, alpha subunit [SM00275] (13-353)
  IPR001019 Guanine nucleotide binding protein, alpha subunit [cd00066] (34-348)
  IPR001408 G-protein alpha subunit, group I [PR00441] (79-88)
  IPR001408 G-protein alpha subunit, group I [PR00441] (185-195)
  IPR001408 G-protein alpha subunit, group I [PR00441] (278-290)
  IPR001408 G-protein alpha subunit, group I [PR00441] (296-307)
  IPR001408 G-protein alpha subunit, group I [PR00441] (343-354)
  IPR011025 G protein alpha subunit, helical insertion [G3DSA:1.10.400.10] (62-180)
  IPR011025 G protein alpha subunit, helical insertion [SSF47895] (61-181)
  IPR027417 P-loop containing nucleoside triphosphate hydrolase [G3DSA:3.40.50.300] (35-343)
  IPR027417 P-loop containing nucleoside triphosphate hydrolase [SSF52540] (32-349)

CATH classification: 3.40.50.300 (+1 more: 1.10.400.10)

Organism: Homo sapiens (NCBI:txid9606)

Nearest PDB structures (foldseek):
  2om2-assembly2_D  TM=1.029E+00  e=8.882E-05  unclassified
  2om2-assembly1_B  TM=9.777E-01  e=3.510E-04  unclassified
  3onw-assembly2_D  TM=9.874E-01  e=8.774E-04  unclassified
  3onw-assembly1_C  TM=8.624E-01  e=4.089E-04  unclassified
  2om2-assembly1_B  TM=1.029E+00  e=9.927E-05  unclassified

B-factor: mean 41.24, std 15.3, range [12.24, 98.29]